Protein AF-A0A382GU37-F1 (afdb_monomer)

pLDDT: mean 83.94, std 12.51, range [49.09, 98.5]

Nearest PDB structures (foldseek):
  8oml-assembly1_B  TM=4.934E-01  e=7.166E-03  Bdellovibrio bacteriovorus HD100
  5aq5-assembly1_C  TM=7.228E-01  e=1.556E-01  Tequintavirus T5
  4uw8-assembly3_G  TM=6.029E-01  e=1.280E-01  Tequintavirus T5
  4uw8-assembly3_H  TM=6.031E-01  e=2.086E-01  Tequintavirus T5
  5nxf-assembly1_C  TM=9.717E-02  e=9.033E-01  Tequatrovirus T4

Organism: NCBI:txid408172

Solvent-accessible surface area (backbone atoms only — not comparable to full-atom values): 27295 Å² total; per-residue (Å²): 130,81,59,68,52,68,48,85,58,80,91,51,77,15,44,30,44,31,51,37,83,91,76,75,41,81,39,43,25,43,31,86,72,81,84,76,72,91,74,84,83,73,85,78,41,78,44,85,89,90,67,96,75,86,86,57,98,71,80,82,88,72,97,72,85,89,82,71,94,55,84,61,41,71,50,71,40,67,96,86,42,42,36,33,42,32,44,36,94,88,77,46,78,44,78,39,40,66,62,85,60,85,95,50,74,61,83,87,85,68,76,62,86,68,95,74,52,38,60,71,40,68,43,37,77,48,80,42,65,41,75,79,45,88,86,38,76,51,56,34,30,42,42,28,35,40,35,37,28,26,71,36,60,54,53,101,90,38,74,44,41,24,44,36,38,21,46,49,90,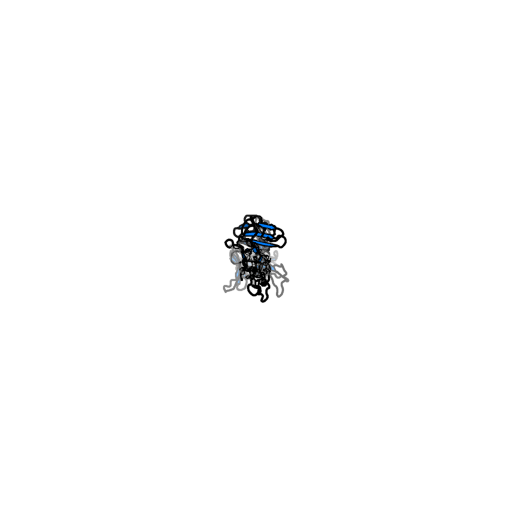84,38,66,39,41,78,45,32,35,37,40,64,87,69,49,77,47,58,82,72,77,74,69,90,74,72,70,79,89,57,90,85,62,58,73,90,72,60,75,82,65,71,75,69,70,84,60,58,95,83,58,81,78,46,53,49,61,81,72,104,47,79,79,49,65,50,92,78,44,80,40,80,81,70,55,79,38,87,75,81,90,47,102,65,44,47,79,44,100,84,46,43,75,40,60,63,94,64,88,72,82,71,83,48,81,81,75,66,68,66,84,79,60,89,58,64,48,81,39,75,53,79,80,50,26,60,52,72,63,96,43,62,68,27,37,38,34,14,76,68,82,70,37,34,29,34,30,75,36,63,42,87,61,39,13,26,34,42,56,76,41,100,59,86,75,58,37,68,37,61,46,77,40,69,50,75,40,60,16,8,30,20,8,28,14,16,71,63,29,2,29,26,1,30,24,2,29,37,25,18,43,90,87,42,65,9,18,55,79,27,70,42,43,77,58,47,75,47,49,80,97,59,91,70,60,76,44,81,22,51,65,19,53,62,29,86,48,56,42,35,13,34,48,16,32,50,11,33,54,64,91,49,71,16,40,11,1,0,3,0,0,6,40,74,28,62,66,56,18,63,22,28,60,23,7,1,0,0,0,1,6,21,4,62,91,34,57,5,45,27,16,55,27,32,87,50,16,11,24,47,14,31,54,7,52,52,74,48,104,33,44,6,48,34,7,103

Sequence (485 aa):
KDAGIVIERGSDANVALMWDESADQFAFINTSETGTTAGNVTVSSYADLKANDITANDDLMVGDYQWFTADGGQFYFGVDSDIRLTHDHNRGLILKNRLTTDDTPAILTLQSTESSITVGDKLGVIDFQVPNESSGTDAIEISAGIEAVAEGTFAADNNATKLSFKTAASETATEKASLSSAGLFTATSIDATVLTGALPAIDGSNLTGVSGSSYTHPNHSGDIVSSGDGATTIQAGAVDIAMLSATGNASSSTFLRGDNSWVTPTDTNTTYSSSDFSLSGLSDTTVTTSDPTATSNPSAVGHLWLNSSSGESFVCTDATSNSNDWYNIGEGSGGVVGGYNIDFLVVAGGAGAGGCLSGGGGAGGYRSSYNSETSGGGASSESAVTVTPSTQYTITVGGGGSGNTSNNAGDNGSNSIFGSITSLGGGGGGGDSASPGGDCKSGGSGGGAGQGGNSTATGAAGTSGQGYEGGDATPNQRSAGGGGA

Radius of gyration: 83.38 Å; Cα contacts (8 Å, |Δi|>4): 1208; chains: 1; bounding box: 134×76×225 Å

Secondary structure (DSSP, 8-state):
---EEEE--TTSPEEEEEEETTTTEEEEEEE---S-SSSPPP--EE-----S----SS----SS-----STT-EEEESTT--EEEEEETTTEEEEEE---STT-----------S---TT-EEEEEEEE-TT-TT-GGGGSEEEEEEEEESS--BTTB--EEEEEEE-SSSS-EEEEEE-TT--EEES---GGG--S--TT--GGG---S-------TT--SSEEESSSSEEEEPTT-S-TTTS--SS---TT-EE-TTS-EE--S-S-----TTTS-GGG-SSEEEESS---TT---SSTT-EEEETTT--EEEEEE--TT--EEEE-SS----B-PPEEE--EEEPPPPPP-STTPPPPPPPPEEE--TTSPBBTTBPPPPPEEEPTT----EEPPPPPPP-SSSSPPPPPPPEEETTEEEPPPPPPP-TT--SS-SPPPBSSPPPP---SSSPBPPPPBPTTB-PPPPPBPTTSS--PPPP-

Structure (mmCIF, N/CA/C/O backbone):
data_AF-A0A382GU37-F1
#
_entry.id   AF-A0A382GU37-F1
#
loop_
_atom_site.group_PDB
_atom_site.id
_atom_site.type_symbol
_atom_site.label_atom_id
_atom_site.label_alt_id
_atom_site.label_comp_id
_atom_site.label_asym_id
_atom_site.label_entity_id
_atom_site.label_seq_id
_atom_site.pdbx_PDB_ins_code
_atom_site.Cartn_x
_atom_site.Cartn_y
_atom_site.Cartn_z
_atom_site.occupancy
_atom_site.B_iso_or_equiv
_atom_site.auth_seq_id
_atom_site.auth_comp_id
_atom_site.auth_asym_id
_atom_site.auth_atom_id
_atom_site.pdbx_PDB_model_num
ATOM 1 N N . LYS A 1 1 ? 58.560 14.862 -69.665 1.00 54.28 1 LYS A N 1
ATOM 2 C CA . LYS A 1 1 ? 58.210 14.754 -71.109 1.00 54.28 1 LYS A CA 1
ATOM 3 C C . LYS A 1 1 ? 56.839 14.128 -71.146 1.00 54.28 1 LYS A C 1
ATOM 5 O O . LYS A 1 1 ? 56.749 12.922 -70.933 1.00 54.28 1 LYS A O 1
ATOM 10 N N . ASP A 1 2 ? 55.827 14.938 -71.405 1.00 54.19 2 ASP A N 1
ATOM 11 C CA . ASP A 1 2 ? 54.440 14.493 -71.447 1.00 54.19 2 ASP A CA 1
ATOM 12 C C . ASP A 1 2 ? 54.304 13.396 -72.508 1.00 54.19 2 ASP A C 1
ATOM 14 O O . ASP A 1 2 ? 54.641 13.585 -73.680 1.00 54.19 2 ASP A O 1
ATOM 18 N N . ALA A 1 3 ? 53.900 12.209 -72.072 1.00 62.66 3 ALA A N 1
ATOM 19 C CA . ALA A 1 3 ? 53.678 11.054 -72.925 1.00 62.66 3 ALA A CA 1
ATOM 20 C C . ALA A 1 3 ? 52.256 10.561 -72.675 1.00 62.66 3 ALA A C 1
ATOM 22 O O . ALA A 1 3 ? 51.804 10.483 -71.531 1.00 62.66 3 ALA A O 1
ATOM 23 N N . GLY A 1 4 ? 51.538 10.261 -73.750 1.00 74.31 4 GLY A N 1
ATOM 24 C CA . GLY A 1 4 ? 50.123 9.941 -73.678 1.00 74.31 4 GLY A CA 1
ATOM 25 C C . GLY A 1 4 ? 49.591 9.379 -74.986 1.00 74.31 4 GLY A C 1
ATOM 26 O O . GLY A 1 4 ? 50.330 9.209 -75.957 1.00 74.31 4 GLY A O 1
ATOM 27 N N . ILE A 1 5 ? 48.297 9.085 -74.993 1.00 82.12 5 ILE A N 1
ATOM 28 C CA . ILE A 1 5 ? 47.562 8.581 -76.153 1.00 82.12 5 ILE A CA 1
ATOM 29 C C . ILE A 1 5 ? 46.514 9.627 -76.521 1.00 82.12 5 ILE A C 1
ATOM 31 O O . ILE A 1 5 ? 45.707 10.012 -75.675 1.00 82.12 5 ILE A O 1
ATOM 35 N N . VAL A 1 6 ? 46.516 10.066 -77.779 1.00 82.75 6 VAL A N 1
ATOM 36 C CA . VAL A 1 6 ? 45.478 10.935 -78.349 1.00 82.75 6 VAL A CA 1
ATOM 37 C C . VAL A 1 6 ? 44.539 10.078 -79.191 1.00 82.75 6 VAL A C 1
ATOM 39 O O . VAL A 1 6 ? 44.992 9.265 -79.999 1.00 82.75 6 VAL A O 1
ATOM 42 N N . ILE A 1 7 ? 43.234 10.243 -78.988 1.00 82.12 7 ILE A N 1
ATOM 43 C CA . ILE A 1 7 ? 42.190 9.583 -79.769 1.00 82.12 7 ILE A CA 1
ATOM 44 C C . ILE A 1 7 ? 41.544 10.627 -80.680 1.00 82.12 7 ILE A C 1
ATOM 46 O O . ILE A 1 7 ? 40.790 11.490 -80.221 1.00 82.12 7 ILE A O 1
ATOM 50 N N . GLU A 1 8 ? 41.825 10.516 -81.978 1.00 81.56 8 GLU A N 1
ATOM 51 C CA . GLU A 1 8 ? 41.243 11.366 -83.017 1.00 81.56 8 GLU A CA 1
ATOM 52 C C . GLU A 1 8 ? 39.757 11.046 -83.219 1.00 81.56 8 GLU A C 1
ATOM 54 O O . GLU A 1 8 ? 39.400 9.901 -83.513 1.00 81.56 8 GLU A O 1
ATOM 59 N N . ARG A 1 9 ? 38.882 12.052 -83.105 1.00 78.62 9 ARG A N 1
ATOM 60 C CA . ARG A 1 9 ? 37.424 11.885 -83.278 1.00 78.62 9 ARG A CA 1
ATOM 61 C C . ARG A 1 9 ? 36.866 12.561 -84.535 1.00 78.62 9 ARG A C 1
ATOM 63 O O . ARG A 1 9 ? 35.655 12.700 -84.680 1.00 78.62 9 ARG A O 1
ATOM 70 N N . GLY A 1 10 ? 37.728 12.941 -85.479 1.00 76.88 10 GLY A N 1
ATOM 71 C CA . GLY A 1 10 ? 37.315 13.539 -86.749 1.00 76.88 10 GLY A CA 1
ATOM 72 C C . GLY A 1 10 ? 37.028 15.036 -86.623 1.00 76.88 10 GLY A C 1
ATOM 73 O O . GLY A 1 10 ? 37.964 15.819 -86.527 1.00 76.88 10 GLY A O 1
ATOM 74 N N . SER A 1 11 ? 35.754 15.443 -86.696 1.00 75.69 11 SER A N 1
ATOM 75 C CA . SER A 1 11 ? 35.348 16.862 -86.620 1.00 75.69 11 SER A CA 1
ATOM 76 C C . SER A 1 11 ? 35.091 17.374 -85.201 1.00 75.69 11 SER A C 1
ATOM 78 O O . SER A 1 11 ? 34.980 18.584 -85.010 1.00 75.69 11 SER A O 1
ATOM 80 N N . ASP A 1 12 ? 34.966 16.473 -84.227 1.00 78.56 12 ASP A N 1
ATOM 81 C CA . ASP A 1 12 ? 34.790 16.820 -82.816 1.00 78.56 12 ASP A CA 1
ATOM 82 C C . ASP A 1 12 ? 36.149 17.037 -82.138 1.00 78.56 12 ASP A C 1
ATOM 84 O O . ASP A 1 12 ? 37.177 16.574 -82.628 1.00 78.56 12 ASP A O 1
ATOM 88 N N . ALA A 1 13 ? 36.166 17.697 -80.975 1.00 80.00 13 ALA A N 1
ATOM 89 C CA . ALA A 1 13 ? 37.387 17.820 -80.177 1.00 80.00 13 ALA A CA 1
ATOM 90 C C . ALA A 1 13 ? 37.973 16.429 -79.863 1.00 80.00 13 ALA A C 1
ATOM 92 O O . ALA A 1 13 ? 37.240 15.528 -79.430 1.00 80.00 13 ALA A O 1
ATOM 93 N N . ASN A 1 14 ? 39.279 16.258 -80.061 1.00 84.50 14 ASN A N 1
ATOM 94 C CA . ASN A 1 14 ? 39.983 15.028 -79.715 1.00 84.50 14 ASN A CA 1
ATOM 95 C C . ASN A 1 14 ? 40.065 14.893 -78.193 1.00 84.50 14 ASN A C 1
ATOM 97 O O . ASN A 1 14 ? 40.008 15.881 -77.456 1.00 84.50 14 ASN A O 1
ATOM 101 N N . VAL A 1 15 ? 40.196 13.659 -77.715 1.00 85.25 15 VAL A N 1
ATOM 102 C CA . VAL A 1 15 ? 40.400 13.380 -76.289 1.00 85.25 15 VAL A CA 1
ATOM 103 C C . VAL A 1 15 ? 41.754 12.716 -76.129 1.00 85.25 15 VAL A C 1
ATOM 105 O O . VAL A 1 15 ? 42.096 11.817 -76.898 1.00 85.25 15 VAL A O 1
ATOM 108 N N . ALA A 1 16 ? 42.526 13.150 -75.138 1.00 86.56 16 ALA A N 1
ATOM 109 C CA . ALA A 1 16 ? 43.812 12.547 -74.819 1.00 86.56 16 ALA A CA 1
ATOM 110 C C . ALA A 1 16 ? 43.864 12.089 -73.362 1.00 86.56 16 ALA A C 1
ATOM 112 O O . ALA A 1 16 ? 43.304 12.746 -72.487 1.00 86.56 16 ALA A O 1
ATOM 113 N N . LEU A 1 17 ? 44.558 10.975 -73.128 1.00 88.50 17 LEU A N 1
ATOM 114 C CA . LEU A 1 17 ? 45.023 10.549 -71.811 1.00 88.50 17 LEU A CA 1
ATOM 115 C C . LEU A 1 17 ? 46.514 10.864 -71.715 1.00 88.50 17 LEU A C 1
ATOM 117 O O . LEU A 1 17 ? 47.298 10.352 -72.519 1.00 88.50 17 LEU A O 1
ATOM 121 N N . MET A 1 18 ? 46.910 11.675 -70.739 1.00 86.25 18 MET A N 1
ATOM 122 C CA . MET A 1 18 ? 48.303 12.085 -70.555 1.00 86.25 18 MET A CA 1
ATOM 123 C C . MET A 1 18 ? 48.676 12.224 -69.083 1.00 86.25 18 MET A C 1
ATOM 125 O O . MET A 1 18 ? 47.814 12.433 -68.235 1.00 86.25 18 MET A O 1
ATOM 129 N N . TRP A 1 19 ? 49.969 12.104 -68.792 1.00 86.88 19 TRP A N 1
ATOM 130 C CA . TRP A 1 19 ? 50.523 12.513 -67.504 1.00 86.88 19 TRP A CA 1
ATOM 131 C C . TRP A 1 19 ? 50.663 14.041 -67.473 1.00 86.88 19 TRP A C 1
ATOM 133 O O . TRP A 1 19 ? 51.362 14.603 -68.316 1.00 86.88 19 TRP A O 1
ATOM 143 N N . ASP A 1 20 ? 49.987 14.696 -66.532 1.00 83.81 20 ASP A N 1
ATOM 144 C CA . ASP A 1 20 ? 50.082 16.131 -66.275 1.00 83.81 20 ASP A CA 1
ATOM 145 C C . ASP A 1 20 ? 51.089 16.382 -65.147 1.00 83.81 20 ASP A C 1
ATOM 147 O O . ASP A 1 20 ? 50.767 16.227 -63.971 1.00 83.81 20 ASP A O 1
ATOM 151 N N . GLU A 1 21 ? 52.314 16.773 -65.511 1.00 83.62 21 GLU A N 1
ATOM 152 C CA . GLU A 1 21 ? 53.400 17.066 -64.562 1.00 83.62 21 GLU A CA 1
ATOM 153 C C . GLU A 1 21 ? 53.095 18.274 -63.652 1.00 83.62 21 GLU A C 1
ATOM 155 O O . GLU A 1 21 ? 53.735 18.432 -62.618 1.00 83.62 21 GLU A O 1
ATOM 160 N N . SER A 1 22 ? 52.143 19.147 -64.009 1.00 82.25 22 SER A N 1
ATOM 161 C CA . SER A 1 22 ? 51.794 20.306 -63.172 1.00 82.25 22 SER A CA 1
ATOM 162 C C . SER A 1 22 ? 50.847 19.955 -62.023 1.00 82.25 22 SER A C 1
ATOM 164 O O . SER A 1 22 ? 50.852 20.633 -60.995 1.00 82.25 22 SER A O 1
ATOM 166 N N . ALA A 1 23 ? 50.060 18.892 -62.199 1.00 83.31 23 ALA A N 1
ATOM 167 C CA . ALA A 1 23 ? 49.106 18.377 -61.222 1.00 83.31 23 ALA A CA 1
ATOM 168 C C . ALA A 1 23 ? 49.487 16.984 -60.674 1.00 83.31 23 ALA A C 1
ATOM 170 O O . ALA A 1 23 ? 48.755 16.448 -59.847 1.00 83.31 23 ALA A O 1
ATOM 171 N N . ASP A 1 24 ? 50.602 16.404 -61.137 1.00 88.12 24 ASP A N 1
ATOM 172 C CA . ASP A 1 24 ? 51.121 15.073 -60.787 1.00 88.12 24 ASP A CA 1
ATOM 173 C C . ASP A 1 24 ? 50.083 13.941 -60.904 1.00 88.12 24 ASP A C 1
ATOM 175 O O . ASP A 1 24 ? 49.949 13.082 -60.028 1.00 88.12 24 ASP A O 1
ATOM 179 N N . GLN A 1 25 ? 49.330 13.923 -62.007 1.00 88.12 25 GLN A N 1
ATOM 180 C CA . GLN A 1 25 ? 48.265 12.941 -62.221 1.00 88.12 25 GLN A CA 1
ATOM 181 C C . GLN A 1 25 ? 48.086 12.548 -63.687 1.00 88.12 25 GLN A C 1
ATOM 183 O O . GLN A 1 25 ? 48.442 13.279 -64.612 1.00 88.12 25 GLN A O 1
ATOM 188 N N . PHE A 1 26 ? 47.449 11.399 -63.909 1.00 88.62 26 PHE A N 1
ATOM 189 C CA . PHE A 1 26 ? 46.874 11.094 -65.214 1.00 88.62 26 PHE A CA 1
ATOM 190 C C . PHE A 1 26 ? 45.607 11.921 -65.433 1.00 88.62 26 PHE A C 1
ATOM 192 O O . PHE A 1 26 ? 44.687 11.890 -64.620 1.00 88.62 26 PHE A O 1
ATOM 199 N N . ALA A 1 27 ? 45.553 12.624 -66.558 1.00 87.88 27 ALA A N 1
ATOM 200 C CA . ALA A 1 27 ? 44.459 13.499 -66.931 1.00 87.88 27 ALA A CA 1
ATOM 201 C C . ALA A 1 27 ? 43.836 13.067 -68.259 1.00 87.88 27 ALA A C 1
ATOM 203 O O . ALA A 1 27 ? 44.538 12.755 -69.226 1.00 87.88 27 ALA A O 1
ATOM 204 N N . PHE A 1 28 ? 42.507 13.117 -68.308 1.00 89.44 28 PHE A N 1
ATOM 205 C CA . PHE A 1 28 ? 41.765 13.160 -69.560 1.00 89.44 28 PHE A CA 1
ATOM 206 C C . PHE A 1 28 ? 41.562 14.621 -69.936 1.00 89.44 28 PHE A C 1
ATOM 208 O O . PHE A 1 28 ? 41.130 15.422 -69.106 1.00 89.44 28 PHE A O 1
ATOM 215 N N . ILE A 1 29 ? 41.886 14.979 -71.173 1.00 88.31 29 ILE A N 1
ATOM 216 C CA . ILE A 1 29 ? 41.787 16.360 -71.648 1.00 88.31 29 ILE A CA 1
ATOM 217 C C . ILE A 1 29 ? 41.053 16.426 -72.982 1.00 88.31 29 ILE A C 1
ATOM 219 O O . ILE A 1 29 ? 41.157 15.511 -73.803 1.00 88.31 29 ILE A O 1
ATOM 223 N N . ASN A 1 30 ? 40.354 17.536 -73.219 1.00 86.88 30 ASN A N 1
ATOM 224 C CA . ASN A 1 30 ? 39.927 17.900 -74.566 1.00 86.88 30 ASN A CA 1
ATOM 225 C C . ASN A 1 30 ? 41.093 18.607 -75.263 1.00 86.88 30 ASN A C 1
ATOM 227 O O . ASN A 1 30 ? 41.713 19.518 -74.704 1.00 86.88 30 ASN A O 1
ATOM 231 N N . THR A 1 31 ? 41.400 18.193 -76.486 1.00 81.75 31 THR A N 1
ATOM 232 C CA . THR A 1 31 ? 42.518 18.742 -77.251 1.00 81.75 31 THR A CA 1
ATOM 233 C C . THR A 1 31 ? 42.195 18.841 -78.738 1.00 81.75 31 THR A C 1
ATOM 235 O O . THR A 1 31 ? 41.343 18.125 -79.258 1.00 81.75 31 THR A O 1
ATOM 238 N N . SER A 1 32 ? 42.871 19.756 -79.429 1.00 81.50 32 SER A N 1
ATOM 239 C CA . SER A 1 32 ? 42.916 19.814 -80.895 1.00 81.50 32 SER A CA 1
ATOM 240 C C . SER A 1 32 ? 44.195 19.192 -81.463 1.00 81.50 32 SER A C 1
ATOM 242 O O . SER A 1 32 ? 44.410 19.246 -82.672 1.00 81.50 32 SER A O 1
ATOM 244 N N . GLU A 1 33 ? 45.079 18.666 -80.607 1.00 80.31 33 GLU A N 1
ATOM 245 C CA . GLU A 1 33 ? 46.274 17.953 -81.053 1.00 80.31 33 GLU A CA 1
ATOM 246 C C . GLU A 1 33 ? 45.885 16.720 -81.861 1.00 80.31 33 GLU A C 1
ATOM 248 O O . GLU A 1 33 ? 44.948 16.015 -81.495 1.00 80.31 33 GLU A O 1
ATOM 253 N N . THR A 1 34 ? 46.625 16.470 -82.944 1.00 79.00 34 THR A N 1
ATOM 254 C CA . THR A 1 34 ? 46.361 15.361 -83.881 1.00 79.00 34 THR A CA 1
ATOM 255 C C . THR A 1 34 ? 47.350 14.197 -83.739 1.00 79.00 34 THR A C 1
ATOM 257 O O . THR A 1 34 ? 47.450 13.327 -84.603 1.00 79.00 34 THR A O 1
ATOM 260 N N . GLY A 1 35 ? 48.211 14.248 -82.714 1.00 72.75 35 GLY A N 1
ATOM 261 C CA . GLY A 1 35 ? 49.317 13.301 -82.521 1.00 72.75 35 GLY A CA 1
ATOM 262 C C . GLY A 1 35 ? 50.438 13.380 -83.574 1.00 72.75 35 GLY A C 1
ATOM 263 O O . GLY A 1 35 ? 51.360 12.568 -83.534 1.00 72.75 35 GLY A O 1
ATOM 264 N N . THR A 1 36 ? 50.383 14.338 -84.510 1.00 73.56 36 THR A N 1
ATOM 265 C CA . THR A 1 36 ? 51.386 14.525 -85.582 1.00 73.56 36 THR A CA 1
ATOM 266 C C . THR A 1 36 ? 52.325 15.717 -85.358 1.00 73.56 36 THR A C 1
ATOM 268 O O . THR A 1 36 ? 53.349 15.835 -86.035 1.00 73.56 36 THR A O 1
ATOM 271 N N . THR A 1 37 ? 52.012 16.587 -84.394 1.00 64.44 37 THR A N 1
ATOM 272 C CA . THR A 1 37 ? 52.801 17.775 -84.049 1.00 64.44 37 THR A CA 1
ATOM 273 C C . THR A 1 37 ? 53.982 17.398 -83.150 1.00 64.44 37 THR A C 1
ATOM 275 O O . THR A 1 37 ? 53.811 16.739 -82.128 1.00 64.44 37 THR A O 1
ATOM 278 N N . ALA A 1 38 ? 55.197 17.836 -83.492 1.00 67.12 38 ALA A N 1
ATOM 279 C CA . ALA A 1 38 ? 56.349 17.709 -82.600 1.00 67.12 38 ALA A CA 1
ATOM 280 C C . ALA A 1 38 ? 56.314 18.817 -81.531 1.00 67.12 38 ALA A C 1
ATOM 282 O O . ALA A 1 38 ? 56.395 19.995 -81.874 1.00 67.12 38 ALA A O 1
ATOM 283 N N . GLY A 1 39 ? 56.228 18.455 -80.249 1.00 70.38 39 GLY A N 1
ATOM 284 C CA . GLY A 1 39 ? 56.198 19.415 -79.138 1.00 70.38 39 GLY A CA 1
ATOM 285 C C . GLY A 1 39 ? 55.391 18.916 -77.940 1.00 70.38 39 GLY A C 1
ATOM 286 O O . GLY A 1 39 ? 54.954 17.768 -77.924 1.00 70.38 39 GLY A O 1
ATOM 287 N N . ASN A 1 40 ? 55.220 19.777 -76.935 1.00 71.94 40 ASN A N 1
ATOM 288 C CA . ASN A 1 40 ? 54.363 19.499 -75.780 1.00 71.94 40 ASN A CA 1
ATOM 289 C C . ASN A 1 40 ? 52.886 19.602 -76.189 1.00 71.94 40 ASN A C 1
ATOM 291 O O . ASN A 1 40 ? 52.525 20.478 -76.975 1.00 71.94 40 ASN A O 1
ATOM 295 N N . VAL A 1 41 ? 52.034 18.757 -75.610 1.00 76.00 41 VAL A N 1
ATOM 296 C CA . VAL A 1 41 ? 50.576 18.855 -75.757 1.00 76.00 41 VAL A CA 1
ATOM 297 C C . VAL A 1 41 ? 50.064 19.916 -74.785 1.00 76.00 41 VAL A C 1
ATOM 299 O O . VAL A 1 41 ? 50.319 19.834 -73.588 1.00 76.00 41 VAL A O 1
ATOM 302 N N . THR A 1 42 ? 49.339 20.921 -75.282 1.00 76.31 42 THR A N 1
ATOM 303 C CA . THR A 1 42 ? 48.757 21.959 -74.414 1.00 76.31 42 THR A CA 1
ATOM 304 C C . THR A 1 42 ? 47.434 21.475 -73.816 1.00 76.31 42 THR A C 1
ATOM 306 O O . THR A 1 42 ? 46.497 21.161 -74.551 1.00 76.31 42 THR A O 1
ATOM 309 N N . VAL A 1 43 ? 47.328 21.455 -72.484 1.00 78.88 43 VAL A N 1
ATOM 310 C CA . VAL A 1 43 ? 46.074 21.157 -71.772 1.00 78.88 43 VAL A CA 1
ATOM 311 C C . VAL A 1 43 ? 45.141 22.369 -71.864 1.00 78.88 43 VAL A C 1
ATOM 313 O O . VAL A 1 43 ? 45.347 23.371 -71.186 1.00 78.88 43 VAL A O 1
ATOM 316 N N . SER A 1 44 ? 44.125 22.300 -72.731 1.00 77.75 44 SER A N 1
ATOM 317 C CA . SER A 1 44 ? 43.150 23.393 -72.904 1.00 77.75 44 SER A CA 1
ATOM 318 C C . SER A 1 44 ? 41.997 23.334 -71.894 1.00 77.75 44 SER A C 1
ATOM 320 O O . SER A 1 44 ? 41.559 24.363 -71.382 1.00 77.75 44 SER A O 1
ATOM 322 N N . SER A 1 45 ? 41.534 22.124 -71.573 1.00 85.25 45 SER A N 1
ATOM 323 C CA . SER A 1 45 ? 40.611 21.835 -70.478 1.00 85.25 45 SER A CA 1
ATOM 324 C C . SER A 1 45 ? 40.687 20.353 -70.116 1.00 85.25 45 SER A C 1
ATOM 326 O O . SER A 1 45 ? 40.908 19.509 -70.990 1.00 85.25 45 SER A O 1
ATOM 328 N N . TYR A 1 46 ? 40.409 20.016 -68.860 1.00 87.50 46 TYR A N 1
ATOM 329 C CA . TYR A 1 46 ? 40.158 18.628 -68.477 1.00 87.50 46 TYR A CA 1
ATOM 330 C C . TYR A 1 46 ? 38.816 18.140 -69.039 1.00 87.50 46 TYR A C 1
ATOM 332 O O . TYR A 1 46 ? 37.927 18.935 -69.366 1.00 87.50 46 TYR A O 1
ATOM 340 N N . ALA A 1 47 ? 38.696 16.828 -69.174 1.00 87.25 47 ALA A N 1
ATOM 341 C CA . ALA A 1 47 ? 37.488 16.119 -69.556 1.00 87.25 47 ALA A CA 1
ATOM 342 C C . ALA A 1 47 ? 37.158 15.063 -68.493 1.00 87.25 47 ALA A C 1
ATOM 344 O O . ALA A 1 47 ? 38.054 14.517 -67.851 1.00 87.25 47 ALA A O 1
ATOM 345 N N . ASP A 1 48 ? 35.873 14.749 -68.332 1.00 87.75 48 ASP A N 1
ATOM 346 C CA . ASP A 1 48 ? 35.446 13.663 -67.451 1.00 87.75 48 ASP A CA 1
ATOM 347 C C . ASP A 1 48 ? 35.896 12.300 -67.995 1.00 87.75 48 ASP A C 1
ATOM 349 O O . ASP A 1 48 ? 35.814 12.036 -69.200 1.00 87.75 48 ASP A O 1
ATOM 353 N N . LEU A 1 49 ? 36.219 11.370 -67.095 1.00 89.50 49 LEU A N 1
ATOM 354 C CA . LEU A 1 49 ? 36.260 9.952 -67.435 1.00 89.50 49 LEU A CA 1
ATOM 355 C C . LEU A 1 49 ? 34.827 9.427 -67.622 1.00 89.50 49 LEU A C 1
ATOM 357 O O . LEU A 1 49 ? 34.044 9.366 -66.676 1.00 89.50 49 LEU A O 1
ATOM 361 N N . LYS A 1 50 ? 34.481 9.012 -68.844 1.00 85.81 50 LYS A N 1
ATOM 362 C CA . LYS A 1 50 ? 33.220 8.315 -69.144 1.00 85.81 50 LYS A CA 1
ATOM 363 C C . LYS A 1 50 ? 33.486 6.815 -69.297 1.00 85.81 50 LYS A C 1
ATOM 365 O O . LYS A 1 50 ? 33.771 6.346 -70.395 1.00 85.81 50 LYS A O 1
ATOM 370 N N . ALA A 1 51 ? 33.406 6.075 -68.195 1.00 88.38 51 ALA A N 1
ATOM 371 C CA . ALA A 1 51 ? 33.519 4.616 -68.175 1.00 88.38 51 ALA A CA 1
ATOM 372 C C . ALA A 1 51 ? 32.168 3.989 -67.801 1.00 88.38 51 ALA A C 1
ATOM 374 O O . ALA A 1 51 ? 31.466 4.528 -66.950 1.00 88.38 51 ALA A O 1
ATOM 375 N N . ASN A 1 52 ? 31.802 2.873 -68.443 1.00 89.00 52 ASN A N 1
ATOM 376 C CA . ASN A 1 52 ? 30.611 2.110 -68.050 1.00 89.00 52 ASN A CA 1
ATOM 377 C C . ASN A 1 52 ? 30.844 1.433 -66.695 1.00 89.00 52 ASN A C 1
ATOM 379 O O . ASN A 1 52 ? 30.086 1.650 -65.758 1.00 89.00 52 ASN A O 1
ATOM 383 N N . ASP A 1 53 ? 31.950 0.693 -66.600 1.00 91.31 53 ASP A N 1
ATOM 384 C CA . ASP A 1 53 ? 32.399 0.022 -65.387 1.00 91.31 53 ASP A CA 1
ATOM 385 C C . ASP A 1 53 ? 33.853 0.407 -65.105 1.00 91.31 53 ASP A C 1
ATOM 387 O O . ASP A 1 53 ? 34.675 0.509 -66.021 1.00 91.31 53 ASP A O 1
ATOM 391 N N . ILE A 1 54 ? 34.169 0.608 -63.828 1.00 91.94 54 ILE A N 1
ATOM 392 C CA . ILE A 1 54 ? 35.537 0.766 -63.334 1.00 91.94 54 ILE A CA 1
ATOM 393 C C . ILE A 1 54 ? 35.788 -0.403 -62.385 1.00 91.94 54 ILE A C 1
ATOM 395 O O . ILE A 1 54 ? 35.122 -0.526 -61.360 1.00 91.94 54 ILE A O 1
ATOM 399 N N . THR A 1 55 ? 36.733 -1.275 -62.731 1.00 91.00 55 THR A N 1
ATOM 400 C CA . THR A 1 55 ? 37.103 -2.438 -61.915 1.00 91.00 55 THR A CA 1
ATOM 401 C C . THR A 1 55 ? 38.489 -2.221 -61.323 1.00 91.00 55 THR A C 1
ATOM 403 O O . THR A 1 55 ? 39.464 -2.095 -62.064 1.00 91.00 55 THR A O 1
ATOM 406 N N . ALA A 1 56 ? 38.579 -2.202 -59.995 1.00 91.38 56 ALA A N 1
ATOM 407 C CA . ALA A 1 56 ? 39.837 -2.289 -59.264 1.00 91.38 56 ALA A CA 1
ATOM 408 C C . ALA A 1 56 ? 39.993 -3.726 -58.744 1.00 91.38 56 ALA A C 1
ATOM 410 O O . ALA A 1 56 ? 39.063 -4.269 -58.158 1.00 91.38 56 ALA A O 1
ATOM 411 N N . ASN A 1 57 ? 41.145 -4.358 -58.994 1.00 90.19 57 ASN A N 1
ATOM 412 C CA . ASN A 1 57 ? 41.427 -5.717 -58.499 1.00 90.19 57 ASN A CA 1
ATOM 413 C C . ASN A 1 57 ? 41.738 -5.753 -56.994 1.00 90.19 57 ASN A C 1
ATOM 415 O O . ASN A 1 57 ? 41.766 -6.830 -56.407 1.00 90.19 57 ASN A O 1
ATOM 419 N N . ASP A 1 58 ? 42.026 -4.588 -56.424 1.00 91.75 58 ASP A N 1
ATOM 420 C CA . ASP A 1 58 ? 42.296 -4.365 -55.010 1.00 91.75 58 ASP A CA 1
ATOM 421 C C . ASP A 1 58 ? 41.349 -3.241 -54.549 1.00 91.75 58 ASP A C 1
ATOM 423 O O . ASP A 1 58 ? 40.140 -3.346 -54.766 1.00 91.75 58 ASP A O 1
ATOM 427 N N . ASP A 1 59 ? 41.863 -2.123 -54.039 1.00 91.62 59 ASP A N 1
ATOM 428 C CA . ASP A 1 59 ? 41.031 -1.021 -53.553 1.00 91.62 59 ASP A CA 1
ATOM 429 C C . ASP A 1 59 ? 40.715 0.051 -54.614 1.00 91.62 59 ASP A C 1
ATOM 431 O O . ASP A 1 59 ? 41.550 0.424 -55.444 1.00 91.62 59 ASP A O 1
ATOM 435 N N . LEU A 1 60 ? 39.505 0.621 -54.534 1.00 93.25 60 LEU A N 1
ATOM 436 C CA . LEU A 1 60 ? 39.145 1.882 -55.190 1.00 93.25 60 LEU A CA 1
ATOM 437 C C . LEU A 1 60 ? 39.165 3.013 -54.155 1.00 93.25 60 LEU A C 1
ATOM 439 O O . LEU A 1 60 ? 38.256 3.129 -53.336 1.00 93.25 60 LEU A O 1
ATOM 443 N N . MET A 1 61 ? 40.175 3.880 -54.220 1.00 90.00 61 MET A N 1
ATOM 444 C CA . MET A 1 61 ? 40.256 5.071 -53.370 1.00 90.00 61 MET A CA 1
ATOM 445 C C . MET A 1 61 ? 39.563 6.260 -54.052 1.00 90.00 61 MET A C 1
ATOM 447 O O . MET A 1 61 ? 39.890 6.600 -55.187 1.00 90.00 61 MET A O 1
ATOM 451 N N . VAL A 1 62 ? 38.625 6.912 -53.357 1.00 91.12 62 VAL A N 1
ATOM 452 C CA . VAL A 1 62 ? 37.974 8.159 -53.801 1.00 91.12 62 VAL A CA 1
ATOM 453 C C . VAL A 1 62 ? 38.340 9.264 -52.814 1.00 91.12 62 VAL A C 1
ATOM 455 O O . VAL A 1 62 ? 38.099 9.113 -51.622 1.00 91.12 62 VAL A O 1
ATOM 458 N N . GLY A 1 63 ? 38.965 10.341 -53.303 1.00 88.44 63 GLY A N 1
ATOM 459 C CA . GLY A 1 63 ? 39.524 11.400 -52.450 1.00 88.44 63 GLY A CA 1
ATOM 460 C C . GLY A 1 63 ? 38.485 12.305 -51.780 1.00 88.44 63 GLY A C 1
ATOM 461 O O . GLY A 1 63 ? 38.748 12.814 -50.696 1.00 88.44 63 GLY A O 1
ATOM 462 N N . ASP A 1 64 ? 37.312 12.452 -52.402 1.00 91.94 64 ASP A N 1
ATOM 463 C CA . ASP A 1 64 ? 36.189 13.251 -51.900 1.00 91.94 64 ASP A CA 1
ATOM 464 C C . ASP A 1 64 ? 34.919 12.378 -51.782 1.00 91.94 64 ASP A C 1
ATOM 466 O O . ASP A 1 64 ? 34.944 11.265 -51.258 1.00 91.94 64 ASP A O 1
ATOM 470 N N . TYR A 1 65 ? 33.779 12.867 -52.274 1.00 91.25 65 TYR A N 1
ATOM 471 C CA . TYR A 1 65 ? 32.484 12.208 -52.156 1.00 91.25 65 TYR A CA 1
ATOM 472 C C . TYR A 1 65 ? 32.213 11.235 -53.303 1.00 91.25 65 TYR A C 1
ATOM 474 O O . TYR A 1 65 ? 32.471 11.520 -54.472 1.00 91.25 65 TYR A O 1
ATOM 482 N N . GLN A 1 66 ? 31.560 10.125 -52.973 1.00 90.06 66 GLN A N 1
ATOM 483 C CA . GLN A 1 66 ? 30.848 9.311 -53.952 1.00 90.06 66 GLN A CA 1
ATOM 484 C C . GLN A 1 66 ? 29.409 9.822 -54.064 1.00 90.06 66 GLN A C 1
ATOM 486 O O . GLN A 1 66 ? 28.633 9.739 -53.113 1.00 90.06 66 GLN A O 1
ATOM 491 N N . TRP A 1 67 ? 29.060 10.380 -55.225 1.00 87.81 67 TRP A N 1
ATOM 492 C CA . TRP A 1 67 ? 27.751 10.985 -55.474 1.00 87.81 67 TRP A CA 1
ATOM 493 C C . TRP A 1 67 ? 26.886 10.084 -56.359 1.00 87.81 67 TRP A C 1
ATOM 495 O O . TRP A 1 67 ? 27.213 9.848 -57.522 1.00 87.81 67 TRP A O 1
ATOM 505 N N . PHE A 1 68 ? 25.737 9.636 -55.849 1.00 86.81 68 PHE A N 1
ATOM 506 C CA . PHE A 1 68 ? 24.725 8.966 -56.667 1.00 86.81 68 PHE A CA 1
ATOM 507 C C . PHE A 1 68 ? 23.761 9.994 -57.258 1.00 86.81 68 PHE A C 1
ATOM 509 O O . PHE A 1 68 ? 23.136 10.765 -56.537 1.00 86.81 68 PHE A O 1
ATOM 516 N N . THR A 1 69 ? 23.635 10.014 -58.582 1.00 85.94 69 THR A N 1
ATOM 517 C CA . THR A 1 69 ? 22.762 10.955 -59.307 1.00 85.94 69 THR A CA 1
ATOM 518 C C . THR A 1 69 ? 21.347 10.424 -59.536 1.00 85.94 69 THR A C 1
ATOM 520 O O . THR A 1 69 ? 20.498 11.153 -60.043 1.00 85.94 69 THR A O 1
ATOM 523 N N . ALA A 1 70 ? 21.089 9.169 -59.166 1.00 86.25 70 ALA A N 1
ATOM 524 C CA . ALA A 1 70 ? 19.793 8.515 -59.272 1.00 86.25 70 ALA A CA 1
ATOM 525 C C . ALA A 1 70 ? 19.328 7.994 -57.907 1.00 86.25 70 ALA A C 1
ATOM 527 O O . ALA A 1 70 ? 20.137 7.600 -57.060 1.00 86.25 70 ALA A O 1
ATOM 528 N N . ASP A 1 71 ? 18.011 7.943 -57.726 1.00 84.44 71 ASP A N 1
ATOM 529 C CA . ASP A 1 71 ? 17.398 7.341 -56.547 1.00 84.44 71 ASP A CA 1
ATOM 530 C C . ASP A 1 71 ? 17.683 5.837 -56.485 1.00 84.44 71 ASP A C 1
ATOM 532 O O . ASP A 1 71 ? 17.735 5.148 -57.506 1.00 84.44 71 ASP A O 1
ATOM 536 N N . GLY A 1 72 ? 17.837 5.308 -55.270 1.00 88.25 72 GLY A N 1
ATOM 537 C CA . GLY A 1 72 ? 18.084 3.883 -55.074 1.00 88.25 72 GLY A CA 1
ATOM 538 C C . GLY A 1 72 ? 19.532 3.455 -55.291 1.00 88.25 72 GLY A C 1
ATOM 539 O O . GLY A 1 72 ? 19.747 2.251 -55.406 1.00 88.25 72 GLY A O 1
ATOM 540 N N . GLY A 1 73 ? 20.497 4.386 -55.342 1.00 92.94 73 GLY A N 1
ATOM 541 C CA . GLY A 1 73 ? 21.937 4.090 -55.374 1.00 92.94 73 GLY A CA 1
ATOM 542 C C . GLY A 1 73 ? 22.366 3.152 -54.238 1.00 92.94 73 GLY A C 1
ATOM 543 O O . GLY A 1 73 ? 21.827 3.220 -53.126 1.00 92.94 73 GLY A O 1
ATOM 544 N N . GLN A 1 74 ? 23.282 2.223 -54.533 1.00 93.31 74 GLN A N 1
ATOM 545 C CA . GLN A 1 74 ? 23.589 1.090 -53.652 1.00 93.31 74 GLN A CA 1
ATOM 546 C C . GLN A 1 74 ? 25.087 0.849 -53.528 1.00 93.31 74 GLN A C 1
ATOM 548 O O . GLN A 1 74 ? 25.824 0.978 -54.501 1.00 93.31 74 GLN A O 1
ATOM 553 N N . PHE A 1 75 ? 25.487 0.391 -52.345 1.00 93.56 75 PHE A N 1
ATOM 554 C CA . PHE A 1 75 ? 26.752 -0.296 -52.123 1.00 93.56 75 PHE A CA 1
ATOM 555 C C . PHE A 1 75 ? 26.474 -1.750 -51.771 1.00 93.56 75 PHE A C 1
ATOM 557 O O . PHE A 1 75 ? 25.569 -2.042 -50.984 1.00 93.56 75 PHE A O 1
ATOM 564 N N . TYR A 1 76 ? 27.255 -2.652 -52.353 1.00 93.50 76 TYR A N 1
ATOM 565 C CA . TYR A 1 76 ? 27.181 -4.084 -52.103 1.00 93.50 76 TYR A CA 1
ATOM 566 C C . TYR A 1 76 ? 28.453 -4.540 -51.397 1.00 93.50 76 TYR A C 1
ATOM 568 O O . TYR A 1 76 ? 29.547 -4.121 -51.767 1.00 93.50 76 TYR A O 1
ATOM 576 N N . PHE A 1 77 ? 28.298 -5.402 -50.398 1.00 94.31 77 PHE A N 1
ATOM 577 C CA . PHE A 1 77 ? 29.400 -5.982 -49.642 1.00 94.31 77 PHE A CA 1
ATOM 578 C C . PHE A 1 77 ? 29.339 -7.506 -49.710 1.00 94.31 77 PHE A C 1
ATOM 580 O O . PHE A 1 77 ? 28.258 -8.101 -49.674 1.00 94.31 77 PHE A O 1
ATOM 587 N N . GLY A 1 78 ? 30.521 -8.118 -49.763 1.00 89.69 78 GLY A N 1
ATOM 588 C CA . GLY A 1 78 ? 30.690 -9.550 -49.995 1.00 89.69 78 GLY A CA 1
ATOM 589 C C . GLY A 1 78 ? 30.684 -9.897 -51.485 1.00 89.69 78 GLY A C 1
ATOM 590 O O . GLY A 1 78 ? 30.068 -9.208 -52.297 1.00 89.69 78 GLY A O 1
ATOM 591 N N . VAL A 1 79 ? 31.372 -10.983 -51.843 1.00 87.88 79 VAL A N 1
ATOM 592 C CA . VAL A 1 79 ? 31.456 -11.476 -53.231 1.00 87.88 79 VAL A CA 1
ATOM 593 C C . VAL A 1 79 ? 30.068 -11.827 -53.772 1.00 87.88 79 VAL A C 1
ATOM 595 O O . VAL A 1 79 ? 29.729 -11.458 -54.894 1.00 87.88 79 VAL A O 1
ATOM 598 N N . ASP A 1 80 ? 29.228 -12.438 -52.938 1.00 90.12 80 ASP A N 1
ATOM 599 C CA . ASP A 1 80 ? 27.849 -12.798 -53.285 1.00 90.12 80 ASP A CA 1
ATOM 600 C C . ASP A 1 80 ? 26.871 -11.617 -53.134 1.00 90.12 80 ASP A C 1
ATOM 602 O O . ASP A 1 80 ? 25.678 -11.722 -53.435 1.00 90.12 80 ASP A O 1
ATOM 606 N N . SER A 1 81 ? 27.386 -10.443 -52.738 1.00 93.00 81 SER A N 1
ATOM 607 C CA . SER A 1 81 ? 26.614 -9.221 -52.512 1.00 93.00 81 SER A CA 1
ATOM 608 C C . SER A 1 81 ? 25.511 -9.403 -51.464 1.00 93.00 81 SER A C 1
ATOM 610 O O . SER A 1 81 ? 24.399 -8.888 -51.642 1.00 93.00 81 SER A O 1
ATOM 612 N N . ASP A 1 82 ? 25.803 -10.155 -50.400 1.00 92.25 82 ASP A N 1
ATOM 613 C CA . ASP A 1 82 ? 24.856 -10.511 -49.338 1.00 92.25 82 ASP A CA 1
ATOM 614 C C . ASP A 1 82 ? 24.342 -9.282 -48.601 1.00 92.25 82 ASP A C 1
ATOM 616 O O . ASP A 1 82 ? 23.140 -9.146 -48.354 1.00 92.25 82 ASP A O 1
ATOM 620 N N . ILE A 1 83 ? 25.249 -8.360 -48.277 1.00 96.75 83 ILE A N 1
ATOM 621 C CA . ILE A 1 83 ? 24.916 -7.138 -47.559 1.00 96.75 83 ILE A CA 1
ATOM 622 C C . ILE A 1 83 ? 24.832 -5.986 -48.542 1.00 96.75 83 ILE A C 1
ATOM 624 O O . ILE A 1 83 ? 25.679 -5.804 -49.416 1.00 96.75 83 ILE A O 1
ATOM 628 N N . ARG A 1 84 ? 23.788 -5.181 -48.381 1.00 95.19 84 ARG A N 1
ATOM 629 C CA . ARG A 1 84 ? 23.556 -4.007 -49.204 1.00 95.19 84 ARG A CA 1
ATOM 630 C C . ARG A 1 84 ? 23.225 -2.792 -48.358 1.00 95.19 84 ARG A C 1
ATOM 632 O O . ARG A 1 84 ? 22.360 -2.868 -47.487 1.00 95.19 84 ARG A O 1
ATOM 639 N N . LEU A 1 85 ? 23.838 -1.668 -48.711 1.00 95.56 85 LEU A N 1
ATOM 640 C CA . LEU A 1 85 ? 23.445 -0.337 -48.272 1.00 95.56 85 LEU A CA 1
ATOM 641 C C . LEU A 1 85 ? 22.713 0.377 -49.412 1.00 95.56 85 LEU A C 1
ATOM 643 O O . LEU A 1 85 ? 23.171 0.349 -50.551 1.00 95.56 85 LEU A O 1
ATOM 647 N N . THR A 1 86 ? 21.555 0.972 -49.148 1.00 94.00 86 THR A N 1
ATOM 648 C CA . THR A 1 86 ? 20.741 1.639 -50.177 1.00 94.00 86 THR A CA 1
ATOM 649 C C . THR A 1 86 ? 20.281 3.003 -49.697 1.00 94.00 86 THR A C 1
ATOM 651 O O . THR A 1 86 ? 19.703 3.098 -48.616 1.00 94.00 86 THR A O 1
ATOM 654 N N . HIS A 1 87 ? 20.492 4.030 -50.520 1.00 93.19 87 HIS A N 1
ATOM 655 C CA . HIS A 1 87 ? 19.827 5.317 -50.348 1.00 93.19 87 HIS A CA 1
ATOM 656 C C . HIS A 1 87 ? 18.391 5.229 -50.877 1.00 93.19 87 HIS A C 1
ATOM 658 O O . HIS A 1 87 ? 18.160 4.903 -52.042 1.00 93.19 87 HIS A O 1
ATOM 664 N N . ASP A 1 88 ? 17.425 5.529 -50.020 1.00 92.75 88 ASP A N 1
ATOM 665 C CA . ASP A 1 88 ? 16.005 5.615 -50.328 1.00 92.75 88 ASP A CA 1
ATOM 666 C C . ASP A 1 88 ? 15.535 7.052 -50.096 1.00 92.75 88 ASP A C 1
ATOM 668 O O . ASP A 1 88 ? 15.574 7.549 -48.972 1.00 92.75 88 ASP A O 1
ATOM 672 N N . HIS A 1 89 ? 15.076 7.720 -51.155 1.00 89.44 89 HIS A N 1
ATOM 673 C CA . HIS A 1 89 ? 14.799 9.159 -51.128 1.00 89.44 89 HIS A CA 1
ATOM 674 C C . HIS A 1 89 ? 13.718 9.577 -50.115 1.00 89.44 89 HIS A C 1
ATOM 676 O O . HIS A 1 89 ? 13.697 10.733 -49.703 1.00 89.44 89 HIS A O 1
ATOM 682 N N . ASN A 1 90 ? 12.842 8.657 -49.688 1.00 90.81 90 ASN A N 1
ATOM 683 C CA . ASN A 1 90 ? 11.785 8.944 -48.710 1.00 90.81 90 ASN A CA 1
ATOM 684 C C . ASN A 1 90 ? 12.058 8.356 -47.324 1.00 90.81 90 ASN A C 1
ATOM 686 O O . ASN A 1 90 ? 11.402 8.747 -46.360 1.00 90.81 90 ASN A O 1
ATOM 690 N N . ARG A 1 91 ? 12.951 7.366 -47.221 1.00 91.50 91 ARG A N 1
ATOM 691 C CA . ARG A 1 91 ? 13.171 6.595 -45.985 1.00 91.50 91 ARG A CA 1
ATOM 692 C C . ARG A 1 91 ? 14.581 6.728 -45.419 1.00 91.50 91 ARG A C 1
ATOM 694 O O . ARG A 1 91 ? 14.809 6.285 -44.298 1.00 91.50 91 ARG A O 1
ATOM 701 N N . GLY A 1 92 ? 15.514 7.322 -46.159 1.00 91.88 92 GLY A N 1
ATOM 702 C CA . GLY A 1 92 ? 16.907 7.482 -45.752 1.00 91.88 92 GLY A CA 1
ATOM 703 C C . GLY A 1 92 ? 17.774 6.281 -46.135 1.00 91.88 92 GLY A C 1
ATOM 704 O O . GLY A 1 92 ? 17.763 5.834 -47.278 1.00 91.88 92 GLY A O 1
ATOM 705 N N . LEU A 1 93 ? 18.571 5.775 -45.195 1.00 93.56 93 LEU A N 1
ATOM 706 C CA . LEU A 1 93 ? 19.590 4.754 -45.448 1.00 93.56 93 LEU A CA 1
ATOM 707 C C . LEU A 1 93 ? 19.131 3.364 -44.986 1.00 93.56 93 LEU A C 1
ATOM 709 O O . LEU A 1 93 ? 18.721 3.192 -43.842 1.00 93.56 93 LEU A O 1
ATOM 713 N N . ILE A 1 94 ? 19.233 2.359 -45.858 1.00 95.12 94 ILE A N 1
ATOM 714 C CA . ILE A 1 94 ? 18.754 0.996 -45.579 1.00 95.12 94 ILE A CA 1
ATOM 715 C C . ILE A 1 94 ? 19.911 0.002 -45.630 1.00 95.12 94 ILE A C 1
ATOM 717 O O . ILE A 1 94 ? 20.501 -0.194 -46.693 1.00 95.12 94 ILE A O 1
ATOM 721 N N . LEU A 1 95 ? 20.164 -0.683 -44.511 1.00 96.19 95 LEU A N 1
ATOM 722 C CA . LEU A 1 95 ? 21.012 -1.873 -44.437 1.00 96.19 95 LEU A CA 1
ATOM 723 C C . LEU A 1 95 ? 20.156 -3.130 -44.634 1.00 96.19 95 LEU A C 1
ATOM 725 O O . LEU A 1 95 ? 19.162 -3.326 -43.933 1.00 96.19 95 LEU A O 1
ATOM 729 N N . LYS A 1 96 ? 20.531 -3.994 -45.579 1.00 95.12 96 LYS A N 1
ATOM 730 C CA . LYS A 1 96 ? 19.788 -5.221 -45.883 1.00 95.12 96 LYS A CA 1
ATOM 731 C C . LYS A 1 96 ? 20.712 -6.425 -46.034 1.00 95.12 96 LYS A C 1
ATOM 733 O O . LYS A 1 96 ? 21.645 -6.373 -46.827 1.00 95.12 96 LYS A O 1
ATOM 738 N N . ASN A 1 97 ? 20.357 -7.522 -45.364 1.00 95.81 97 ASN A N 1
ATOM 739 C CA . ASN A 1 97 ? 20.780 -8.868 -45.738 1.00 95.81 97 ASN A CA 1
ATOM 740 C C . ASN A 1 97 ? 19.854 -9.376 -46.856 1.00 95.81 97 ASN A C 1
ATOM 742 O O . ASN A 1 97 ? 18.625 -9.307 -46.744 1.00 95.81 97 ASN A O 1
ATOM 746 N N . ARG A 1 98 ? 20.435 -9.769 -47.989 1.00 95.06 98 ARG A N 1
ATOM 747 C CA . ARG A 1 98 ? 19.711 -10.171 -49.203 1.00 95.06 98 ARG A CA 1
ATOM 748 C C . ARG A 1 98 ? 19.407 -11.662 -49.263 1.00 95.06 98 ARG A C 1
ATOM 750 O O . ARG A 1 98 ? 18.668 -12.061 -50.166 1.00 95.06 98 ARG A O 1
ATOM 757 N N . LEU A 1 99 ? 19.928 -12.450 -48.327 1.00 92.88 99 LEU A N 1
ATOM 758 C CA . LEU A 1 99 ? 19.547 -13.845 -48.172 1.00 92.88 99 LEU A CA 1
ATOM 759 C C . LEU A 1 99 ? 18.043 -13.946 -47.869 1.00 92.88 99 LEU A C 1
ATOM 761 O O . LEU A 1 99 ? 17.443 -13.063 -47.258 1.00 92.88 99 LEU A O 1
ATOM 765 N N . THR A 1 100 ? 17.421 -15.002 -48.389 1.00 89.31 100 THR A N 1
ATOM 766 C CA . THR A 1 100 ? 15.968 -15.251 -48.274 1.00 89.31 100 THR A CA 1
ATOM 767 C C . THR A 1 100 ? 15.653 -16.507 -47.466 1.00 89.31 100 THR A C 1
ATOM 769 O O . THR A 1 100 ? 14.497 -16.911 -47.371 1.00 89.31 100 THR A O 1
ATOM 772 N N . THR A 1 101 ? 16.685 -17.137 -46.910 1.00 93.75 101 THR A N 1
ATOM 773 C CA . THR A 1 101 ? 16.561 -18.266 -45.992 1.00 93.75 101 THR A CA 1
ATOM 774 C C . THR A 1 101 ? 16.075 -17.791 -44.625 1.00 93.75 101 THR A C 1
ATOM 776 O O . THR A 1 101 ? 16.193 -16.615 -44.289 1.00 93.75 101 THR A O 1
ATOM 779 N N . ASP A 1 102 ? 15.516 -18.712 -43.843 1.00 94.25 102 ASP A N 1
ATOM 780 C CA . ASP A 1 102 ? 15.093 -18.428 -42.471 1.00 94.25 102 ASP A CA 1
ATOM 781 C C . ASP A 1 102 ? 16.285 -17.991 -41.598 1.00 94.25 102 ASP A C 1
ATOM 783 O O . ASP A 1 102 ? 17.425 -18.377 -41.873 1.00 94.25 102 ASP A O 1
ATOM 787 N N . ASP A 1 103 ? 16.025 -17.170 -40.579 1.00 93.88 103 ASP A N 1
ATOM 788 C CA . ASP A 1 103 ? 17.028 -16.670 -39.621 1.00 93.88 103 ASP A CA 1
ATOM 789 C C . ASP A 1 103 ? 18.251 -15.931 -40.224 1.00 93.88 103 ASP A C 1
ATOM 791 O O . ASP A 1 103 ? 19.358 -15.986 -39.684 1.00 93.88 103 ASP A O 1
ATOM 795 N N . THR A 1 104 ? 18.076 -15.161 -41.309 1.00 94.19 104 THR A N 1
ATOM 796 C CA . THR A 1 104 ? 19.142 -14.297 -41.875 1.00 94.19 104 THR A CA 1
ATOM 797 C C . THR A 1 104 ? 18.885 -12.794 -41.685 1.00 94.19 104 THR A C 1
ATOM 799 O O . THR A 1 104 ? 18.601 -12.084 -42.659 1.00 94.19 104 THR A O 1
ATOM 802 N N . PRO A 1 105 ? 18.974 -12.257 -40.452 1.00 95.62 105 PRO A N 1
ATOM 803 C CA . PRO A 1 105 ? 18.790 -10.831 -40.212 1.00 95.62 105 PRO A CA 1
ATOM 804 C C . PRO A 1 105 ? 19.927 -9.996 -40.822 1.00 95.62 105 PRO A C 1
ATOM 806 O O . PRO A 1 105 ? 21.040 -10.472 -41.061 1.00 95.62 105 PRO A O 1
ATOM 809 N N . ALA A 1 106 ? 19.650 -8.713 -41.052 1.00 95.44 106 ALA A N 1
ATOM 810 C CA . ALA A 1 106 ? 20.698 -7.717 -41.241 1.00 95.44 106 ALA A CA 1
ATOM 811 C C . ALA A 1 106 ? 21.259 -7.330 -39.868 1.00 95.44 106 ALA A C 1
ATOM 813 O O . ALA A 1 106 ? 20.488 -7.023 -38.961 1.00 95.44 106 ALA A O 1
ATOM 814 N N . ILE A 1 107 ? 22.583 -7.338 -39.719 1.00 95.44 107 ILE A N 1
ATOM 815 C CA . ILE A 1 107 ? 23.254 -7.020 -38.455 1.00 95.44 107 ILE A CA 1
ATOM 816 C C . ILE A 1 107 ? 24.093 -5.760 -38.655 1.00 95.44 107 ILE A C 1
ATOM 818 O O . ILE A 1 107 ? 24.933 -5.711 -39.552 1.00 95.44 107 ILE A O 1
ATOM 822 N N . LEU A 1 108 ? 23.868 -4.758 -37.805 1.00 95.56 108 LEU A N 1
ATOM 823 C CA . LEU A 1 108 ? 24.760 -3.616 -37.634 1.00 95.56 108 LEU A CA 1
ATOM 824 C C . LEU A 1 108 ? 25.466 -3.765 -36.287 1.00 95.56 108 LEU A C 1
ATOM 826 O O . LEU A 1 108 ? 24.832 -3.642 -35.241 1.00 95.56 108 LEU A O 1
ATOM 830 N N . THR A 1 109 ? 26.771 -4.018 -36.319 1.00 96.38 109 THR A N 1
ATOM 831 C CA . THR A 1 109 ? 27.594 -4.113 -35.110 1.00 96.38 109 THR A CA 1
ATOM 832 C C . THR A 1 109 ? 28.384 -2.822 -34.936 1.00 96.38 109 THR A C 1
ATOM 834 O O . THR A 1 109 ? 29.181 -2.468 -35.801 1.00 96.38 109 THR A O 1
ATOM 837 N N . LEU A 1 110 ? 28.187 -2.135 -33.809 1.00 96.19 110 LEU A N 1
ATOM 838 C CA . LEU A 1 110 ? 29.035 -1.020 -33.380 1.00 96.19 110 LEU A CA 1
ATOM 839 C C . LEU A 1 110 ? 30.121 -1.580 -32.457 1.00 96.19 110 LEU A C 1
ATOM 841 O O . LEU A 1 110 ? 29.802 -2.293 -31.505 1.00 96.19 110 LEU A O 1
ATOM 845 N N . GLN A 1 111 ? 31.391 -1.322 -32.768 1.00 95.31 111 GLN A N 1
ATOM 846 C CA . GLN A 1 111 ? 32.529 -1.915 -32.061 1.00 95.31 111 GLN A CA 1
ATOM 847 C C . GLN A 1 111 ? 33.506 -0.832 -31.606 1.00 95.31 111 GLN A C 1
ATOM 849 O O . GLN A 1 111 ? 33.909 0.007 -32.411 1.00 95.31 111 GLN A O 1
ATOM 854 N N . SER A 1 112 ? 33.932 -0.907 -30.342 1.00 93.69 112 SER A N 1
ATOM 855 C CA . SER A 1 112 ? 35.134 -0.223 -29.861 1.00 93.69 112 SER A CA 1
ATOM 856 C C . SER A 1 112 ? 36.331 -1.171 -29.959 1.00 93.69 112 SER A C 1
ATOM 858 O O . SER A 1 112 ? 36.222 -2.363 -29.663 1.00 93.69 112 SER A O 1
ATOM 860 N N . THR A 1 113 ? 37.477 -0.645 -30.389 1.00 93.62 113 THR A N 1
ATOM 861 C CA . THR A 1 113 ? 38.757 -1.373 -30.450 1.00 93.62 113 THR A CA 1
ATOM 862 C C . THR A 1 113 ? 39.667 -1.039 -29.270 1.00 93.62 113 THR A C 1
ATOM 864 O O . THR A 1 113 ? 40.868 -1.305 -29.317 1.00 93.62 113 THR A O 1
ATOM 867 N N . GLU A 1 114 ? 39.130 -0.393 -28.238 1.00 94.31 114 GLU A N 1
ATOM 868 C CA . GLU A 1 114 ? 39.890 -0.038 -27.048 1.00 94.31 114 GLU A CA 1
ATOM 869 C C . GLU A 1 114 ? 40.434 -1.290 -26.354 1.00 94.31 114 GLU A C 1
ATOM 871 O O . GLU A 1 114 ? 39.739 -2.286 -26.154 1.00 94.31 114 GLU A O 1
ATOM 876 N N . SER A 1 115 ? 41.712 -1.242 -25.977 1.00 89.56 115 SER A N 1
ATOM 877 C CA . SER A 1 115 ? 42.408 -2.372 -25.354 1.00 89.56 115 SER A CA 1
ATOM 878 C C . SER A 1 115 ? 41.976 -2.638 -23.910 1.00 89.56 115 SER A C 1
ATOM 880 O O . SER A 1 115 ? 42.325 -3.672 -23.344 1.00 89.56 115 SER A O 1
ATOM 882 N N . SER A 1 116 ? 41.261 -1.697 -23.296 1.00 92.62 116 SER A N 1
ATOM 883 C CA . SER A 1 116 ? 40.740 -1.803 -21.937 1.00 92.62 116 SER A CA 1
ATOM 884 C C . SER A 1 116 ? 39.416 -1.061 -21.840 1.00 92.62 116 SER A C 1
ATOM 886 O O . SER A 1 116 ? 39.399 0.150 -22.024 1.00 92.62 116 SER A O 1
ATOM 888 N N . ILE A 1 117 ? 38.348 -1.785 -21.510 1.00 97.44 117 ILE A N 1
ATOM 889 C CA . ILE A 1 117 ? 37.025 -1.227 -21.218 1.00 97.44 117 ILE A CA 1
ATOM 890 C C . ILE A 1 117 ? 36.820 -1.265 -19.705 1.00 97.44 117 ILE A C 1
ATOM 892 O O . ILE A 1 117 ? 36.992 -2.308 -19.069 1.00 97.44 117 ILE A O 1
ATOM 896 N N . THR A 1 118 ? 36.461 -0.129 -19.133 1.00 96.75 118 THR A N 1
ATOM 897 C CA . THR A 1 118 ? 36.176 0.109 -17.719 1.00 96.75 118 THR A CA 1
ATOM 898 C C . THR A 1 118 ? 34.776 0.694 -17.543 1.00 96.75 118 THR A C 1
ATOM 900 O O . THR A 1 118 ? 34.075 0.982 -18.509 1.00 96.75 118 THR A O 1
ATOM 903 N N . VAL A 1 119 ? 34.315 0.815 -16.296 1.00 97.75 119 VAL A N 1
ATOM 904 C CA . VAL A 1 119 ? 32.971 1.332 -16.005 1.00 97.75 119 VAL A CA 1
ATOM 905 C C . VAL A 1 119 ? 32.764 2.729 -16.606 1.00 97.75 119 VAL A C 1
ATOM 907 O O . VAL A 1 119 ? 33.561 3.635 -16.380 1.00 97.75 119 VAL A O 1
ATOM 910 N N . GLY A 1 120 ? 31.661 2.911 -17.333 1.00 96.12 120 GLY A N 1
ATOM 911 C CA . GLY A 1 120 ? 31.314 4.172 -17.993 1.00 96.12 120 GLY A CA 1
ATOM 912 C C . GLY A 1 120 ? 31.808 4.306 -19.436 1.00 96.12 120 GLY A C 1
ATOM 913 O O . GLY A 1 120 ? 31.334 5.204 -20.135 1.00 96.12 120 GLY A O 1
ATOM 914 N N . ASP A 1 121 ? 32.680 3.412 -19.907 1.00 97.50 121 ASP A N 1
ATOM 915 C CA . ASP A 1 121 ? 33.150 3.435 -21.293 1.00 97.50 121 ASP A CA 1
ATOM 916 C C . ASP A 1 121 ? 32.025 3.031 -22.258 1.00 97.50 121 ASP A C 1
ATOM 918 O O . ASP A 1 121 ? 31.202 2.155 -21.963 1.00 97.50 121 ASP A O 1
ATOM 922 N N . LYS A 1 122 ? 31.969 3.693 -23.421 1.00 97.19 122 LYS A N 1
ATOM 923 C CA . LYS A 1 122 ? 30.908 3.509 -24.422 1.00 97.19 122 LYS A CA 1
ATOM 924 C C . LYS A 1 122 ? 31.386 2.601 -25.545 1.00 97.19 122 LYS A C 1
ATOM 926 O O . LYS A 1 122 ? 32.382 2.882 -26.200 1.00 97.19 122 LYS A O 1
ATOM 931 N N . LEU A 1 123 ? 30.630 1.545 -25.816 1.00 96.69 123 LEU A N 1
ATOM 932 C CA . LEU A 1 123 ? 30.940 0.564 -26.858 1.00 96.69 123 LEU A CA 1
ATOM 933 C C . LEU A 1 123 ? 30.379 0.985 -28.222 1.00 96.69 123 LEU A C 1
ATOM 935 O O . LEU A 1 123 ? 30.941 0.660 -29.265 1.00 96.69 123 LEU A O 1
ATOM 939 N N . GLY A 1 124 ? 29.257 1.703 -28.205 1.00 97.31 124 GLY A N 1
ATOM 940 C CA . GLY A 1 124 ? 28.573 2.218 -29.382 1.00 97.31 124 GLY A CA 1
ATOM 941 C C . GLY A 1 124 ? 27.545 3.273 -28.987 1.00 97.31 124 GLY A C 1
ATOM 942 O O . GLY A 1 124 ? 26.961 3.201 -27.901 1.00 97.31 124 GLY A O 1
ATOM 943 N N . VAL A 1 125 ? 27.346 4.257 -29.866 1.00 97.88 125 VAL A N 1
ATOM 944 C CA . VAL A 1 125 ? 26.471 5.416 -29.647 1.00 97.88 125 VAL A CA 1
ATOM 945 C C . VAL A 1 125 ? 25.631 5.669 -30.895 1.00 97.88 125 VAL A C 1
ATOM 947 O O . VAL A 1 125 ? 26.139 5.603 -32.014 1.00 97.88 125 VAL A O 1
ATOM 950 N N . ILE A 1 126 ? 24.349 5.967 -30.691 1.00 98.12 126 ILE A N 1
ATOM 951 C CA . ILE A 1 126 ? 23.434 6.482 -31.711 1.00 98.12 126 ILE A CA 1
ATOM 952 C C . ILE A 1 126 ? 22.852 7.793 -31.182 1.00 98.12 126 ILE A C 1
ATOM 954 O O . ILE A 1 126 ? 22.149 7.775 -30.173 1.00 98.12 126 ILE A O 1
ATOM 958 N N . ASP A 1 127 ? 23.111 8.901 -31.878 1.00 98.12 127 ASP A N 1
ATOM 959 C CA . ASP A 1 127 ? 22.634 10.237 -31.504 1.00 98.12 127 ASP A CA 1
ATOM 960 C C . ASP A 1 127 ? 21.563 10.758 -32.472 1.00 98.12 127 ASP A C 1
ATOM 962 O O . ASP A 1 127 ? 21.669 10.609 -33.693 1.00 98.12 127 ASP A O 1
ATOM 966 N N . PHE A 1 128 ? 20.542 11.417 -31.919 1.00 97.81 128 PHE A N 1
ATOM 967 C CA . PHE A 1 128 ? 19.450 12.046 -32.658 1.00 97.81 128 PHE A CA 1
ATOM 968 C C . PHE A 1 128 ? 19.477 13.565 -32.447 1.00 97.81 128 PHE A C 1
ATOM 970 O O . PHE A 1 128 ? 19.179 14.070 -31.359 1.00 97.81 128 PHE A O 1
ATOM 977 N N . GLN A 1 129 ? 19.815 14.305 -33.504 1.00 96.56 129 GLN A N 1
ATOM 978 C CA . GLN A 1 129 ? 20.007 15.757 -33.467 1.00 96.56 129 GLN A CA 1
ATOM 979 C C . GLN A 1 129 ? 19.423 16.450 -34.701 1.00 96.56 129 GLN A C 1
ATOM 981 O O . GLN A 1 129 ? 19.336 15.854 -35.778 1.00 96.56 129 GLN A O 1
ATOM 986 N N . VAL A 1 130 ? 19.083 17.732 -34.551 1.00 95.88 130 VAL A N 1
ATOM 987 C CA . VAL A 1 130 ? 18.613 18.600 -35.642 1.00 95.88 130 VAL A CA 1
ATOM 988 C C . VAL A 1 130 ? 19.534 19.827 -35.739 1.00 95.88 130 VAL A C 1
ATOM 990 O O . VAL A 1 130 ? 19.149 20.932 -35.374 1.00 95.88 130 VAL A O 1
ATOM 993 N N . PRO A 1 131 ? 20.776 19.673 -36.236 1.00 95.06 131 PRO A N 1
ATOM 994 C CA . PRO A 1 131 ? 21.817 20.704 -36.127 1.00 95.06 131 PRO A CA 1
ATOM 995 C C . PRO A 1 131 ? 21.513 21.992 -36.909 1.00 95.06 131 PRO A C 1
ATOM 997 O O . PRO A 1 131 ? 22.158 23.015 -36.697 1.00 95.06 131 PRO A O 1
ATOM 1000 N N . ASN A 1 132 ? 20.549 21.946 -37.831 1.00 95.44 132 ASN A N 1
ATOM 1001 C CA . ASN A 1 132 ? 20.114 23.083 -38.639 1.00 95.44 132 ASN A CA 1
ATOM 1002 C C . ASN A 1 132 ? 18.757 23.654 -38.197 1.00 95.44 132 ASN A C 1
ATOM 1004 O O . ASN A 1 132 ? 18.153 24.416 -38.953 1.00 95.44 132 ASN A O 1
ATOM 1008 N N . GLU A 1 133 ? 18.255 23.285 -37.015 1.00 96.62 133 GLU A N 1
ATOM 1009 C CA . GLU A 1 133 ? 17.056 23.910 -36.455 1.00 96.62 133 GLU A CA 1
ATOM 1010 C C . GLU A 1 133 ? 17.309 25.413 -36.220 1.00 96.62 133 GLU A C 1
ATOM 1012 O O . GLU A 1 133 ? 18.335 25.827 -35.680 1.00 96.62 133 GLU A O 1
ATOM 1017 N N . SER A 1 134 ? 16.385 26.246 -36.698 1.00 92.94 134 SER A N 1
ATOM 1018 C CA . SER A 1 134 ? 16.578 27.695 -36.827 1.00 92.94 134 SER A CA 1
ATOM 1019 C C . SER A 1 134 ? 16.485 28.472 -35.514 1.00 92.94 134 SER A C 1
ATOM 1021 O O . SER A 1 134 ? 16.994 29.591 -35.431 1.00 92.94 134 SER A O 1
ATOM 1023 N N . SER A 1 135 ? 15.845 27.900 -34.496 1.00 91.19 135 SER A N 1
ATOM 1024 C CA . SER A 1 135 ? 15.647 28.523 -33.186 1.00 91.19 135 SER A CA 1
ATOM 1025 C C . SER A 1 135 ? 16.915 28.465 -32.325 1.00 91.19 135 SER A C 1
ATOM 1027 O O . SER A 1 135 ? 17.056 29.266 -31.402 1.00 91.19 135 SER A O 1
ATOM 1029 N N . GLY A 1 136 ? 17.871 27.586 -32.658 1.00 86.88 136 GLY A N 1
ATOM 1030 C CA . GLY A 1 136 ? 19.176 27.492 -31.998 1.00 86.88 136 GLY A CA 1
ATOM 1031 C C . GLY A 1 136 ? 19.100 26.992 -30.547 1.00 86.88 136 GLY A C 1
ATOM 1032 O O . GLY A 1 136 ? 18.092 26.435 -30.115 1.00 86.88 136 GLY A O 1
ATOM 1033 N N . THR A 1 137 ? 20.166 27.215 -29.766 1.00 91.69 137 THR A N 1
ATOM 1034 C CA . THR A 1 137 ? 20.288 26.765 -28.357 1.00 91.69 137 THR A CA 1
ATOM 1035 C C . THR A 1 137 ? 20.060 25.255 -28.207 1.00 91.69 137 THR A C 1
ATOM 1037 O O . THR A 1 137 ? 20.681 24.493 -28.941 1.00 91.69 137 THR A O 1
ATOM 1040 N N . ASP A 1 138 ? 19.165 24.813 -27.324 1.00 93.81 138 ASP A N 1
ATOM 1041 C CA . ASP A 1 138 ? 18.882 23.394 -27.074 1.00 93.81 138 ASP A CA 1
ATOM 1042 C C . ASP A 1 138 ? 18.330 22.677 -28.321 1.00 93.81 138 ASP A C 1
ATOM 1044 O O . ASP A 1 138 ? 18.482 21.467 -28.470 1.00 93.81 138 ASP A O 1
ATOM 1048 N N . ALA A 1 139 ? 17.718 23.413 -29.258 1.00 93.81 139 ALA A N 1
ATOM 1049 C CA . ALA A 1 139 ? 17.099 22.842 -30.455 1.00 93.81 139 ALA A CA 1
ATOM 1050 C C . ALA A 1 139 ? 18.108 22.236 -31.450 1.00 93.81 139 ALA A C 1
ATOM 1052 O O . ALA A 1 139 ? 17.717 21.430 -32.295 1.00 93.81 139 ALA A O 1
ATOM 1053 N N . ILE A 1 140 ? 19.391 22.609 -31.351 1.00 95.56 140 ILE A N 1
ATOM 1054 C CA . ILE A 1 140 ? 20.474 22.058 -32.182 1.00 95.56 140 ILE A CA 1
ATOM 1055 C C . ILE A 1 140 ? 21.341 21.032 -31.440 1.00 95.56 140 ILE A C 1
ATOM 1057 O O . ILE A 1 140 ? 22.254 20.462 -32.040 1.00 95.56 140 ILE A O 1
ATOM 1061 N N . GLU A 1 141 ? 21.076 20.796 -30.153 1.00 96.56 141 GLU A N 1
ATOM 1062 C CA . GLU A 1 141 ? 21.777 19.791 -29.356 1.00 96.56 141 GLU A CA 1
ATOM 1063 C C . GLU A 1 141 ? 21.239 18.373 -29.637 1.00 96.56 141 GLU A C 1
ATOM 1065 O O . GLU A 1 141 ? 20.255 18.163 -30.356 1.00 96.56 141 GLU A O 1
ATOM 1070 N N . ILE A 1 142 ? 21.906 17.360 -29.078 1.00 97.62 142 ILE A N 1
ATOM 1071 C CA . ILE A 1 142 ? 21.425 15.976 -29.132 1.00 97.62 142 ILE A CA 1
ATOM 1072 C C . ILE A 1 142 ? 20.159 15.884 -28.275 1.00 97.62 142 ILE A C 1
ATOM 1074 O O . ILE A 1 142 ? 20.221 15.974 -27.051 1.00 97.62 142 ILE A O 1
ATOM 1078 N N . SER A 1 143 ? 19.018 15.681 -28.930 1.00 97.00 143 SER A N 1
ATOM 1079 C CA . SER A 1 143 ? 17.685 15.645 -28.306 1.00 97.00 143 SER A CA 1
ATOM 1080 C C . SER A 1 143 ? 17.317 14.268 -27.740 1.00 97.00 143 SER A C 1
ATOM 1082 O O . SER A 1 143 ? 16.561 14.155 -26.771 1.00 97.00 143 SER A O 1
ATOM 1084 N N . ALA A 1 144 ? 17.891 13.209 -28.315 1.00 98.31 144 ALA A N 1
ATOM 1085 C CA . ALA A 1 144 ? 17.787 11.844 -27.825 1.00 98.31 144 ALA A CA 1
ATOM 1086 C C . ALA A 1 144 ? 19.022 11.032 -28.227 1.00 98.31 144 ALA A C 1
ATOM 1088 O O . ALA A 1 144 ? 19.718 11.379 -29.179 1.00 98.31 144 ALA A O 1
ATOM 1089 N N . GLY A 1 145 ? 19.270 9.921 -27.539 1.00 98.19 145 GLY A N 1
ATOM 1090 C CA . GLY A 1 145 ? 20.359 9.017 -27.895 1.00 98.19 145 GLY A CA 1
ATOM 1091 C C . GLY A 1 145 ? 20.254 7.649 -27.234 1.00 98.19 145 GLY A C 1
ATOM 1092 O O . GLY A 1 145 ? 19.502 7.457 -26.273 1.00 98.19 145 GLY A O 1
ATOM 1093 N N . ILE A 1 146 ? 21.018 6.701 -27.769 1.00 98.50 146 ILE A N 1
ATOM 1094 C CA . ILE A 1 146 ? 21.158 5.340 -27.250 1.00 98.50 146 ILE A CA 1
ATOM 1095 C C . ILE A 1 146 ? 22.646 5.027 -27.116 1.00 98.50 146 ILE A C 1
ATOM 1097 O O . ILE A 1 146 ? 23.402 5.182 -28.075 1.00 98.50 146 ILE A O 1
ATOM 1101 N N . GLU A 1 147 ? 23.064 4.563 -25.941 1.00 98.38 147 GLU A N 1
ATOM 1102 C CA . GLU A 1 147 ? 24.466 4.238 -25.661 1.00 98.38 147 GLU A CA 1
ATOM 1103 C C . GLU A 1 147 ? 24.582 2.847 -25.031 1.00 98.38 147 GLU A C 1
ATOM 1105 O O . GLU A 1 147 ? 23.893 2.544 -24.057 1.00 98.38 147 GLU A O 1
ATOM 1110 N N . ALA A 1 148 ? 25.477 2.009 -25.555 1.00 98.31 148 ALA A N 1
ATOM 1111 C CA . ALA A 1 148 ? 25.911 0.793 -24.871 1.00 98.31 148 ALA A CA 1
ATOM 1112 C C . ALA A 1 148 ? 27.090 1.149 -23.957 1.00 98.31 148 ALA A C 1
ATOM 1114 O O . ALA A 1 148 ? 28.148 1.537 -24.454 1.00 98.31 148 ALA A O 1
ATOM 1115 N N . VAL A 1 149 ? 26.902 1.054 -22.639 1.00 98.12 149 VAL A N 1
ATOM 1116 C CA . VAL A 1 149 ? 27.856 1.553 -21.634 1.00 98.12 149 VAL A CA 1
ATOM 1117 C C . VAL A 1 149 ? 28.289 0.424 -20.709 1.00 98.12 149 VAL A C 1
ATOM 1119 O O . VAL A 1 149 ? 27.444 -0.275 -20.150 1.00 98.12 149 VAL A O 1
ATOM 1122 N N . ALA A 1 150 ? 29.592 0.254 -20.515 1.00 98.12 150 ALA A N 1
ATOM 1123 C CA . ALA A 1 150 ? 30.132 -0.753 -19.612 1.00 98.12 150 ALA A CA 1
ATOM 1124 C C . ALA A 1 150 ? 29.762 -0.463 -18.145 1.00 98.12 150 ALA A C 1
ATOM 1126 O O . ALA A 1 150 ? 29.886 0.661 -17.654 1.00 98.12 150 ALA A O 1
ATOM 1127 N N . GLU A 1 151 ? 29.330 -1.495 -17.423 1.00 97.94 151 GLU A N 1
ATOM 1128 C CA . GLU A 1 151 ? 28.971 -1.434 -15.996 1.00 97.94 151 GLU A CA 1
ATOM 1129 C C . GLU A 1 151 ? 30.117 -1.892 -15.082 1.00 97.94 151 GLU A C 1
ATOM 1131 O O . GLU A 1 151 ? 30.062 -1.728 -13.864 1.00 97.94 151 GLU A O 1
ATOM 1136 N N . GLY A 1 152 ? 31.183 -2.435 -15.667 1.00 96.06 152 GLY A N 1
ATOM 1137 C CA . GLY A 1 152 ? 32.392 -2.850 -14.971 1.00 96.06 152 GLY A CA 1
ATOM 1138 C C . GLY A 1 152 ? 33.554 -3.036 -15.939 1.00 96.06 152 GLY A C 1
ATOM 1139 O O . GLY A 1 152 ? 33.393 -2.926 -17.152 1.00 96.06 152 GLY A O 1
ATOM 1140 N N . THR A 1 153 ? 34.734 -3.331 -15.400 1.00 96.38 153 THR A N 1
ATOM 1141 C CA . THR A 1 153 ? 35.919 -3.609 -16.220 1.00 96.38 153 THR A CA 1
ATOM 1142 C C . THR A 1 153 ? 35.760 -4.921 -16.970 1.00 96.38 153 THR A C 1
ATOM 1144 O O . THR A 1 153 ? 35.508 -5.956 -16.347 1.00 96.38 153 THR A O 1
ATOM 1147 N N . PHE A 1 154 ? 35.925 -4.886 -18.292 1.00 96.38 154 PHE A N 1
ATOM 1148 C CA . PHE A 1 154 ? 35.851 -6.092 -19.108 1.00 96.38 154 PHE A CA 1
ATOM 1149 C C . PHE A 1 154 ? 37.013 -7.032 -18.779 1.00 96.38 154 PHE A C 1
ATOM 1151 O O . PHE A 1 154 ? 38.163 -6.615 -18.633 1.00 96.38 154 PHE A O 1
ATOM 1158 N N . ALA A 1 155 ? 36.695 -8.315 -18.667 1.00 95.12 155 ALA A N 1
ATOM 1159 C CA . ALA A 1 155 ? 37.613 -9.396 -18.346 1.00 95.12 155 ALA A CA 1
ATOM 1160 C C . ALA A 1 155 ? 37.200 -10.668 -19.103 1.00 95.12 155 ALA A C 1
ATOM 1162 O O . ALA A 1 155 ? 36.224 -10.671 -19.850 1.00 95.12 155 ALA A O 1
ATOM 1163 N N . ALA A 1 156 ? 37.933 -11.766 -18.904 1.00 95.81 156 ALA A N 1
ATOM 1164 C CA . ALA A 1 156 ? 37.629 -13.044 -19.556 1.00 95.81 156 ALA A CA 1
ATOM 1165 C C . ALA A 1 156 ? 36.214 -13.570 -19.238 1.00 95.81 156 ALA A C 1
ATOM 1167 O O . ALA A 1 156 ? 35.635 -14.297 -20.042 1.00 95.81 156 ALA A O 1
ATOM 1168 N N . ASP A 1 157 ? 35.672 -13.202 -18.079 1.00 94.94 157 ASP A N 1
ATOM 1169 C CA . ASP A 1 157 ? 34.383 -13.629 -17.538 1.00 94.94 157 ASP A CA 1
ATOM 1170 C C . ASP A 1 157 ? 33.415 -12.464 -17.270 1.00 94.94 157 ASP A C 1
ATOM 1172 O O . ASP A 1 157 ? 32.341 -12.679 -16.712 1.00 94.94 157 ASP A O 1
ATOM 1176 N N . ASN A 1 158 ? 33.765 -11.237 -17.671 1.00 95.06 158 ASN A N 1
ATOM 1177 C CA . ASN A 1 158 ? 32.939 -10.061 -17.426 1.00 95.06 158 ASN A CA 1
ATOM 1178 C C . ASN A 1 158 ? 32.880 -9.146 -18.647 1.00 95.06 158 ASN A C 1
ATOM 1180 O O . ASN A 1 158 ? 33.900 -8.665 -19.130 1.00 95.06 158 ASN A O 1
ATOM 1184 N N . ASN A 1 159 ? 31.670 -8.855 -19.101 1.00 95.44 159 ASN A N 1
ATOM 1185 C CA . ASN A 1 159 ? 31.379 -7.882 -20.150 1.00 95.44 159 ASN A CA 1
ATOM 1186 C C . ASN A 1 159 ? 30.079 -7.118 -19.846 1.00 95.44 159 ASN A C 1
ATOM 1188 O O . ASN A 1 159 ? 29.354 -6.716 -20.761 1.00 95.44 159 ASN A O 1
ATOM 1192 N N . ALA A 1 160 ? 29.762 -6.963 -18.554 1.00 98.06 160 ALA A N 1
ATOM 1193 C CA . ALA A 1 160 ? 28.554 -6.299 -18.087 1.00 98.06 160 ALA A CA 1
ATOM 1194 C C . ALA A 1 160 ? 28.390 -4.932 -18.767 1.00 98.06 160 ALA A C 1
ATOM 1196 O O . ALA A 1 160 ? 29.242 -4.051 -18.641 1.00 98.06 160 ALA A O 1
ATOM 1197 N N . THR A 1 161 ? 27.305 -4.787 -19.521 1.00 98.19 161 THR A N 1
ATOM 1198 C CA . THR A 1 161 ? 26.997 -3.613 -20.335 1.00 98.19 161 THR A CA 1
ATOM 1199 C C . THR A 1 161 ? 25.526 -3.284 -20.160 1.00 98.19 161 THR A C 1
ATOM 1201 O O . THR A 1 161 ? 24.676 -4.161 -20.321 1.00 98.19 161 THR A O 1
ATOM 1204 N N . LYS A 1 162 ? 25.227 -2.017 -19.882 1.00 98.50 162 LYS A N 1
ATOM 1205 C CA . LYS A 1 162 ? 23.866 -1.492 -19.920 1.00 98.50 162 LYS A CA 1
ATOM 1206 C C . LYS A 1 162 ? 23.561 -0.850 -21.262 1.00 98.50 162 LYS A C 1
ATOM 1208 O O . LYS A 1 162 ? 24.452 -0.331 -21.936 1.00 98.50 162 LYS A O 1
ATOM 1213 N N . LEU A 1 163 ? 22.276 -0.801 -21.592 1.00 98.44 163 LEU A N 1
ATOM 1214 C CA . LEU A 1 163 ? 21.753 0.083 -22.625 1.00 98.44 163 LEU A CA 1
ATOM 1215 C C . LEU A 1 163 ? 21.161 1.328 -21.965 1.00 98.44 163 LEU A C 1
ATOM 1217 O O . LEU A 1 163 ? 20.228 1.221 -21.170 1.00 98.44 163 LEU A O 1
ATOM 1221 N N . SER A 1 164 ? 21.711 2.493 -22.288 1.00 98.12 164 SER A N 1
ATOM 1222 C CA . SER A 1 164 ? 21.248 3.799 -21.825 1.00 98.12 164 SER A CA 1
ATOM 1223 C C . SER A 1 164 ? 20.308 4.426 -22.849 1.00 98.12 164 SER A C 1
ATOM 1225 O O . SER A 1 164 ? 20.653 4.517 -24.027 1.00 98.12 164 SER A O 1
ATOM 1227 N N . PHE A 1 165 ? 19.144 4.888 -22.395 1.00 98.25 165 PHE A N 1
ATOM 1228 C CA . PHE A 1 165 ? 18.197 5.676 -23.177 1.00 98.25 165 PHE A CA 1
ATOM 1229 C C . PHE A 1 165 ? 18.214 7.120 -22.684 1.00 98.25 165 PHE A C 1
ATOM 1231 O O . PHE A 1 165 ? 17.893 7.414 -21.523 1.00 98.25 165 PHE A O 1
ATOM 1238 N N . LYS A 1 166 ? 18.586 8.028 -23.586 1.00 98.00 166 LYS A N 1
ATOM 1239 C CA . LYS A 1 166 ? 18.765 9.447 -23.293 1.00 98.00 166 LYS A CA 1
ATOM 1240 C C . LYS A 1 166 ? 17.696 10.266 -23.997 1.00 98.00 166 LYS A C 1
ATOM 1242 O O . LYS A 1 166 ? 17.474 10.084 -25.191 1.00 98.00 166 LYS A O 1
ATOM 1247 N N . THR A 1 167 ? 17.073 11.183 -23.270 1.00 97.06 167 THR A N 1
ATOM 1248 C CA . THR A 1 167 ? 16.132 12.176 -23.811 1.00 97.06 167 THR A CA 1
ATOM 1249 C C . THR A 1 167 ? 16.310 13.506 -23.081 1.00 97.06 167 THR A C 1
ATOM 1251 O O . THR A 1 167 ? 16.885 13.550 -21.989 1.00 97.06 167 THR A O 1
ATOM 1254 N N . ALA A 1 168 ? 15.837 14.591 -23.687 1.00 95.31 168 ALA A N 1
ATOM 1255 C CA . ALA A 1 168 ? 15.824 15.925 -23.095 1.00 95.31 168 ALA A CA 1
ATOM 1256 C C . ALA A 1 168 ? 14.518 16.667 -23.391 1.00 95.31 168 ALA A C 1
ATOM 1258 O O . ALA A 1 168 ? 13.775 16.294 -24.302 1.00 95.31 168 ALA A O 1
ATOM 1259 N N . ALA A 1 169 ? 14.253 17.718 -22.612 1.00 94.88 169 ALA A N 1
ATOM 1260 C CA . ALA A 1 169 ? 13.148 18.642 -22.855 1.00 94.88 169 ALA A CA 1
ATOM 1261 C C . ALA A 1 169 ? 13.640 20.031 -23.299 1.00 94.88 169 ALA A C 1
ATOM 1263 O O . ALA A 1 169 ? 13.043 20.624 -24.192 1.00 94.88 169 ALA A O 1
ATOM 1264 N N . SER A 1 170 ? 14.701 20.547 -22.679 1.00 94.12 170 SER A N 1
ATOM 1265 C CA . SER A 1 170 ? 15.347 21.834 -22.967 1.00 94.12 170 SER A CA 1
ATOM 1266 C C . SER A 1 170 ? 16.783 21.787 -22.423 1.00 94.12 170 SER A C 1
ATOM 1268 O O . SER A 1 170 ? 17.138 22.495 -21.480 1.00 94.12 170 SER A O 1
ATOM 1270 N N . GLU A 1 171 ? 17.560 20.834 -22.940 1.00 94.81 171 GLU A N 1
ATOM 1271 C CA . GLU A 1 171 ? 18.953 20.574 -22.584 1.00 94.81 171 GLU A CA 1
ATOM 1272 C C . GLU A 1 171 ? 19.561 19.541 -23.555 1.00 94.81 171 GLU A C 1
ATOM 1274 O O . GLU A 1 171 ? 18.846 18.912 -24.337 1.00 94.81 171 GLU A O 1
ATOM 1279 N N . THR A 1 172 ? 20.858 19.257 -23.435 1.00 96.69 172 THR A N 1
ATOM 1280 C CA . THR A 1 172 ? 21.455 18.071 -24.062 1.00 96.69 172 THR A CA 1
ATOM 1281 C C . THR A 1 172 ? 20.899 16.802 -23.412 1.00 96.69 172 THR A C 1
ATOM 1283 O O . THR A 1 172 ? 20.890 16.671 -22.184 1.00 96.69 172 THR A O 1
ATOM 1286 N N . ALA A 1 173 ? 20.507 15.817 -24.224 1.00 97.94 173 ALA A N 1
ATOM 1287 C CA . ALA A 1 173 ? 19.985 14.536 -23.755 1.00 97.94 173 ALA A CA 1
ATOM 1288 C C . ALA A 1 173 ? 20.893 13.864 -22.713 1.00 97.94 173 ALA A C 1
ATOM 1290 O O . ALA A 1 173 ? 22.082 13.616 -22.935 1.00 97.94 173 ALA A O 1
ATOM 1291 N N . THR A 1 174 ? 20.286 13.493 -21.586 1.00 96.88 174 THR A N 1
ATOM 1292 C CA . THR A 1 174 ? 20.901 12.739 -20.480 1.00 96.88 174 THR A CA 1
ATOM 1293 C C . THR A 1 174 ? 20.144 11.431 -20.258 1.00 96.88 174 THR A C 1
ATOM 1295 O O . THR A 1 174 ? 19.008 11.299 -20.709 1.00 96.88 174 THR A O 1
ATOM 1298 N N . GLU A 1 175 ? 20.762 10.445 -19.597 1.00 97.56 175 GLU A N 1
ATOM 1299 C CA . GLU A 1 175 ? 20.111 9.154 -19.314 1.00 97.56 175 GLU A CA 1
ATOM 1300 C C . GLU A 1 175 ? 18.837 9.372 -18.484 1.00 97.56 175 GLU A C 1
ATOM 1302 O O . GLU A 1 175 ? 18.901 9.895 -17.371 1.00 97.56 175 GLU A O 1
ATOM 1307 N N . LYS A 1 176 ? 17.682 8.962 -19.023 1.00 97.00 176 LYS A N 1
ATOM 1308 C CA . LYS A 1 176 ? 16.397 8.956 -18.298 1.00 97.00 176 LYS A CA 1
ATOM 1309 C C . LYS A 1 176 ? 15.909 7.541 -17.997 1.00 97.00 176 LYS A C 1
ATOM 1311 O O . LYS A 1 176 ? 15.110 7.357 -17.078 1.00 97.00 176 LYS A O 1
ATOM 1316 N N . ALA A 1 177 ? 16.383 6.549 -18.751 1.00 97.88 177 ALA A N 1
ATOM 1317 C CA . ALA A 1 177 ? 16.130 5.141 -18.485 1.00 97.88 177 ALA A CA 1
ATOM 1318 C C . ALA A 1 177 ? 17.301 4.260 -18.933 1.00 97.88 177 ALA A C 1
ATOM 1320 O O . ALA A 1 177 ? 18.057 4.627 -19.830 1.00 97.88 177 ALA A O 1
ATOM 1321 N N . SER A 1 178 ? 17.443 3.085 -18.330 1.00 97.75 178 SER A N 1
ATOM 1322 C CA . SER A 1 178 ? 18.444 2.097 -18.718 1.00 97.75 178 SER A CA 1
ATOM 1323 C C . SER A 1 178 ? 17.974 0.666 -18.480 1.00 97.75 178 SER A C 1
ATOM 1325 O O . SER A 1 178 ? 17.096 0.408 -17.656 1.00 97.75 178 SER A O 1
ATOM 1327 N N . LEU A 1 179 ? 18.565 -0.267 -19.224 1.00 98.19 179 LEU A N 1
ATOM 1328 C CA . LEU A 1 179 ? 18.466 -1.706 -18.991 1.00 98.19 179 LEU A CA 1
ATOM 1329 C C . LEU A 1 179 ? 19.861 -2.228 -18.644 1.00 98.19 179 LEU A C 1
ATOM 1331 O O . LEU A 1 179 ? 20.755 -2.160 -19.488 1.00 98.19 179 LEU A O 1
ATOM 1335 N N . SER A 1 180 ? 20.053 -2.706 -17.414 1.00 97.94 180 SER A N 1
ATOM 1336 C CA . SER A 1 180 ? 21.349 -3.231 -16.961 1.00 97.94 180 SER A CA 1
ATOM 1337 C C . SER A 1 180 ? 21.653 -4.616 -17.533 1.00 97.94 180 SER A C 1
ATOM 1339 O O . SER A 1 180 ? 20.760 -5.322 -18.010 1.00 97.94 180 SER A O 1
ATOM 1341 N N . SER A 1 181 ? 22.902 -5.060 -17.396 1.00 97.62 181 SER A N 1
ATOM 1342 C CA . SER A 1 181 ? 23.329 -6.431 -17.720 1.00 97.62 181 SER A CA 1
ATOM 1343 C C . SER A 1 181 ? 22.593 -7.518 -16.928 1.00 97.62 181 SER A C 1
ATOM 1345 O O . SER A 1 181 ? 22.521 -8.658 -17.379 1.00 97.62 181 SER A O 1
ATOM 1347 N N . ALA A 1 182 ? 21.998 -7.177 -15.779 1.00 96.25 182 ALA A N 1
ATOM 1348 C CA . ALA A 1 182 ? 21.156 -8.080 -14.993 1.00 96.25 182 ALA A CA 1
ATOM 1349 C C . ALA A 1 182 ? 19.689 -8.130 -15.473 1.00 96.25 182 ALA A C 1
ATOM 1351 O O . ALA A 1 182 ? 18.877 -8.845 -14.888 1.00 96.25 182 ALA A O 1
ATOM 1352 N N . GLY A 1 183 ? 19.327 -7.359 -16.504 1.00 94.81 183 GLY A N 1
ATOM 1353 C CA . GLY A 1 183 ? 17.956 -7.253 -17.007 1.00 94.81 183 GLY A CA 1
ATOM 1354 C C . GLY A 1 183 ? 17.056 -6.323 -16.188 1.00 94.81 183 GLY A C 1
ATOM 1355 O O . GLY A 1 183 ? 15.837 -6.362 -16.349 1.00 94.81 183 GLY A O 1
ATOM 1356 N N . LEU A 1 184 ? 17.624 -5.483 -15.313 1.00 92.50 184 LEU A N 1
ATOM 1357 C CA . LEU A 1 184 ? 16.853 -4.512 -14.537 1.00 92.50 184 LEU A CA 1
ATOM 1358 C C . LEU A 1 184 ? 16.576 -3.264 -15.378 1.00 92.50 184 LEU A C 1
ATOM 1360 O O . LEU A 1 184 ? 17.508 -2.571 -15.787 1.00 92.50 184 LEU A O 1
ATOM 1364 N N . PHE A 1 185 ? 15.296 -2.952 -15.581 1.00 93.31 185 PHE A N 1
ATOM 1365 C CA . PHE A 1 185 ? 14.879 -1.671 -16.139 1.00 93.31 185 PHE A CA 1
ATOM 1366 C C . PHE A 1 185 ? 14.836 -0.602 -15.041 1.00 93.31 185 PHE A C 1
ATOM 1368 O O . PHE A 1 185 ? 14.121 -0.753 -14.050 1.00 93.31 185 PHE A O 1
ATOM 1375 N N . THR A 1 186 ? 15.586 0.481 -15.224 1.00 93.00 186 THR A N 1
ATOM 1376 C CA . THR A 1 186 ? 15.615 1.646 -14.328 1.00 93.00 186 THR A CA 1
ATOM 1377 C C . THR A 1 186 ? 15.149 2.876 -15.096 1.00 93.00 186 THR A C 1
ATOM 1379 O O . THR A 1 186 ? 15.583 3.082 -16.223 1.00 93.00 186 THR A O 1
ATOM 1382 N N . ALA A 1 187 ? 14.299 3.713 -14.500 1.00 93.44 187 ALA A N 1
ATOM 1383 C CA . ALA A 1 187 ? 13.861 4.985 -15.079 1.00 93.44 187 ALA A CA 1
ATOM 1384 C C . ALA A 1 187 ? 13.800 6.081 -14.006 1.00 93.44 187 ALA A C 1
ATOM 1386 O O . ALA A 1 187 ? 13.571 5.784 -12.834 1.00 93.44 187 ALA A O 1
ATOM 1387 N N . THR A 1 188 ? 13.983 7.350 -14.393 1.00 87.69 188 THR A N 1
ATOM 1388 C CA . THR A 1 188 ? 13.897 8.496 -13.463 1.00 87.69 188 THR A CA 1
ATOM 1389 C C . THR A 1 188 ? 12.511 8.622 -12.827 1.00 87.69 188 THR A C 1
ATOM 1391 O O . THR A 1 188 ? 12.389 9.015 -11.668 1.00 87.69 188 THR A O 1
ATOM 1394 N N . SER A 1 189 ? 11.462 8.277 -13.571 1.00 84.88 189 SER A N 1
ATOM 1395 C CA . SER A 1 189 ? 10.097 8.182 -13.070 1.00 84.88 189 SER A CA 1
ATOM 1396 C C . SER A 1 189 ? 9.330 7.094 -13.817 1.00 84.88 189 SER A C 1
ATOM 1398 O O . SER A 1 189 ? 9.588 6.808 -14.986 1.00 84.88 189 SER A O 1
ATOM 1400 N N . ILE A 1 190 ? 8.376 6.485 -13.119 1.00 84.50 190 ILE A N 1
ATOM 1401 C CA . ILE A 1 190 ? 7.357 5.610 -13.695 1.00 84.50 190 ILE A CA 1
ATOM 1402 C C . ILE A 1 190 ? 6.021 6.223 -13.291 1.00 84.50 190 ILE A C 1
ATOM 1404 O O . ILE A 1 190 ? 5.791 6.475 -12.107 1.00 84.50 190 ILE A O 1
ATOM 1408 N N . ASP A 1 191 ? 5.156 6.501 -14.262 1.00 83.88 191 ASP A N 1
ATOM 1409 C CA . ASP A 1 191 ? 3.829 7.034 -13.975 1.00 83.88 191 ASP A CA 1
ATOM 1410 C C . ASP A 1 191 ? 2.967 5.946 -13.323 1.00 83.88 191 ASP A C 1
ATOM 1412 O O . ASP A 1 191 ? 2.455 5.037 -13.974 1.00 83.88 191 ASP A O 1
ATOM 1416 N N . ALA A 1 192 ? 2.817 6.034 -12.004 1.00 77.62 192 ALA A N 1
ATOM 1417 C CA . ALA A 1 192 ? 2.029 5.082 -11.235 1.00 77.62 192 ALA A CA 1
ATOM 1418 C C . ALA A 1 192 ? 0.535 5.107 -11.605 1.00 77.62 192 ALA A C 1
ATOM 1420 O O . ALA A 1 192 ? -0.158 4.126 -11.349 1.00 77.62 192 ALA A O 1
ATOM 1421 N N . THR A 1 193 ? 0.025 6.182 -12.225 1.00 76.31 193 THR A N 1
ATOM 1422 C CA . THR A 1 193 ? -1.398 6.281 -12.596 1.00 76.31 193 THR A CA 1
ATOM 1423 C C . THR A 1 193 ? -1.784 5.325 -13.722 1.00 76.31 193 THR A C 1
ATOM 1425 O O . THR A 1 193 ? -2.952 4.951 -13.834 1.00 76.31 193 THR A O 1
ATOM 1428 N N . VAL A 1 194 ? -0.808 4.877 -14.520 1.00 76.62 194 VAL A N 1
ATOM 1429 C CA . VAL A 1 194 ? -1.019 3.929 -15.622 1.00 76.62 194 VAL A CA 1
ATOM 1430 C C . VAL A 1 194 ? -0.660 2.483 -15.259 1.00 76.62 194 VAL A C 1
ATOM 1432 O O . VAL A 1 194 ? -0.939 1.574 -16.043 1.00 76.62 194 VAL A O 1
ATOM 1435 N N . LEU A 1 195 ? -0.106 2.233 -14.064 1.00 80.75 195 LEU A N 1
ATOM 1436 C CA . LEU A 1 195 ? 0.121 0.882 -13.536 1.00 80.75 195 LEU A CA 1
ATOM 1437 C C . LEU A 1 195 ? -1.217 0.276 -13.079 1.00 80.75 195 LEU A C 1
ATOM 1439 O O . LEU A 1 195 ? -1.589 0.331 -11.909 1.00 80.75 195 LEU A O 1
ATOM 1443 N N . THR A 1 196 ? -1.958 -0.297 -14.028 1.00 73.88 196 THR A N 1
ATOM 1444 C CA . THR A 1 196 ? -3.255 -0.952 -13.791 1.00 73.88 196 THR A CA 1
ATOM 1445 C C . THR A 1 196 ? -3.175 -2.465 -14.030 1.00 73.88 196 THR A C 1
ATOM 1447 O O . THR A 1 196 ? -2.322 -2.946 -14.773 1.00 73.88 196 THR A O 1
ATOM 1450 N N . GLY A 1 197 ? -4.082 -3.230 -13.411 1.00 72.31 197 GLY A N 1
ATOM 1451 C CA . GLY A 1 197 ? -4.176 -4.686 -13.572 1.00 72.31 197 GLY A CA 1
ATOM 1452 C C . GLY A 1 197 ? -3.388 -5.495 -12.536 1.00 72.31 197 GLY A C 1
ATOM 1453 O O . GLY A 1 197 ? -2.844 -4.956 -11.575 1.00 72.31 197 GLY A O 1
ATOM 1454 N N . ALA A 1 198 ? -3.365 -6.821 -12.710 1.00 64.38 198 ALA A N 1
ATOM 1455 C CA . ALA A 1 198 ? -2.492 -7.677 -11.916 1.00 64.38 198 ALA A CA 1
ATOM 1456 C C . ALA A 1 198 ? -1.044 -7.388 -12.324 1.00 64.38 198 ALA A C 1
ATOM 1458 O O . ALA A 1 198 ? -0.703 -7.513 -13.500 1.00 64.38 198 ALA A O 1
ATOM 1459 N N . LEU A 1 199 ? -0.204 -7.030 -11.355 1.00 75.12 199 LEU A N 1
ATOM 1460 C CA . LEU A 1 199 ? 1.229 -6.799 -11.536 1.00 75.12 199 LEU A CA 1
ATOM 1461 C C . LEU A 1 199 ? 2.005 -8.006 -10.969 1.00 75.12 199 LEU A C 1
ATOM 1463 O O . LEU A 1 199 ? 2.713 -7.852 -9.979 1.00 75.12 199 LEU A O 1
ATOM 1467 N N . PRO A 1 200 ? 1.872 -9.228 -11.536 1.00 62.22 200 PRO A N 1
ATOM 1468 C CA . PRO A 1 200 ? 2.399 -10.460 -10.936 1.00 62.22 200 PRO A CA 1
ATOM 1469 C C . PRO A 1 200 ? 3.931 -10.495 -10.835 1.00 62.22 200 PRO A C 1
ATOM 1471 O O . PRO A 1 200 ? 4.468 -11.327 -10.114 1.00 62.22 200 PRO A O 1
ATOM 1474 N N . ALA A 1 201 ? 4.628 -9.611 -11.554 1.00 67.31 201 ALA A N 1
ATOM 1475 C CA . ALA A 1 201 ? 6.081 -9.468 -11.497 1.00 67.31 201 ALA A CA 1
ATOM 1476 C C . ALA A 1 201 ? 6.560 -8.452 -10.440 1.00 67.31 201 ALA A C 1
ATOM 1478 O O . ALA A 1 201 ? 7.754 -8.400 -10.158 1.00 67.31 201 ALA A O 1
ATOM 1479 N N . ILE A 1 202 ? 5.660 -7.647 -9.861 1.00 71.69 202 ILE A N 1
ATOM 1480 C CA . ILE A 1 202 ? 5.996 -6.690 -8.802 1.00 71.69 202 ILE A CA 1
ATOM 1481 C C . ILE A 1 202 ? 5.595 -7.317 -7.470 1.00 71.69 202 ILE A C 1
ATOM 1483 O O . ILE A 1 202 ? 4.447 -7.235 -7.038 1.00 71.69 202 ILE A O 1
ATOM 1487 N N . ASP A 1 203 ? 6.556 -7.959 -6.813 1.00 67.00 203 ASP A N 1
ATOM 1488 C CA . ASP A 1 203 ? 6.400 -8.349 -5.416 1.00 67.00 203 ASP A CA 1
ATOM 1489 C C . ASP A 1 203 ? 6.395 -7.081 -4.554 1.00 67.00 203 ASP A C 1
ATOM 1491 O O . ASP A 1 203 ? 7.410 -6.391 -4.431 1.00 67.00 203 ASP A O 1
ATOM 1495 N N . GLY A 1 204 ? 5.242 -6.765 -3.960 1.00 64.50 204 GLY A N 1
ATOM 1496 C CA . GLY A 1 204 ? 5.075 -5.588 -3.109 1.00 64.50 204 GLY A CA 1
ATOM 1497 C C . GLY A 1 204 ? 6.036 -5.547 -1.915 1.00 64.50 204 GLY A C 1
ATOM 1498 O O . GLY A 1 204 ? 6.317 -4.461 -1.417 1.00 64.50 204 GLY A O 1
ATOM 1499 N N . SER A 1 205 ? 6.591 -6.689 -1.487 1.00 62.38 205 SER A N 1
ATOM 1500 C CA . SER A 1 205 ? 7.613 -6.742 -0.431 1.00 62.38 205 SER A CA 1
ATOM 1501 C C . SER A 1 205 ? 8.981 -6.208 -0.876 1.00 62.38 205 SER A C 1
ATOM 1503 O O . SER A 1 205 ? 9.752 -5.730 -0.044 1.00 62.38 205 SER A O 1
ATOM 1505 N N . ASN A 1 206 ? 9.253 -6.211 -2.184 1.00 63.19 206 ASN A N 1
ATOM 1506 C CA . ASN A 1 206 ? 10.479 -5.682 -2.783 1.00 63.19 206 ASN A CA 1
ATOM 1507 C C . ASN A 1 206 ? 10.365 -4.196 -3.169 1.00 63.19 206 ASN A C 1
ATOM 1509 O O . ASN A 1 206 ? 11.345 -3.597 -3.614 1.00 63.19 206 ASN A O 1
ATOM 1513 N N . LEU A 1 207 ? 9.193 -3.574 -2.994 1.00 70.31 207 LEU A N 1
ATOM 1514 C CA . LEU A 1 207 ? 8.976 -2.155 -3.272 1.00 70.31 207 LEU A CA 1
ATOM 1515 C C . LEU A 1 207 ? 9.520 -1.292 -2.121 1.00 70.31 207 LEU A C 1
ATOM 1517 O O . LEU A 1 207 ? 8.790 -0.801 -1.263 1.00 70.31 207 LEU A O 1
ATOM 1521 N N . THR A 1 208 ? 10.836 -1.110 -2.089 1.00 63.91 208 THR A N 1
ATOM 1522 C CA . THR A 1 208 ? 11.512 -0.235 -1.122 1.00 63.91 208 THR A CA 1
ATOM 1523 C C . THR A 1 208 ? 11.513 1.213 -1.618 1.00 63.91 208 THR A C 1
ATOM 1525 O O . THR A 1 208 ? 11.790 1.456 -2.789 1.00 63.91 208 THR A O 1
ATOM 1528 N N . GLY A 1 209 ? 11.250 2.198 -0.754 1.00 56.75 209 GLY A N 1
ATOM 1529 C CA . GLY A 1 209 ? 11.389 3.619 -1.117 1.00 56.75 209 GLY A CA 1
ATOM 1530 C C . GLY A 1 209 ? 10.139 4.289 -1.696 1.00 56.75 209 GLY A C 1
ATOM 1531 O O . GLY A 1 209 ? 10.144 5.505 -1.885 1.00 56.75 209 GLY A O 1
ATOM 1532 N N . VAL A 1 210 ? 9.025 3.563 -1.850 1.00 65.56 210 VAL A N 1
ATOM 1533 C CA . VAL A 1 210 ? 7.713 4.206 -1.717 1.00 65.56 210 VAL A CA 1
ATOM 1534 C C . VAL A 1 210 ? 7.633 4.609 -0.254 1.00 65.56 210 VAL A C 1
ATOM 1536 O O . VAL A 1 210 ? 7.326 3.777 0.598 1.00 65.56 210 VAL A O 1
ATOM 1539 N N . SER A 1 211 ? 8.036 5.855 0.051 1.00 56.00 211 SER A N 1
ATOM 1540 C CA . SER A 1 211 ? 7.771 6.478 1.350 1.00 56.00 211 SER A CA 1
ATOM 1541 C C . SER A 1 211 ? 6.336 6.135 1.639 1.00 56.00 211 SER A C 1
ATOM 1543 O O . SER A 1 211 ? 5.488 6.503 0.824 1.00 56.00 211 SER A O 1
ATOM 1545 N N . GLY A 1 212 ? 6.121 5.316 2.672 1.00 55.81 212 GLY A N 1
ATOM 1546 C CA . GLY A 1 212 ? 4.822 4.779 3.002 1.00 55.81 212 GLY A CA 1
ATOM 1547 C C . GLY A 1 212 ? 3.876 5.954 3.096 1.00 55.81 212 GLY A C 1
ATOM 1548 O O . GLY A 1 212 ? 3.753 6.586 4.143 1.00 55.81 212 GLY A O 1
ATOM 1549 N N . SER A 1 213 ? 3.206 6.253 1.984 1.00 49.44 213 SER A N 1
ATOM 1550 C CA . SER A 1 213 ? 1.903 6.852 2.014 1.00 49.44 213 SER A CA 1
ATOM 1551 C C . SER A 1 213 ? 1.183 5.788 2.776 1.00 49.44 213 SER A C 1
ATOM 1553 O O . SER A 1 213 ? 0.962 4.702 2.243 1.00 49.44 213 SER A O 1
ATOM 1555 N N . SER A 1 214 ? 1.061 6.048 4.078 1.00 52.97 214 SER A N 1
ATOM 1556 C CA . SER A 1 214 ? 0.155 5.383 4.973 1.00 52.97 214 SER A CA 1
ATOM 1557 C C . SER A 1 214 ? -0.925 4.795 4.094 1.00 52.97 214 SER A C 1
ATOM 1559 O O . SER A 1 214 ? -1.755 5.535 3.563 1.00 52.97 214 SER A O 1
ATOM 1561 N N . TYR A 1 215 ? -0.901 3.481 3.894 1.00 56.47 215 TYR A N 1
ATOM 1562 C CA . TYR A 1 215 ? -2.151 2.813 3.638 1.00 56.47 215 TYR A CA 1
ATOM 1563 C C . TYR A 1 215 ? -2.895 2.922 4.970 1.00 56.47 215 TYR A C 1
ATOM 1565 O O . TYR A 1 215 ? -2.958 1.998 5.772 1.00 56.47 215 TYR A O 1
ATOM 1573 N N . THR A 1 216 ? -3.340 4.139 5.281 1.00 49.09 216 THR A N 1
ATOM 1574 C CA . THR A 1 216 ? -4.390 4.399 6.232 1.00 49.09 216 THR A CA 1
ATOM 1575 C C . THR A 1 216 ? -5.578 3.753 5.570 1.00 49.09 216 THR A C 1
ATOM 1577 O O . THR A 1 216 ? -6.096 4.281 4.582 1.00 49.09 216 THR A O 1
ATOM 1580 N N . HIS A 1 217 ? -5.965 2.579 6.066 1.00 53.16 217 HIS A N 1
ATOM 1581 C CA . HIS A 1 217 ? -7.289 2.051 5.792 1.00 53.16 217 HIS A CA 1
ATOM 1582 C C . HIS A 1 217 ? -8.269 3.221 5.962 1.00 53.16 217 HIS A C 1
ATOM 1584 O O . HIS A 1 217 ? -8.278 3.821 7.041 1.00 53.16 217 HIS A O 1
ATOM 1590 N N . PRO A 1 218 ? -9.069 3.583 4.943 1.00 58.06 218 PRO A N 1
ATOM 1591 C CA . PRO A 1 218 ? -9.894 4.789 4.989 1.00 58.06 218 PRO A CA 1
ATOM 1592 C C . PRO A 1 218 ? -10.894 4.857 6.157 1.00 58.06 218 PRO A C 1
ATOM 1594 O O . PRO A 1 218 ? -11.541 5.886 6.315 1.00 58.06 218 PRO A O 1
ATOM 1597 N N . ASN A 1 219 ? -11.054 3.795 6.961 1.00 52.81 219 ASN A N 1
ATOM 1598 C CA . ASN A 1 219 ? -11.990 3.759 8.083 1.00 52.81 219 ASN A CA 1
ATOM 1599 C C . ASN A 1 219 ? -11.374 3.487 9.474 1.00 52.81 219 ASN A C 1
ATOM 1601 O O . ASN A 1 219 ? -12.139 3.446 10.433 1.00 52.81 219 ASN A O 1
ATOM 1605 N N . HIS A 1 220 ? -10.056 3.303 9.623 1.00 57.84 220 HIS A N 1
ATOM 1606 C CA . HIS A 1 220 ? -9.442 3.030 10.933 1.00 57.84 220 HIS A CA 1
ATOM 1607 C C . HIS A 1 220 ? -8.372 4.083 11.255 1.00 57.84 220 HIS A C 1
ATOM 1609 O O . HIS A 1 220 ? -7.181 3.879 11.036 1.00 57.84 220 HIS A O 1
ATOM 1615 N N . SER A 1 221 ? -8.809 5.233 11.771 1.00 56.34 221 SER A N 1
ATOM 1616 C CA . SER A 1 221 ? -7.941 6.224 12.418 1.00 56.34 221 SER A CA 1
ATOM 1617 C C . SER A 1 221 ? -8.114 6.147 13.936 1.00 56.34 221 SER A C 1
ATOM 1619 O O . SER A 1 221 ? -9.252 6.125 14.400 1.00 56.34 221 SER A O 1
ATOM 1621 N N . GLY A 1 222 ? -7.016 6.164 14.696 1.00 66.00 222 GLY A N 1
ATOM 1622 C CA . GLY A 1 222 ? -7.040 6.161 16.164 1.00 66.00 222 GLY A CA 1
ATOM 1623 C C . GLY A 1 222 ? -6.750 4.783 16.764 1.00 66.00 222 GLY A C 1
ATOM 1624 O O . GLY A 1 222 ? -5.652 4.262 16.604 1.00 66.00 222 GLY A O 1
ATOM 1625 N N . ASP A 1 223 ? -7.733 4.210 17.453 1.00 63.03 223 ASP A N 1
ATOM 1626 C CA . ASP A 1 223 ? -7.575 3.123 18.436 1.00 63.03 223 ASP A CA 1
ATOM 1627 C C . ASP A 1 223 ? -7.237 1.735 17.874 1.00 63.03 223 ASP A C 1
ATOM 1629 O O . ASP A 1 223 ? -6.867 0.815 18.613 1.00 63.03 223 ASP A O 1
ATOM 1633 N N . ILE A 1 224 ? -7.393 1.564 16.565 1.00 67.88 224 ILE A N 1
ATOM 1634 C CA . ILE A 1 224 ? -7.242 0.286 15.872 1.00 67.88 224 ILE A CA 1
ATOM 1635 C C . ILE A 1 224 ? -5.844 0.230 15.256 1.00 67.88 224 ILE A C 1
ATOM 1637 O O . ILE A 1 224 ? -5.505 1.042 14.394 1.00 67.88 224 ILE A O 1
ATOM 1641 N N . VAL A 1 225 ? -5.049 -0.766 15.656 1.00 61.75 225 VAL A N 1
ATOM 1642 C CA . VAL A 1 225 ? -3.755 -1.062 15.028 1.00 61.75 225 VAL A CA 1
ATOM 1643 C C . VAL A 1 225 ? -3.935 -2.222 14.057 1.00 61.75 225 VAL A C 1
ATOM 1645 O O . VAL A 1 225 ? -4.375 -3.310 14.428 1.00 61.75 225 VAL A O 1
ATOM 1648 N N . SER A 1 226 ? -3.570 -2.001 12.798 1.00 65.00 226 SER A N 1
ATOM 1649 C CA . SER A 1 226 ? -3.504 -3.043 11.773 1.00 65.00 226 SER A CA 1
ATOM 1650 C C . SER A 1 226 ? -2.056 -3.365 11.418 1.00 65.00 226 SER A C 1
ATOM 1652 O O . SER A 1 226 ? -1.239 -2.461 11.243 1.00 65.00 226 SER A O 1
ATOM 1654 N N . SER A 1 227 ? -1.760 -4.647 11.218 1.00 58.44 227 SER A N 1
ATOM 1655 C CA . SER A 1 227 ? -0.550 -5.112 10.535 1.00 58.44 227 SER A CA 1
ATOM 1656 C C . SER A 1 227 ? -0.973 -5.941 9.318 1.00 58.44 227 SER A C 1
ATOM 1658 O O . SER A 1 227 ? -1.198 -7.143 9.445 1.00 58.44 227 SER A O 1
ATOM 1660 N N . GLY A 1 228 ? -1.124 -5.300 8.155 1.00 64.88 228 GLY A N 1
ATOM 1661 C CA . GLY A 1 228 ? -1.614 -5.938 6.922 1.00 64.88 228 GLY A CA 1
ATOM 1662 C C . GLY A 1 228 ? -3.122 -5.766 6.671 1.00 64.88 228 GLY A C 1
ATOM 1663 O O . GLY A 1 228 ? -3.724 -4.829 7.191 1.00 64.88 228 GLY A O 1
ATOM 1664 N N . ASP A 1 229 ? -3.706 -6.671 5.870 1.00 57.16 229 ASP A N 1
ATOM 1665 C CA . ASP A 1 229 ? -5.091 -6.667 5.328 1.00 57.16 229 ASP A CA 1
ATOM 1666 C C . ASP A 1 229 ? -6.196 -6.961 6.378 1.00 57.16 229 ASP A C 1
ATOM 1668 O O . ASP A 1 229 ? -7.213 -7.593 6.101 1.00 57.16 229 ASP A O 1
ATOM 1672 N N . GLY A 1 230 ? -5.991 -6.564 7.638 1.00 56.31 230 GLY A N 1
ATOM 1673 C CA . GLY A 1 230 ? -6.969 -6.786 8.703 1.00 56.31 230 GLY A CA 1
ATOM 1674 C C . GLY A 1 230 ? -6.580 -6.193 10.058 1.00 56.31 230 GLY A C 1
ATOM 1675 O O . GLY A 1 230 ? -5.404 -6.125 10.424 1.00 56.31 230 GLY A O 1
ATOM 1676 N N . ALA A 1 231 ? -7.591 -5.772 10.824 1.00 61.31 231 ALA A N 1
ATOM 1677 C CA . ALA A 1 231 ? -7.428 -5.329 12.207 1.00 61.31 231 ALA A CA 1
ATOM 1678 C C . ALA A 1 231 ? -7.185 -6.542 13.117 1.00 61.31 231 ALA A C 1
ATOM 1680 O O . ALA A 1 231 ? -8.009 -7.455 13.172 1.00 61.31 231 ALA A O 1
ATOM 1681 N N . THR A 1 232 ? -6.059 -6.557 13.827 1.00 63.22 232 THR A N 1
ATOM 1682 C CA . THR A 1 232 ? -5.689 -7.669 14.715 1.00 63.22 232 THR A CA 1
ATOM 1683 C C . THR A 1 232 ? -5.973 -7.348 16.176 1.00 63.22 232 THR A C 1
ATOM 1685 O O . THR A 1 232 ? -6.360 -8.245 16.925 1.00 63.22 232 THR A O 1
ATOM 1688 N N . THR A 1 233 ? -5.817 -6.085 16.589 1.00 66.56 233 THR A N 1
ATOM 1689 C CA . THR A 1 233 ? -6.027 -5.645 17.973 1.00 66.56 233 THR A CA 1
ATOM 1690 C C . THR A 1 233 ? -6.449 -4.173 18.071 1.00 66.56 233 THR A C 1
ATOM 1692 O O . THR A 1 233 ? -6.222 -3.361 17.173 1.00 66.56 233 THR A O 1
ATOM 1695 N N . ILE A 1 234 ? -7.057 -3.828 19.207 1.00 73.00 234 ILE A N 1
ATOM 1696 C CA . ILE A 1 234 ? -7.198 -2.449 19.691 1.00 73.00 234 ILE A CA 1
ATOM 1697 C C . ILE A 1 234 ? -6.049 -2.199 20.677 1.00 73.00 234 ILE A C 1
ATOM 1699 O O . ILE A 1 234 ? -5.717 -3.091 21.466 1.00 73.00 234 ILE A O 1
ATOM 1703 N N . GLN A 1 235 ? -5.422 -1.018 20.638 1.00 69.69 235 GLN A N 1
ATOM 1704 C CA . GLN A 1 235 ? -4.372 -0.665 21.603 1.00 69.69 235 GLN A CA 1
ATOM 1705 C C . GLN A 1 235 ? -4.900 -0.733 23.046 1.00 69.69 235 GLN A C 1
ATOM 1707 O O . GLN A 1 235 ? -6.053 -0.406 23.330 1.00 69.69 235 GLN A O 1
ATOM 1712 N N . ALA A 1 236 ? -4.050 -1.153 23.987 1.00 62.78 236 ALA A N 1
ATOM 1713 C CA . ALA A 1 236 ? -4.421 -1.171 25.399 1.00 62.78 236 ALA A CA 1
ATOM 1714 C C . ALA A 1 236 ? -4.793 0.249 25.863 1.00 62.78 236 ALA A C 1
ATOM 1716 O O . ALA A 1 236 ? -3.983 1.166 25.757 1.00 62.78 236 ALA A O 1
ATOM 1717 N N . GLY A 1 237 ? -6.018 0.418 26.368 1.00 64.12 237 GLY A N 1
ATOM 1718 C CA . GLY A 1 237 ? -6.543 1.716 26.804 1.00 64.12 237 GLY A CA 1
ATOM 1719 C C . GLY A 1 237 ? -7.034 2.635 25.681 1.00 64.12 237 GLY A C 1
ATOM 1720 O O . GLY A 1 237 ? -7.340 3.786 25.968 1.00 64.12 237 GLY A O 1
ATOM 1721 N N . ALA A 1 238 ? -7.113 2.156 24.436 1.00 69.81 238 ALA A N 1
ATOM 1722 C CA . ALA A 1 238 ? -7.535 2.989 23.314 1.00 69.81 238 ALA A CA 1
ATOM 1723 C C . ALA A 1 238 ? -9.052 3.230 23.277 1.00 69.81 238 ALA A C 1
ATOM 1725 O O . ALA A 1 238 ? -9.473 4.340 22.994 1.00 69.81 238 ALA A O 1
ATOM 1726 N N . VAL A 1 239 ? -9.873 2.257 23.703 1.00 71.75 239 VAL A N 1
ATOM 1727 C CA . VAL A 1 239 ? -11.291 2.533 24.000 1.00 71.75 239 VAL A CA 1
ATOM 1728 C C . VAL A 1 239 ? -11.371 3.327 25.300 1.00 71.75 239 VAL A C 1
ATOM 1730 O O . VAL A 1 239 ? -11.483 2.759 26.391 1.00 71.75 239 VAL A O 1
ATOM 1733 N N . ASP A 1 240 ? -11.272 4.646 25.183 1.00 66.06 240 ASP A N 1
ATOM 1734 C CA . ASP A 1 240 ? -11.548 5.540 26.292 1.00 66.06 240 ASP A CA 1
ATOM 1735 C C . ASP A 1 240 ? -13.056 5.628 26.565 1.00 66.06 240 ASP A C 1
ATOM 1737 O O . ASP A 1 240 ? -13.911 5.099 25.845 1.00 66.06 240 ASP A O 1
ATOM 1741 N N . ILE A 1 241 ? -13.398 6.296 27.659 1.00 57.22 241 ILE A N 1
ATOM 1742 C CA . ILE A 1 241 ? -14.781 6.339 28.110 1.00 57.22 241 ILE A CA 1
ATOM 1743 C C . ILE A 1 241 ? -15.675 7.198 27.191 1.00 57.22 241 ILE A C 1
ATOM 1745 O O . ILE A 1 241 ? -16.889 7.002 27.162 1.00 57.22 241 ILE A O 1
ATOM 1749 N N . ALA A 1 242 ? -15.101 8.125 26.418 1.00 62.75 242 ALA A N 1
ATOM 1750 C CA . ALA A 1 242 ? -15.841 8.947 25.462 1.00 62.75 242 ALA A CA 1
ATOM 1751 C C . ALA A 1 242 ? -16.187 8.173 24.175 1.00 62.75 242 ALA A C 1
ATOM 1753 O O . ALA A 1 242 ? -17.198 8.467 23.536 1.00 62.75 242 ALA A O 1
ATOM 1754 N N . MET A 1 243 ? -15.380 7.168 23.818 1.00 69.31 243 MET A N 1
ATOM 1755 C CA . MET A 1 243 ? -15.569 6.298 22.646 1.00 69.31 243 MET A CA 1
ATOM 1756 C C . MET A 1 243 ? -16.645 5.225 22.863 1.00 69.31 243 MET A C 1
ATOM 1758 O O . MET A 1 243 ? -17.211 4.684 21.909 1.00 69.31 243 MET A O 1
ATOM 1762 N N . LEU A 1 244 ? -16.970 4.934 24.124 1.00 70.75 244 LEU A N 1
ATOM 1763 C CA . LEU A 1 244 ? -18.066 4.061 24.523 1.00 70.75 244 LEU A CA 1
ATOM 1764 C C . LEU A 1 244 ? -19.384 4.826 24.345 1.00 70.75 244 LEU A C 1
ATOM 1766 O O . LEU A 1 244 ? -19.931 5.325 25.318 1.00 70.75 244 LEU A O 1
ATOM 1770 N N . SER A 1 245 ? -19.822 4.993 23.087 1.00 64.12 245 SER A N 1
ATOM 1771 C CA . SER A 1 245 ? -21.010 5.749 22.657 1.00 64.12 245 SER A CA 1
ATOM 1772 C C . SER A 1 245 ? -22.115 5.735 23.712 1.00 64.12 245 SER A C 1
ATOM 1774 O O . SER A 1 245 ? -22.918 4.817 23.761 1.00 64.12 245 SER A O 1
ATOM 1776 N N . ALA A 1 246 ? -22.139 6.751 24.563 1.00 56.44 246 ALA A N 1
ATOM 1777 C CA . ALA A 1 246 ? -23.152 6.991 25.568 1.00 56.44 246 ALA A CA 1
ATOM 1778 C C . ALA A 1 246 ? -23.173 8.498 25.760 1.00 56.44 246 ALA A C 1
ATOM 1780 O O . ALA A 1 246 ? -22.172 9.111 26.124 1.00 56.44 246 ALA A O 1
ATOM 1781 N N . THR A 1 247 ? -24.299 9.131 25.463 1.00 58.59 247 THR A N 1
ATOM 1782 C CA . THR A 1 247 ? -24.467 10.553 25.752 1.00 58.59 247 THR A CA 1
ATOM 1783 C C . THR A 1 247 ? -24.325 10.767 27.265 1.00 58.59 247 THR A C 1
ATOM 1785 O O . THR A 1 247 ? -25.135 10.245 28.029 1.00 58.59 247 THR A O 1
ATOM 1788 N N . GLY A 1 248 ? -23.298 11.504 27.704 1.00 62.59 248 GLY A N 1
ATOM 1789 C CA . GLY A 1 248 ? -23.030 11.819 29.115 1.00 62.59 248 GLY A CA 1
ATOM 1790 C C . GLY A 1 248 ? -21.541 11.756 29.479 1.00 62.59 248 GLY A C 1
ATOM 1791 O O . GLY A 1 248 ? -20.727 11.267 28.704 1.00 62.59 248 GLY A O 1
ATOM 1792 N N . ASN A 1 249 ? -21.175 12.257 30.661 1.00 65.75 249 ASN A N 1
ATOM 1793 C CA . ASN A 1 249 ? -19.809 12.180 31.187 1.00 65.75 249 ASN A CA 1
ATOM 1794 C C . ASN A 1 249 ? -19.688 11.002 32.149 1.00 65.75 249 ASN A C 1
ATOM 1796 O O . ASN A 1 249 ? -20.445 10.915 33.116 1.00 65.75 249 ASN A O 1
ATOM 1800 N N . ALA A 1 250 ? -18.693 10.147 31.938 1.00 66.94 250 ALA A N 1
ATOM 1801 C CA . ALA A 1 250 ? -18.340 9.163 32.942 1.00 66.94 250 ALA A CA 1
ATOM 1802 C C . ALA A 1 250 ? -17.748 9.799 34.193 1.00 66.94 250 ALA A C 1
ATOM 1804 O O . ALA A 1 250 ? -16.998 10.775 34.134 1.00 66.94 250 ALA A O 1
ATOM 1805 N N . SER A 1 251 ? -18.069 9.189 35.325 1.00 73.44 251 SER A N 1
ATOM 1806 C CA . SER A 1 251 ? -17.537 9.507 36.640 1.00 73.44 251 SER A CA 1
ATOM 1807 C C . SER A 1 251 ? -16.970 8.238 37.272 1.00 73.44 251 SER A C 1
ATOM 1809 O O . SER A 1 251 ? -17.455 7.137 37.004 1.00 73.44 251 SER A O 1
ATOM 1811 N N . SER A 1 252 ? -16.010 8.387 38.188 1.00 73.00 252 SER A N 1
ATOM 1812 C CA . SER A 1 252 ? -15.553 7.299 39.070 1.00 73.00 252 SER A CA 1
ATOM 1813 C C . SER A 1 252 ? -16.680 6.705 39.929 1.00 73.00 252 SER A C 1
ATOM 1815 O O . SER A 1 252 ? -16.503 5.662 40.550 1.00 73.00 252 SER A O 1
ATOM 1817 N N . SER A 1 253 ? -17.839 7.366 39.960 1.00 73.12 253 SER A N 1
ATOM 1818 C CA . SER A 1 253 ? -19.032 6.987 40.707 1.00 73.12 253 SER A CA 1
ATOM 1819 C C . SER A 1 253 ? -20.149 6.383 39.848 1.00 73.12 253 SER A C 1
ATOM 1821 O O . SER A 1 253 ? -21.263 6.276 40.343 1.00 73.12 253 SER A O 1
ATOM 1823 N N . THR A 1 254 ? -19.928 6.059 38.570 1.00 79.62 254 THR A N 1
ATOM 1824 C CA . THR A 1 254 ? -20.994 5.603 37.650 1.00 79.62 254 THR A CA 1
ATOM 1825 C C . THR A 1 254 ? -20.541 4.451 36.755 1.00 79.62 254 THR A C 1
ATOM 1827 O O . THR A 1 254 ? -19.378 4.407 36.369 1.00 79.62 254 THR A O 1
ATOM 1830 N N . PHE A 1 255 ? -21.459 3.571 36.349 1.00 79.38 255 PHE A N 1
ATOM 1831 C CA . PHE A 1 255 ? -21.239 2.562 35.304 1.00 79.38 255 PHE A CA 1
ATOM 1832 C C . PHE A 1 255 ? -22.242 2.733 34.157 1.00 79.38 255 PHE A C 1
ATOM 1834 O O . PHE A 1 255 ? -23.336 3.266 34.354 1.00 79.38 255 PHE A O 1
ATOM 1841 N N . LEU A 1 256 ? -21.870 2.295 32.954 1.00 80.38 256 LEU A N 1
ATOM 1842 C CA . LEU A 1 256 ? -22.735 2.341 31.777 1.00 80.38 256 LEU A CA 1
ATOM 1843 C C . LEU A 1 256 ? -23.616 1.084 31.713 1.00 80.38 256 LEU A C 1
ATOM 1845 O O . LEU A 1 256 ? -23.114 -0.035 31.823 1.00 80.38 256 LEU A O 1
ATOM 1849 N N . ARG A 1 257 ? -24.928 1.254 31.529 1.00 74.88 257 ARG A N 1
ATOM 1850 C CA . ARG A 1 257 ? -25.877 0.149 31.312 1.00 74.88 257 ARG A CA 1
ATOM 1851 C C . ARG A 1 257 ? -26.065 -0.147 29.822 1.00 74.88 257 ARG A C 1
ATOM 1853 O O . ARG A 1 257 ? -25.794 0.692 28.970 1.00 74.88 257 ARG A O 1
ATOM 1860 N N . GLY A 1 258 ? -26.616 -1.323 29.510 1.00 64.75 258 GLY A N 1
ATOM 1861 C CA . GLY A 1 258 ? -26.917 -1.748 28.132 1.00 64.75 258 GLY A CA 1
ATOM 1862 C C . GLY A 1 258 ? -27.981 -0.915 27.398 1.00 64.75 258 GLY A C 1
ATOM 1863 O O . GLY A 1 258 ? -28.212 -1.147 26.217 1.00 64.75 258 GLY A O 1
ATOM 1864 N N . ASP A 1 259 ? -28.619 0.046 28.074 1.00 74.69 259 ASP A N 1
ATOM 1865 C CA . ASP A 1 259 ? -29.531 1.040 27.494 1.00 74.69 259 ASP A CA 1
ATOM 1866 C C . ASP A 1 259 ? -28.849 2.394 27.213 1.00 74.69 259 ASP A C 1
ATOM 1868 O O . ASP A 1 259 ? -29.532 3.391 26.986 1.00 74.69 259 ASP A O 1
ATOM 1872 N N . ASN A 1 260 ? -27.511 2.440 27.219 1.00 68.56 260 ASN A N 1
ATOM 1873 C CA . ASN A 1 260 ? -26.708 3.639 26.968 1.00 68.56 260 ASN A CA 1
ATOM 1874 C C . ASN A 1 260 ? -26.824 4.749 28.033 1.00 68.56 260 ASN A C 1
ATOM 1876 O O . ASN A 1 260 ? -26.431 5.892 27.786 1.00 68.56 260 ASN A O 1
ATOM 1880 N N . SER A 1 261 ? -27.325 4.431 29.232 1.00 77.31 261 SER A N 1
ATOM 1881 C CA . SER A 1 261 ? -27.412 5.368 30.356 1.00 77.31 261 SER A CA 1
ATOM 1882 C C . SER A 1 261 ? -26.335 5.094 31.409 1.00 77.31 261 SER A C 1
ATOM 1884 O O . SER A 1 261 ? -26.167 3.966 31.879 1.00 77.31 261 SER A O 1
ATOM 1886 N N . TRP A 1 262 ? -25.638 6.156 31.825 1.00 81.19 262 TRP A N 1
ATOM 1887 C CA . TRP A 1 262 ? -24.794 6.144 33.019 1.00 81.19 262 TRP A CA 1
ATOM 1888 C C . TRP A 1 262 ? -25.668 6.058 34.270 1.00 81.19 262 TRP A C 1
ATOM 1890 O O . TRP A 1 262 ? -26.656 6.787 34.394 1.00 81.19 262 TRP A O 1
ATOM 1900 N N . VAL A 1 263 ? -25.306 5.170 35.191 1.00 81.56 263 VAL A N 1
ATOM 1901 C CA . VAL A 1 263 ? -25.991 4.980 36.471 1.00 81.56 263 VAL A CA 1
ATOM 1902 C C . VAL A 1 263 ? -24.974 4.998 37.598 1.00 81.56 263 VAL A C 1
ATOM 1904 O O . VAL A 1 263 ? -23.971 4.288 37.560 1.00 81.56 263 VAL A O 1
ATOM 1907 N N . THR A 1 264 ? -25.235 5.815 38.615 1.00 80.56 264 THR A N 1
ATOM 1908 C CA . THR A 1 264 ? -24.540 5.726 39.901 1.00 80.56 264 THR A CA 1
ATOM 1909 C C . THR A 1 264 ? -24.967 4.420 40.564 1.00 80.56 264 THR A C 1
ATOM 1911 O O . THR A 1 264 ? -26.176 4.237 40.732 1.00 80.56 264 THR A O 1
ATOM 1914 N N . PRO A 1 265 ? -24.051 3.502 40.932 1.00 74.06 265 PRO A N 1
ATOM 1915 C CA . PRO A 1 265 ? -24.415 2.357 41.751 1.00 74.06 265 PRO A CA 1
ATOM 1916 C C . PRO A 1 265 ? -25.192 2.853 42.970 1.00 74.06 265 PRO A C 1
ATOM 1918 O O . PRO A 1 265 ? -24.696 3.682 43.729 1.00 74.06 265 PRO A O 1
ATOM 1921 N N . THR A 1 266 ? -26.421 2.375 43.146 1.00 70.00 266 THR A N 1
ATOM 1922 C CA . THR A 1 266 ? -27.228 2.661 44.342 1.00 70.00 266 THR A CA 1
ATOM 1923 C C . THR A 1 266 ? -26.632 2.031 45.598 1.00 70.00 266 THR A C 1
ATOM 1925 O O . THR A 1 266 ? -27.040 2.365 46.704 1.00 70.00 266 THR A O 1
ATOM 1928 N N . ASP A 1 267 ? -25.663 1.138 45.420 1.00 63.53 267 ASP A N 1
ATOM 1929 C CA . ASP A 1 267 ? -24.945 0.442 46.467 1.00 63.53 267 ASP A CA 1
ATOM 1930 C C . ASP A 1 267 ? -23.460 0.393 46.085 1.00 63.53 267 ASP A C 1
ATOM 1932 O O . ASP A 1 267 ? -23.041 -0.333 45.181 1.00 63.53 267 ASP A O 1
ATOM 1936 N N . THR A 1 268 ? -22.665 1.239 46.734 1.00 59.34 268 THR A N 1
ATOM 1937 C CA . THR A 1 268 ? -21.217 1.325 46.539 1.00 59.34 268 THR A CA 1
ATOM 1938 C C . THR A 1 268 ? -20.465 0.513 47.589 1.00 59.34 268 THR A C 1
ATOM 1940 O O . THR A 1 268 ? -19.515 1.051 48.148 1.00 59.34 268 THR A O 1
ATOM 1943 N N . ASN A 1 269 ? -20.846 -0.751 47.834 1.00 58.06 269 ASN A N 1
ATOM 1944 C CA . ASN A 1 269 ? -20.272 -1.649 48.853 1.00 58.06 269 ASN A CA 1
ATOM 1945 C C . ASN A 1 269 ? -20.955 -1.489 50.227 1.00 58.06 269 ASN A C 1
ATOM 1947 O O . ASN A 1 269 ? -20.356 -0.924 51.146 1.00 58.06 269 ASN A O 1
ATOM 1951 N N . THR A 1 270 ? -22.186 -1.995 50.393 1.00 56.06 270 THR A N 1
ATOM 1952 C CA . THR A 1 270 ? -22.887 -2.074 51.690 1.00 56.06 270 THR A CA 1
ATOM 1953 C C . THR A 1 270 ? -22.114 -2.927 52.688 1.00 56.06 270 THR A C 1
ATOM 1955 O O . THR A 1 270 ? -22.361 -4.115 52.893 1.00 56.06 270 THR A O 1
ATOM 1958 N N . THR A 1 271 ? -21.184 -2.277 53.373 1.00 54.28 271 THR A N 1
ATOM 1959 C CA . THR A 1 271 ? -20.872 -2.615 54.753 1.00 54.28 271 THR A CA 1
ATOM 1960 C C . THR A 1 271 ? -22.049 -2.068 55.545 1.00 54.28 271 THR A C 1
ATOM 1962 O O . THR A 1 271 ? -22.121 -0.859 55.743 1.0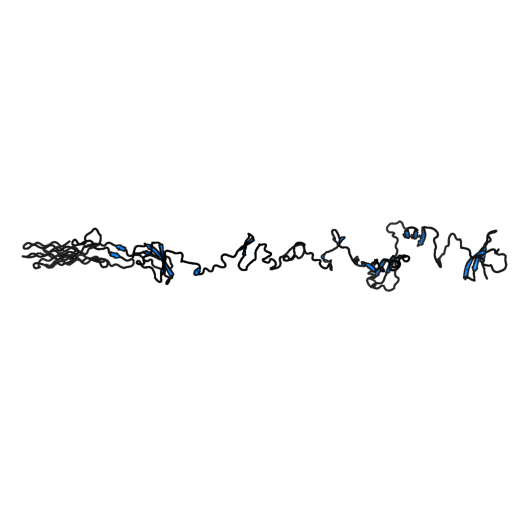0 54.28 271 THR A O 1
ATOM 1965 N N . TYR A 1 272 ? -23.015 -2.917 55.901 1.00 62.69 272 TYR A N 1
ATOM 1966 C CA . TYR A 1 272 ? -24.137 -2.480 56.728 1.00 62.69 272 TYR A CA 1
ATOM 1967 C C . TYR A 1 272 ? -23.583 -1.914 58.040 1.00 62.69 272 TYR A C 1
ATOM 1969 O O . TYR A 1 272 ? -22.976 -2.635 58.835 1.00 62.69 272 TYR A O 1
ATOM 1977 N N . SER A 1 273 ? -23.739 -0.611 58.236 1.00 57.75 273 SER A N 1
ATOM 1978 C CA . SER A 1 273 ? -23.391 0.073 59.474 1.00 57.75 273 SER A CA 1
ATOM 1979 C C . SER A 1 273 ? -24.565 -0.029 60.445 1.00 57.75 273 SER A C 1
ATOM 1981 O O . SER A 1 273 ? -25.720 -0.165 60.040 1.00 57.75 273 SER A O 1
ATOM 1983 N N . SER A 1 274 ? -24.308 0.085 61.748 1.00 59.12 274 SER A N 1
ATOM 1984 C CA . SER A 1 274 ? -25.371 0.123 62.765 1.00 59.12 274 SER A CA 1
ATOM 1985 C C . SER A 1 274 ? -26.370 1.273 62.554 1.00 59.12 274 SER A C 1
ATOM 1987 O O . SER A 1 274 ? -27.487 1.208 63.056 1.00 59.12 274 SER A O 1
ATOM 1989 N N . SER A 1 275 ? -25.999 2.298 61.779 1.00 60.16 275 SER A N 1
ATOM 1990 C CA . SER A 1 275 ? -26.875 3.395 61.351 1.00 60.16 275 SER A CA 1
ATOM 1991 C C . SER A 1 275 ? -27.907 3.010 60.286 1.00 60.16 275 SER A C 1
ATOM 1993 O O . SER A 1 275 ? -28.902 3.717 60.138 1.00 60.16 275 SER A O 1
ATOM 1995 N N . ASP A 1 276 ? -27.680 1.921 59.547 1.00 60.59 276 ASP A N 1
ATOM 1996 C CA . ASP A 1 276 ? -28.528 1.510 58.418 1.00 60.59 276 ASP A CA 1
ATOM 1997 C C . ASP A 1 276 ? -29.740 0.690 58.887 1.00 60.59 276 ASP A C 1
ATOM 1999 O O . ASP A 1 276 ? -30.759 0.608 58.201 1.00 60.59 276 ASP A O 1
ATOM 2003 N N . PHE A 1 277 ? -29.662 0.137 60.100 1.00 63.38 277 PHE A N 1
ATOM 2004 C CA . PHE A 1 277 ? -30.766 -0.524 60.786 1.00 63.38 277 PHE A CA 1
ATOM 2005 C C . PHE A 1 277 ? -31.424 0.443 61.766 1.00 63.38 277 PHE A C 1
ATOM 2007 O O . PHE A 1 277 ? -31.204 0.394 62.977 1.00 63.38 277 PHE A O 1
ATOM 2014 N N . SER A 1 278 ? -32.257 1.344 61.245 1.00 63.62 278 SER A N 1
ATOM 2015 C CA . SER A 1 278 ? -33.060 2.196 62.116 1.00 63.62 278 SER A CA 1
ATOM 2016 C C . SER A 1 278 ? -34.249 1.422 62.686 1.00 63.62 278 SER A C 1
ATOM 2018 O O . SER A 1 278 ? -35.249 1.190 62.007 1.00 63.62 278 SER A O 1
ATOM 2020 N N . LEU A 1 279 ? -34.177 1.085 63.974 1.00 64.88 279 LEU A N 1
ATOM 2021 C CA . LEU A 1 279 ? -35.311 0.585 64.765 1.00 64.88 279 LEU A CA 1
ATOM 2022 C C . LEU A 1 279 ? -36.326 1.699 65.092 1.00 64.88 279 LEU A C 1
ATOM 2024 O O . LEU A 1 279 ? -37.349 1.432 65.713 1.00 64.88 279 LEU A O 1
ATOM 2028 N N . SER A 1 280 ? -36.085 2.944 64.650 1.00 60.56 280 SER A N 1
ATOM 2029 C CA . SER A 1 280 ? -36.945 4.109 64.920 1.00 60.56 280 SER A CA 1
ATOM 2030 C C . SER A 1 280 ? -38.369 3.985 64.369 1.00 60.56 280 SER A C 1
ATOM 2032 O O . SER A 1 280 ? -39.226 4.792 64.720 1.00 60.56 280 SER A O 1
ATOM 2034 N N . GLY A 1 281 ? -38.611 3.028 63.468 1.00 62.28 281 GLY A N 1
ATOM 2035 C CA . GLY A 1 281 ? -39.938 2.707 62.942 1.00 62.28 281 GLY A CA 1
ATOM 2036 C C . GLY A 1 281 ? -40.730 1.710 63.793 1.00 62.28 281 GLY A C 1
ATOM 2037 O O . GLY A 1 281 ? -41.915 1.518 63.529 1.00 62.28 281 GLY A O 1
ATOM 2038 N N . LEU A 1 282 ? -40.117 1.073 64.796 1.00 68.94 282 LEU A N 1
ATOM 2039 C CA . LEU A 1 282 ? -40.841 0.190 65.701 1.00 68.94 282 LEU A CA 1
ATOM 2040 C C . LEU A 1 282 ? -41.584 1.040 66.738 1.00 68.94 282 LEU A C 1
ATOM 2042 O O . LEU A 1 282 ? -40.991 1.646 67.624 1.00 68.94 282 LEU A O 1
ATOM 2046 N N . SER A 1 283 ? -42.904 1.115 66.597 1.00 74.12 283 SER A N 1
ATOM 2047 C CA . SER A 1 283 ? -43.765 1.938 67.452 1.00 74.12 283 SER A CA 1
ATOM 2048 C C . SER A 1 283 ? -44.107 1.293 68.796 1.00 74.12 283 SER A C 1
ATOM 2050 O O . SER A 1 283 ? -44.665 1.963 69.659 1.00 74.12 283 SER A O 1
ATOM 2052 N N . ASP A 1 284 ? -43.817 0.001 68.960 1.00 84.62 284 ASP A N 1
ATOM 2053 C CA . ASP A 1 284 ? -44.224 -0.792 70.120 1.00 84.62 284 ASP A CA 1
ATOM 2054 C C . ASP A 1 284 ? -43.066 -1.647 70.652 1.00 84.62 284 ASP A C 1
ATOM 2056 O O . ASP A 1 284 ? -43.040 -2.874 70.538 1.00 84.62 284 ASP A O 1
ATOM 2060 N N . THR A 1 285 ? -42.054 -0.957 71.183 1.00 89.06 285 THR A N 1
ATOM 2061 C CA . THR A 1 285 ? -40.841 -1.578 71.728 1.00 89.06 285 THR A CA 1
ATOM 2062 C C . THR A 1 285 ? -40.362 -0.879 72.980 1.00 89.06 285 THR A C 1
ATOM 2064 O O . THR A 1 285 ? -40.478 0.343 73.091 1.00 89.06 285 THR A O 1
ATOM 2067 N N . THR A 1 286 ? -39.720 -1.635 73.859 1.00 90.31 286 THR A N 1
ATOM 2068 C CA . THR A 1 286 ? -39.039 -1.119 75.043 1.00 90.31 286 THR A CA 1
ATOM 2069 C C . THR A 1 286 ? -37.576 -1.530 74.987 1.00 90.31 286 THR A C 1
ATOM 2071 O O . THR A 1 286 ? -37.261 -2.715 74.926 1.00 90.31 286 THR A O 1
ATOM 2074 N N . VAL A 1 287 ? -36.672 -0.550 75.011 1.00 87.94 287 VAL A N 1
ATOM 2075 C CA . VAL A 1 287 ? -35.223 -0.782 75.086 1.00 87.94 287 VAL A CA 1
ATOM 2076 C C . VAL A 1 287 ? -34.753 -0.377 76.474 1.00 87.94 287 VAL A C 1
ATOM 2078 O O . VAL A 1 287 ? -34.860 0.791 76.849 1.00 87.94 287 VAL A O 1
ATOM 2081 N N . THR A 1 288 ? -34.270 -1.337 77.256 1.00 87.00 288 THR A N 1
ATOM 2082 C CA . THR A 1 288 ? -33.816 -1.110 78.637 1.00 87.00 288 THR A CA 1
ATOM 2083 C C . THR A 1 288 ? -32.549 -1.897 78.924 1.00 87.00 288 THR A C 1
ATOM 2085 O O . THR A 1 288 ? -32.104 -2.687 78.108 1.00 87.00 288 THR A O 1
ATOM 2088 N N . THR A 1 289 ? -31.948 -1.694 80.091 1.00 88.31 289 THR A N 1
ATOM 2089 C CA . THR A 1 289 ? -30.712 -2.374 80.502 1.00 88.31 289 THR A CA 1
ATOM 2090 C C . THR A 1 289 ? -30.945 -3.687 81.257 1.00 88.31 289 THR A C 1
ATOM 2092 O O . THR A 1 289 ? -29.991 -4.213 81.832 1.00 88.31 289 THR A O 1
ATOM 2095 N N . SER A 1 290 ? -32.187 -4.171 81.334 1.00 87.81 290 SER A N 1
ATOM 2096 C CA . SER A 1 290 ? -32.579 -5.366 82.088 1.00 87.81 290 SER A CA 1
ATOM 2097 C C . SER A 1 290 ? -33.621 -6.187 81.335 1.00 87.81 290 SER A C 1
ATOM 2099 O O . SER A 1 290 ? -34.350 -5.657 80.497 1.00 87.81 290 SER A O 1
ATOM 2101 N N . ASP A 1 291 ? -33.743 -7.462 81.688 1.00 89.75 291 ASP A N 1
ATOM 2102 C CA . ASP A 1 291 ? -34.797 -8.334 81.169 1.00 89.75 291 ASP A CA 1
ATOM 2103 C C . ASP A 1 291 ? -36.178 -7.880 81.663 1.00 89.7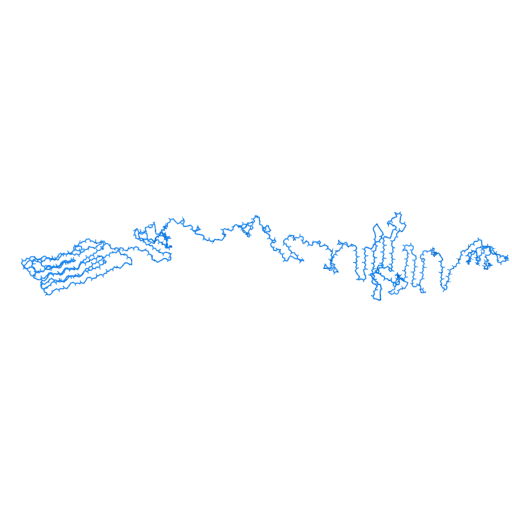5 291 ASP A C 1
ATOM 2105 O O . ASP A 1 291 ? -36.280 -7.241 82.723 1.00 89.75 291 ASP A O 1
ATOM 2109 N N . PRO A 1 292 ? -37.256 -8.179 80.917 1.00 90.19 292 PRO A N 1
ATOM 2110 C CA . PRO A 1 292 ? -38.598 -7.947 81.417 1.00 90.19 292 PRO A CA 1
ATOM 2111 C C . PRO A 1 292 ? -38.875 -8.859 82.618 1.00 90.19 292 PRO A C 1
ATOM 2113 O O . PRO A 1 292 ? -38.344 -9.960 82.724 1.00 90.19 292 PRO A O 1
ATOM 2116 N N . THR A 1 293 ? -39.745 -8.427 83.524 1.00 88.81 293 THR A N 1
ATOM 2117 C CA . THR A 1 293 ? -40.304 -9.282 84.578 1.00 88.81 293 THR A CA 1
ATOM 2118 C C . THR A 1 293 ? -41.766 -9.597 84.257 1.00 88.81 293 THR A C 1
ATOM 2120 O O . THR A 1 293 ? -42.377 -8.951 83.405 1.00 88.81 293 THR A O 1
ATOM 2123 N N . ALA A 1 294 ? -42.388 -10.523 84.995 1.00 85.56 294 ALA A N 1
ATOM 2124 C CA . ALA A 1 294 ? -43.836 -10.741 84.889 1.00 85.56 294 ALA A CA 1
ATOM 2125 C C . ALA A 1 294 ? -44.631 -9.452 85.195 1.00 85.56 294 ALA A C 1
ATOM 2127 O O . ALA A 1 294 ? -45.753 -9.271 84.733 1.00 85.56 294 ALA A O 1
ATOM 2128 N N . THR A 1 295 ? -44.030 -8.505 85.922 1.00 88.38 295 THR A N 1
ATOM 2129 C CA . THR A 1 295 ? -44.622 -7.201 86.234 1.00 88.38 295 THR A CA 1
ATOM 2130 C C . THR A 1 295 ? -44.263 -6.085 85.248 1.00 88.38 295 THR A C 1
ATOM 2132 O O . THR A 1 295 ? -44.819 -4.990 85.352 1.00 88.38 295 THR A O 1
ATOM 2135 N N . SER A 1 296 ? -43.391 -6.342 84.268 1.00 90.50 296 SER A N 1
ATOM 2136 C CA . SER A 1 296 ? -43.139 -5.426 83.152 1.00 90.50 296 SER A CA 1
ATOM 2137 C C . SER A 1 296 ? -44.344 -5.425 82.219 1.00 90.50 296 SER A C 1
ATOM 2139 O O . SER A 1 296 ? -44.480 -6.329 81.404 1.00 90.50 296 SER A O 1
ATOM 2141 N N . ASN A 1 297 ? -45.223 -4.429 82.353 1.00 89.44 297 ASN A N 1
ATOM 2142 C CA . ASN A 1 297 ? -46.459 -4.329 81.572 1.00 89.44 297 ASN A CA 1
ATOM 2143 C C . ASN A 1 297 ? -46.207 -3.700 80.192 1.00 89.44 297 ASN A C 1
ATOM 2145 O O . ASN A 1 297 ? -45.892 -2.506 80.138 1.00 89.44 297 ASN A O 1
ATOM 2149 N N . PRO A 1 298 ? -46.367 -4.451 79.089 1.00 90.12 298 PRO A N 1
ATOM 2150 C CA . PRO A 1 298 ? -46.322 -3.893 77.747 1.00 90.12 298 PRO A CA 1
ATOM 2151 C C . PRO A 1 298 ? -47.648 -3.223 77.370 1.00 90.12 298 PRO A C 1
ATOM 2153 O O . PRO A 1 298 ? -48.641 -3.295 78.095 1.00 90.12 298 PRO A O 1
ATOM 2156 N N . SER A 1 299 ? -47.666 -2.573 76.205 1.00 87.31 299 SER A N 1
ATOM 2157 C CA . SER A 1 299 ? -48.883 -1.973 75.647 1.00 87.31 299 SER A CA 1
ATOM 2158 C C . SER A 1 299 ? -49.874 -3.030 75.121 1.00 87.31 299 SER A C 1
ATOM 2160 O O . SER A 1 299 ? -51.086 -2.817 75.183 1.00 87.31 299 SER A O 1
ATOM 2162 N N . ALA A 1 300 ? -49.361 -4.161 74.618 1.00 89.56 300 ALA A N 1
ATOM 2163 C CA . ALA A 1 300 ? -50.108 -5.276 74.044 1.00 89.56 300 ALA A CA 1
ATOM 2164 C C . ALA A 1 300 ? -49.218 -6.531 73.890 1.00 89.56 300 ALA A C 1
ATOM 2166 O O . ALA A 1 300 ? -47.999 -6.486 74.067 1.00 89.56 300 ALA A O 1
ATOM 2167 N N . VAL A 1 301 ? -49.837 -7.653 73.504 1.00 90.19 301 VAL A N 1
ATOM 2168 C CA . VAL A 1 301 ? -49.132 -8.855 73.024 1.00 90.19 301 VAL A CA 1
ATOM 2169 C C . VAL A 1 301 ? -48.378 -8.529 71.731 1.00 90.19 301 VAL A C 1
ATOM 2171 O O . VAL A 1 301 ? -48.889 -7.805 70.879 1.00 90.19 301 VAL A O 1
ATOM 2174 N N . GLY A 1 302 ? -47.176 -9.084 71.567 1.00 88.31 302 GLY A N 1
ATOM 2175 C CA . GLY A 1 302 ? -46.290 -8.807 70.433 1.00 88.31 302 GLY A CA 1
ATOM 2176 C C . GLY A 1 302 ? -45.298 -7.667 70.676 1.00 88.31 302 GLY A C 1
ATOM 2177 O O . GLY A 1 302 ? -44.402 -7.474 69.856 1.00 88.31 302 GLY A O 1
ATOM 2178 N N . HIS A 1 303 ? -45.407 -6.965 71.810 1.00 91.81 303 HIS A N 1
ATOM 2179 C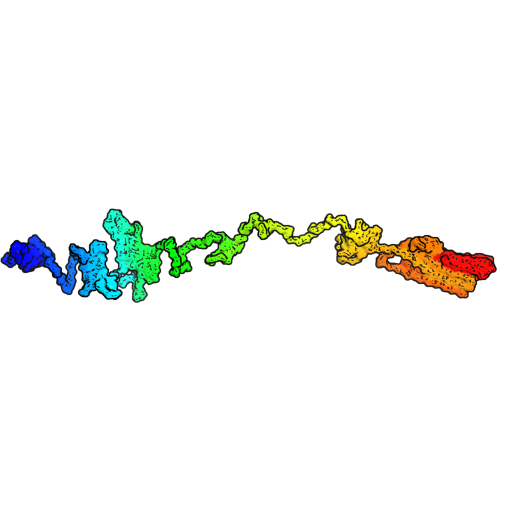 CA . HIS A 1 303 ? -44.423 -5.971 72.225 1.00 91.81 303 HIS A CA 1
ATOM 2180 C C . HIS A 1 303 ? -43.024 -6.589 72.304 1.00 91.81 303 HIS A C 1
ATOM 2182 O O . HIS A 1 303 ? -42.836 -7.644 72.921 1.00 91.81 303 HIS A O 1
ATOM 2188 N N . LEU A 1 304 ? -42.042 -5.909 71.711 1.00 91.12 304 LEU A N 1
ATOM 2189 C CA . LEU A 1 304 ? -40.646 -6.338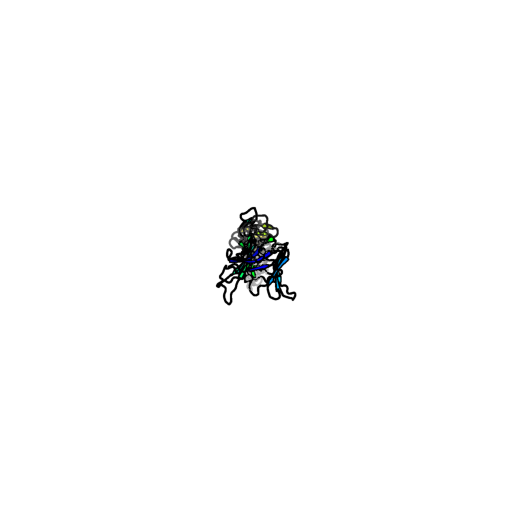 71.715 1.00 91.12 304 LEU A CA 1
ATOM 2190 C C . LEU A 1 304 ? -39.877 -5.631 72.835 1.00 91.12 304 LEU A C 1
ATOM 2192 O O . LEU A 1 304 ? -39.798 -4.403 72.877 1.00 91.12 304 LEU A O 1
ATOM 2196 N N . TRP A 1 305 ? -39.267 -6.416 73.714 1.00 91.38 305 TRP A N 1
ATOM 2197 C CA . TRP A 1 305 ? -38.372 -5.936 74.758 1.00 91.38 305 TRP A CA 1
ATOM 2198 C C . TRP A 1 305 ? -36.926 -6.258 74.399 1.00 91.38 305 TRP A C 1
ATOM 2200 O O . TRP A 1 305 ? -36.596 -7.409 74.118 1.00 91.38 305 TRP A O 1
ATOM 2210 N N . LEU A 1 306 ? -36.060 -5.251 74.436 1.00 88.88 306 LEU A N 1
ATOM 2211 C CA . LEU A 1 306 ? -34.638 -5.374 74.135 1.00 88.88 306 LEU A CA 1
ATOM 2212 C C . LEU A 1 306 ? -33.826 -5.019 75.381 1.00 88.88 306 LEU A C 1
ATOM 2214 O O . LEU A 1 306 ? -33.913 -3.891 75.874 1.00 88.88 306 LEU A O 1
ATOM 2218 N N . ASN A 1 307 ? -33.022 -5.964 75.870 1.00 88.38 307 ASN A N 1
ATOM 2219 C CA . ASN A 1 307 ? -32.044 -5.711 76.921 1.00 88.38 307 ASN A CA 1
ATOM 2220 C C . ASN A 1 307 ? -30.731 -5.229 76.281 1.00 88.38 307 ASN A C 1
ATOM 2222 O O . ASN A 1 307 ? -29.922 -6.017 75.798 1.00 88.38 307 ASN A O 1
ATOM 2226 N N . SER A 1 308 ? -30.492 -3.919 76.285 1.00 83.75 308 SER A N 1
ATOM 2227 C CA . SER A 1 308 ? -29.299 -3.292 75.713 1.00 83.75 308 SER A CA 1
ATOM 2228 C C . SER A 1 308 ? -27.997 -3.631 76.448 1.00 83.75 308 SER A C 1
ATOM 2230 O O . SER A 1 308 ? -26.927 -3.313 75.935 1.00 83.75 308 SER A O 1
ATOM 2232 N N . SER A 1 309 ? -28.063 -4.223 77.647 1.00 83.19 309 SER A N 1
ATOM 2233 C CA . SER A 1 309 ? -26.878 -4.644 78.407 1.00 83.19 309 SER A CA 1
ATOM 2234 C C . SER A 1 309 ? -26.426 -6.059 78.049 1.00 83.19 309 SER A C 1
ATOM 2236 O O . SER A 1 309 ? -25.224 -6.291 77.947 1.00 83.19 309 SER A O 1
ATOM 2238 N N . SER A 1 310 ? -27.362 -7.003 77.889 1.00 82.19 310 SER A N 1
ATOM 2239 C CA . SER A 1 310 ? -27.056 -8.409 77.568 1.00 82.19 310 SER A CA 1
ATOM 2240 C C . SER A 1 310 ? -27.192 -8.746 76.081 1.00 82.19 310 SER A C 1
ATOM 2242 O O . SER A 1 310 ? -26.619 -9.731 75.627 1.00 82.19 310 SER A O 1
ATOM 2244 N N . GLY A 1 311 ? -27.916 -7.929 75.310 1.00 80.56 311 GLY A N 1
ATOM 2245 C CA . GLY A 1 311 ? -28.274 -8.206 73.917 1.00 80.56 311 GLY A CA 1
ATOM 2246 C C . GLY A 1 311 ? -29.494 -9.121 73.763 1.00 80.56 311 GLY A C 1
ATOM 2247 O O . GLY A 1 311 ? -29.876 -9.444 72.638 1.00 80.56 311 GLY A O 1
ATOM 2248 N N . GLU A 1 312 ? -30.121 -9.538 74.865 1.00 86.75 312 GLU A N 1
ATOM 2249 C CA . GLU A 1 312 ? -31.290 -10.417 74.833 1.00 86.75 312 GLU A CA 1
ATOM 2250 C C . GLU A 1 312 ? -32.540 -9.694 74.325 1.00 86.75 312 GLU A C 1
ATOM 2252 O O . GLU A 1 312 ? -32.717 -8.483 74.488 1.00 86.75 312 GLU A O 1
ATOM 2257 N N . SER A 1 313 ? -33.416 -10.463 73.679 1.00 89.38 313 SER A N 1
ATOM 2258 C CA . SER A 1 313 ? -34.642 -9.971 73.055 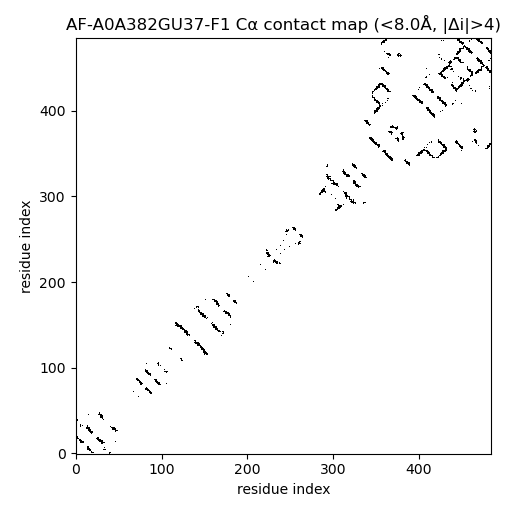1.00 89.38 313 SER A CA 1
ATOM 2259 C C . SER A 1 313 ? -35.813 -10.849 73.471 1.00 89.38 313 SER A C 1
ATOM 2261 O O . SER A 1 313 ? -35.727 -12.074 73.394 1.00 89.38 313 SER A O 1
ATOM 2263 N N . PHE A 1 314 ? -36.920 -10.231 73.869 1.00 91.69 314 PHE A N 1
ATOM 2264 C CA . PHE A 1 314 ? -38.119 -10.924 74.330 1.00 91.69 314 PHE A CA 1
ATOM 2265 C C . PHE A 1 314 ? -39.349 -10.403 73.600 1.00 91.69 314 PHE A C 1
ATOM 2267 O O . PHE A 1 314 ? -39.464 -9.205 73.349 1.00 91.69 314 PHE A O 1
ATOM 2274 N N . VAL A 1 315 ? -40.300 -11.285 73.313 1.00 92.31 315 VAL A N 1
ATOM 2275 C CA . VAL A 1 315 ? -41.629 -10.912 72.821 1.00 92.31 315 VAL A CA 1
ATOM 2276 C C . VAL A 1 315 ? -42.671 -11.220 73.890 1.00 92.31 315 VAL A C 1
ATOM 2278 O O . VAL A 1 315 ? -42.677 -12.314 74.457 1.00 92.31 315 VAL A O 1
ATOM 2281 N N . CYS A 1 316 ? -43.545 -10.260 74.189 1.00 92.31 316 CYS A N 1
ATOM 2282 C CA . CYS A 1 316 ? -44.679 -10.505 75.075 1.00 92.31 316 CYS A CA 1
ATOM 2283 C C . CYS A 1 316 ? -45.678 -11.439 74.382 1.00 92.31 316 CYS A C 1
ATOM 2285 O O . CYS A 1 316 ? -46.162 -11.129 73.291 1.00 92.31 316 CYS A O 1
ATOM 2287 N N . THR A 1 317 ? -45.993 -12.568 75.013 1.00 91.06 317 THR A N 1
ATOM 2288 C CA . THR A 1 317 ? -46.968 -13.552 74.519 1.00 91.06 317 THR A CA 1
ATOM 2289 C C . THR A 1 317 ? -48.302 -13.496 75.262 1.00 91.06 317 THR A C 1
ATOM 2291 O O . THR A 1 317 ? -49.319 -13.867 74.682 1.00 91.06 317 THR A O 1
ATOM 2294 N N . ASP A 1 318 ? -48.317 -12.979 76.494 1.00 90.12 318 ASP A N 1
ATOM 2295 C CA . ASP A 1 318 ? -49.525 -12.648 77.262 1.00 90.12 318 ASP A CA 1
ATOM 2296 C C . ASP A 1 318 ? -49.315 -11.304 77.975 1.00 90.12 318 ASP A C 1
ATOM 2298 O O . ASP A 1 318 ? -48.339 -11.136 78.707 1.00 90.12 318 ASP A O 1
ATOM 2302 N N . ALA A 1 319 ? -50.225 -10.354 77.749 1.00 88.69 319 ALA A N 1
ATOM 2303 C CA . ALA A 1 319 ? -50.180 -9.000 78.298 1.00 88.69 319 ALA A CA 1
ATOM 2304 C C . ALA A 1 319 ? -51.170 -8.819 79.466 1.00 88.69 319 ALA A C 1
ATOM 2306 O O . ALA A 1 319 ? -51.946 -7.858 79.512 1.00 88.69 319 ALA A O 1
ATOM 2307 N N . THR A 1 320 ? -51.188 -9.768 80.402 1.00 88.38 320 THR A N 1
ATOM 2308 C CA . THR A 1 320 ? -51.996 -9.671 81.619 1.00 88.38 320 THR A CA 1
ATOM 2309 C C . THR A 1 320 ? -51.321 -8.752 82.635 1.00 88.38 320 THR A C 1
ATOM 2311 O O . THR A 1 320 ? -50.176 -8.962 83.032 1.00 88.38 320 THR A O 1
ATOM 2314 N N . SER A 1 321 ? -52.044 -7.730 83.109 1.00 85.50 321 SER A N 1
ATOM 2315 C CA . SER A 1 321 ? -51.500 -6.722 84.028 1.00 85.50 321 SER A CA 1
ATOM 2316 C C . SER A 1 321 ? -50.824 -7.348 85.255 1.00 85.50 321 SER A C 1
ATOM 2318 O O . SER A 1 321 ? -51.460 -8.022 86.061 1.00 85.50 321 SER A O 1
ATOM 2320 N N . ASN A 1 322 ? -49.536 -7.053 85.414 1.00 83.19 322 ASN A N 1
ATOM 2321 C CA . ASN A 1 322 ? -48.622 -7.548 86.444 1.00 83.19 322 ASN A CA 1
ATOM 2322 C C . ASN A 1 322 ? -48.383 -9.071 86.455 1.00 83.19 322 ASN A C 1
ATOM 2324 O O . ASN A 1 322 ? -47.819 -9.586 87.419 1.00 83.19 322 ASN A O 1
ATOM 2328 N N . SER A 1 323 ? -48.793 -9.778 85.404 1.00 85.81 323 SER A N 1
ATOM 2329 C CA . SER A 1 323 ? -48.611 -11.219 85.225 1.00 85.81 323 SER A CA 1
ATOM 2330 C C . SER A 1 323 ? -48.402 -11.544 83.743 1.00 85.81 323 SER A C 1
ATOM 2332 O O . SER A 1 323 ? -49.103 -12.375 83.174 1.00 85.81 323 SER A O 1
ATOM 2334 N N . ASN A 1 324 ? -47.475 -10.828 83.114 1.00 88.12 324 ASN A N 1
ATOM 2335 C CA . ASN A 1 324 ? -47.172 -10.956 81.697 1.00 88.12 324 ASN A CA 1
ATOM 2336 C C . ASN A 1 324 ? -46.269 -12.164 81.438 1.00 88.12 324 ASN A C 1
ATOM 2338 O O . ASN A 1 324 ? -45.343 -12.423 82.214 1.00 88.12 324 ASN A O 1
ATOM 2342 N N . ASP A 1 325 ? -46.479 -12.808 80.294 1.00 89.81 325 ASP A N 1
ATOM 2343 C CA . ASP A 1 325 ? -45.592 -13.849 79.790 1.00 89.81 325 ASP A CA 1
ATOM 2344 C C . ASP A 1 325 ? -44.682 -13.278 78.703 1.00 89.81 325 ASP A C 1
ATOM 2346 O O . ASP A 1 325 ? -45.141 -12.672 77.728 1.00 89.81 325 ASP A O 1
ATOM 2350 N N . TRP A 1 326 ? -43.380 -13.499 78.865 1.00 91.06 326 TRP A N 1
ATOM 2351 C CA . TRP A 1 326 ? -42.338 -13.064 77.945 1.00 91.06 326 TRP A CA 1
ATOM 2352 C C . TRP A 1 326 ? -41.567 -14.260 77.414 1.00 91.06 326 TRP A C 1
ATOM 2354 O O . TRP A 1 326 ? -40.935 -15.009 78.165 1.00 91.06 326 TRP A O 1
ATOM 2364 N N . TYR A 1 327 ? -41.571 -14.403 76.095 1.00 90.25 327 TYR A N 1
ATOM 2365 C CA . TYR A 1 327 ? -40.827 -15.437 75.400 1.00 90.25 327 TYR A CA 1
ATOM 2366 C C . TYR A 1 327 ? -39.494 -14.874 74.901 1.00 90.25 327 TYR A C 1
ATOM 2368 O O . TYR A 1 327 ? -39.474 -13.901 74.146 1.00 90.25 327 TYR A O 1
ATOM 2376 N N . ASN A 1 328 ? -38.377 -15.470 75.324 1.00 89.62 328 ASN A N 1
ATOM 2377 C CA . ASN A 1 328 ? -37.050 -15.093 74.836 1.00 89.62 328 ASN A CA 1
ATOM 2378 C C . ASN A 1 328 ? -36.889 -15.568 73.380 1.00 89.62 328 ASN A C 1
ATOM 2380 O O . ASN A 1 328 ? -37.085 -16.746 73.081 1.00 89.62 328 ASN A O 1
ATOM 2384 N N . ILE A 1 329 ? -36.572 -14.641 72.478 1.00 87.56 329 ILE A N 1
ATOM 2385 C CA . ILE A 1 329 ? -36.384 -14.879 71.037 1.00 87.56 329 ILE A CA 1
ATOM 2386 C C . ILE A 1 329 ? -34.920 -14.704 70.594 1.00 87.56 329 ILE A C 1
ATOM 2388 O O . ILE A 1 329 ? -34.636 -14.802 69.401 1.00 87.56 329 ILE A O 1
ATOM 2392 N N . GLY A 1 330 ? -34.001 -14.431 71.529 1.00 78.81 330 GLY A N 1
ATOM 2393 C CA . GLY A 1 330 ? -32.555 -14.319 71.298 1.00 78.81 330 GLY A CA 1
ATOM 2394 C C . GLY A 1 330 ? -31.756 -15.509 71.851 1.00 78.81 330 GLY A C 1
ATOM 2395 O O . GLY A 1 330 ? -32.321 -16.521 72.253 1.00 78.81 330 GLY A O 1
ATOM 2396 N N . GLU A 1 331 ? -30.423 -15.390 71.899 1.00 65.38 331 GLU A N 1
ATOM 2397 C CA . GLU A 1 331 ? -29.507 -16.450 72.384 1.00 65.38 331 GLU A CA 1
ATOM 2398 C C . GLU A 1 331 ? -29.451 -16.596 73.928 1.00 65.38 331 GLU A C 1
ATOM 2400 O O . GLU A 1 331 ? -28.502 -17.156 74.477 1.00 65.38 331 GLU A O 1
ATOM 2405 N N . GLY A 1 332 ? -30.475 -16.118 74.642 1.00 63.53 332 GLY A N 1
ATOM 2406 C CA . GLY A 1 332 ? -30.598 -16.192 76.100 1.00 63.53 332 GLY A CA 1
ATOM 2407 C C . GLY A 1 332 ? -31.481 -17.348 76.585 1.00 63.53 332 GLY A C 1
ATOM 2408 O O . GLY A 1 332 ? -32.369 -17.817 75.873 1.00 63.53 332 GLY A O 1
ATOM 2409 N N . SER A 1 333 ? -31.265 -17.829 77.813 1.00 61.88 333 SER A N 1
ATOM 2410 C CA . SER A 1 333 ? -32.099 -18.880 78.420 1.00 61.88 333 SER A CA 1
ATOM 2411 C C . SER A 1 333 ? -33.123 -18.300 79.397 1.00 61.88 333 SER A C 1
ATOM 2413 O O . SER A 1 333 ? -32.738 -17.565 80.299 1.00 61.88 333 SER A O 1
ATOM 2415 N N . GLY A 1 334 ? -34.385 -18.735 79.301 1.00 65.31 334 GLY A N 1
ATOM 2416 C CA . GLY A 1 334 ? -35.425 -18.474 80.305 1.00 65.31 334 GLY A CA 1
ATOM 2417 C C . GLY A 1 334 ? -36.494 -17.491 79.831 1.00 65.31 334 GLY A C 1
ATOM 2418 O O . GLY A 1 334 ? -36.284 -16.285 79.814 1.00 65.31 334 GLY A O 1
ATOM 2419 N N . GLY A 1 335 ? -37.667 -18.013 79.465 1.00 68.69 335 GLY A N 1
ATOM 2420 C CA . GLY A 1 335 ? -38.872 -17.191 79.366 1.00 68.69 335 GLY A CA 1
ATOM 2421 C C . GLY A 1 335 ? -39.349 -16.780 80.760 1.00 68.69 335 GLY A C 1
ATOM 2422 O O . GLY A 1 335 ? -39.159 -17.522 81.728 1.00 68.69 335 GLY A O 1
ATOM 2423 N N . VAL A 1 336 ? -39.971 -15.610 80.866 1.00 76.44 336 VAL A N 1
ATOM 2424 C CA . VAL A 1 336 ? -40.594 -15.146 82.109 1.00 76.44 336 VAL A CA 1
ATOM 2425 C C . VAL A 1 336 ? -42.067 -15.505 82.043 1.00 76.44 336 VAL A C 1
ATOM 2427 O O . VAL A 1 336 ? -42.756 -15.055 81.136 1.00 76.44 336 VAL A O 1
ATOM 2430 N N . VAL A 1 337 ? -42.527 -16.338 82.974 1.00 73.06 337 VAL A N 1
ATOM 2431 C CA . VAL A 1 337 ? -43.918 -16.808 83.035 1.00 73.06 337 VAL A CA 1
ATOM 2432 C C . VAL A 1 337 ? -44.561 -16.283 84.315 1.00 73.06 337 VAL A C 1
ATOM 2434 O O . VAL A 1 337 ? -43.948 -16.347 85.387 1.00 73.06 337 VAL A O 1
ATOM 2437 N N . GLY A 1 338 ? -45.781 -15.762 84.207 1.00 72.44 338 GLY A N 1
ATOM 2438 C CA . GLY A 1 338 ? -46.595 -15.316 85.333 1.00 72.44 338 GLY A CA 1
ATOM 2439 C C . GLY A 1 338 ? -46.916 -16.439 86.330 1.00 72.44 338 GLY A C 1
ATOM 2440 O O . GLY A 1 338 ? -46.841 -17.631 86.028 1.00 72.44 338 GLY A O 1
ATOM 2441 N N . GLY A 1 339 ? -47.257 -16.061 87.565 1.00 74.94 339 GLY A N 1
ATOM 2442 C CA . GLY A 1 339 ? -47.728 -17.014 88.574 1.00 74.94 339 GLY A CA 1
ATOM 2443 C C . GLY A 1 339 ? -49.151 -17.495 88.274 1.00 74.94 339 GLY A C 1
ATOM 2444 O O . GLY A 1 339 ? -49.974 -16.736 87.771 1.00 74.94 339 GLY A O 1
ATOM 2445 N N . TYR A 1 340 ? -49.468 -18.739 88.629 1.00 81.00 340 TYR A N 1
ATOM 2446 C CA . TYR A 1 340 ? -50.819 -19.287 88.496 1.00 81.00 340 TYR A CA 1
ATOM 2447 C C . TYR A 1 340 ? -51.586 -19.126 89.807 1.00 81.00 340 TYR A C 1
ATOM 2449 O O . TYR A 1 340 ? -51.094 -19.523 90.860 1.00 81.00 340 TYR A O 1
ATOM 2457 N N . ASN A 1 341 ? -52.809 -18.602 89.760 1.00 84.06 341 ASN A N 1
ATOM 2458 C CA . ASN A 1 341 ? -53.716 -18.676 90.905 1.00 84.06 341 ASN A CA 1
ATOM 2459 C C . ASN A 1 341 ? -54.374 -20.055 90.931 1.00 84.06 341 ASN A C 1
ATOM 2461 O O . ASN A 1 341 ? -55.014 -20.449 89.956 1.00 84.06 341 ASN A O 1
ATOM 2465 N N . ILE A 1 342 ? -54.214 -20.776 92.038 1.00 88.19 342 ILE A N 1
ATOM 2466 C CA . ILE A 1 342 ? -54.816 -22.092 92.243 1.00 88.19 342 ILE A CA 1
ATOM 2467 C C . ILE A 1 342 ? -55.760 -22.076 93.439 1.00 88.19 342 ILE A C 1
ATOM 2469 O O . ILE A 1 342 ? -55.490 -21.444 94.466 1.00 88.19 342 ILE A O 1
ATOM 2473 N N . ASP A 1 343 ? -56.848 -22.824 93.306 1.00 92.19 343 ASP A N 1
ATOM 2474 C CA . ASP A 1 343 ? -57.696 -23.162 94.437 1.00 92.19 343 ASP A CA 1
ATOM 2475 C C . ASP A 1 343 ? -57.099 -24.332 95.225 1.00 92.19 343 ASP A C 1
ATOM 2477 O O . ASP A 1 343 ? -56.463 -25.222 94.652 1.00 92.19 343 ASP A O 1
ATOM 2481 N N . PHE A 1 344 ? -57.307 -24.347 96.541 1.00 91.62 344 PHE A N 1
ATOM 2482 C CA . PHE A 1 344 ? -56.829 -25.414 97.415 1.00 91.62 344 PHE A CA 1
ATOM 2483 C C . PHE A 1 344 ? -57.944 -26.007 98.275 1.00 91.62 344 PHE A C 1
ATOM 2485 O O . PHE A 1 344 ? -58.899 -25.330 98.649 1.00 91.62 344 PHE A O 1
ATOM 2492 N N . LEU A 1 345 ? -57.746 -27.274 98.642 1.00 93.12 345 LEU A N 1
ATOM 2493 C CA . LEU A 1 345 ? -58.468 -27.983 99.691 1.00 93.12 345 LEU A CA 1
ATOM 2494 C C . LEU A 1 345 ? -57.440 -28.721 100.555 1.00 93.12 345 LEU A C 1
ATOM 2496 O O . LEU A 1 345 ? -56.744 -29.615 100.070 1.00 93.12 345 LEU A O 1
ATOM 2500 N N . VAL A 1 346 ? -57.332 -28.354 101.830 1.00 94.12 346 VAL A N 1
ATOM 2501 C CA . VAL A 1 346 ? -56.406 -28.982 102.781 1.00 94.12 346 VAL A CA 1
ATOM 2502 C C . VAL A 1 346 ? -57.193 -29.514 103.971 1.00 94.12 346 VAL A C 1
ATOM 2504 O O . VAL A 1 346 ? -57.758 -28.746 104.752 1.00 94.12 346 VAL A O 1
ATOM 2507 N N . VAL A 1 347 ? -57.186 -30.838 104.134 1.00 94.31 347 VAL A N 1
ATOM 2508 C CA . VAL A 1 347 ? -57.847 -31.536 105.245 1.00 94.31 347 VAL A CA 1
ATOM 2509 C C . VAL A 1 347 ? -56.797 -32.216 106.113 1.00 94.31 347 VAL A C 1
ATOM 2511 O O . VAL A 1 347 ? -55.953 -32.961 105.609 1.00 94.31 347 VAL A O 1
ATOM 2514 N N . ALA A 1 348 ? -56.811 -31.932 107.412 1.00 96.44 348 ALA A N 1
ATOM 2515 C CA . ALA A 1 348 ? -55.897 -32.547 108.371 1.00 96.44 348 ALA A CA 1
ATOM 2516 C C . ALA A 1 348 ? -56.350 -33.951 108.800 1.00 96.44 348 ALA A C 1
ATOM 2518 O O . ALA A 1 348 ? -57.477 -34.370 108.533 1.00 96.44 348 ALA A O 1
ATOM 2519 N N . GLY A 1 349 ? -55.489 -34.675 109.517 1.00 95.94 349 GLY A N 1
ATOM 2520 C CA . GLY A 1 349 ? -55.877 -35.953 110.112 1.00 95.94 349 GLY A CA 1
ATOM 2521 C C . GLY A 1 349 ? -56.903 -35.761 111.234 1.00 95.94 349 GLY A C 1
ATOM 2522 O O . GLY A 1 349 ? -56.785 -34.830 112.030 1.00 95.94 349 GLY A O 1
ATOM 2523 N N . GLY A 1 350 ? -57.906 -36.639 111.320 1.00 94.06 350 GLY A N 1
ATOM 2524 C CA . GLY A 1 350 ? -58.837 -36.689 112.458 1.00 94.06 350 GLY A CA 1
ATOM 2525 C C . GLY A 1 350 ? -58.174 -37.205 113.737 1.00 94.06 350 GLY A C 1
ATOM 2526 O O . GLY A 1 350 ? -57.083 -37.767 113.688 1.00 94.06 350 GLY A O 1
ATOM 2527 N N . ALA A 1 351 ? -58.817 -37.020 114.884 1.00 94.06 351 ALA A N 1
ATOM 2528 C CA . ALA A 1 351 ? -58.294 -37.442 116.184 1.00 94.06 351 ALA A CA 1
ATOM 2529 C C . ALA A 1 351 ? -58.794 -38.824 116.628 1.00 94.06 351 ALA A C 1
ATOM 2531 O O . ALA A 1 351 ? -59.805 -39.326 116.134 1.00 94.06 351 ALA A O 1
ATOM 2532 N N . GLY A 1 352 ? -58.130 -39.398 117.632 1.00 92.25 352 GLY A N 1
ATOM 2533 C CA . GLY A 1 352 ? -58.612 -40.590 118.331 1.00 92.25 352 GLY A CA 1
ATOM 2534 C C . GLY A 1 352 ? -59.615 -40.268 119.448 1.00 92.25 352 GLY A C 1
ATOM 2535 O O . GLY A 1 352 ? -59.636 -39.160 119.989 1.00 92.25 352 GLY A O 1
ATOM 2536 N N . ALA A 1 353 ? -60.431 -41.255 119.829 1.00 89.69 353 ALA A N 1
ATOM 2537 C CA . ALA A 1 353 ? -61.254 -41.204 121.044 1.00 89.69 353 ALA A CA 1
ATOM 2538 C C . ALA A 1 353 ? -60.435 -41.591 122.295 1.00 89.69 353 ALA A C 1
ATOM 2540 O O . ALA A 1 353 ? -59.389 -42.239 122.189 1.00 89.69 353 ALA A O 1
ATOM 2541 N N . GLY A 1 354 ? -60.900 -41.207 123.485 1.00 82.75 354 GLY A N 1
ATOM 2542 C CA . GLY A 1 354 ? -60.328 -41.689 124.752 1.00 82.75 354 GLY A CA 1
ATOM 2543 C C . GLY A 1 354 ? -60.688 -43.157 125.054 1.00 82.75 354 GLY A C 1
ATOM 2544 O O . GLY A 1 354 ? -61.239 -43.848 124.198 1.00 82.75 354 GLY A O 1
ATOM 2545 N N . GLY A 1 355 ? -60.437 -43.611 126.289 1.00 80.56 355 GLY A N 1
ATOM 2546 C CA . GLY A 1 355 ? -60.743 -44.974 126.771 1.00 80.56 355 GLY A CA 1
ATOM 2547 C C . GLY A 1 355 ? -62.233 -45.357 126.843 1.00 80.56 355 GLY A C 1
ATOM 2548 O O . GLY A 1 355 ? -63.041 -44.989 125.995 1.00 80.56 355 GLY A O 1
ATOM 2549 N N . CYS A 1 356 ? -62.635 -46.148 127.846 1.00 75.94 356 CYS A N 1
ATOM 2550 C CA . CYS A 1 356 ? -64.049 -46.499 128.018 1.00 75.94 356 CYS A CA 1
ATOM 2551 C C . CYS A 1 356 ? -64.897 -45.249 128.304 1.00 75.94 356 CYS A C 1
ATOM 2553 O O . CYS A 1 356 ? -64.470 -44.392 129.064 1.00 75.94 356 CYS A O 1
ATOM 2555 N N . LEU A 1 357 ? -66.100 -45.156 127.719 1.00 80.62 357 LEU A N 1
ATOM 2556 C CA . LEU A 1 357 ? -67.049 -44.055 127.979 1.00 80.62 357 LEU A CA 1
ATOM 2557 C C . LEU A 1 357 ? -66.490 -42.659 127.605 1.00 80.62 357 LEU A C 1
ATOM 2559 O O . LEU A 1 357 ? -66.800 -41.653 128.242 1.00 80.62 357 LEU A O 1
ATOM 2563 N N . SER A 1 358 ? -65.657 -42.607 126.562 1.00 85.38 358 SER A N 1
ATOM 2564 C CA . SER A 1 358 ? -64.976 -41.403 126.086 1.00 85.38 358 SER A CA 1
ATOM 2565 C C . SER A 1 358 ? -65.762 -40.611 125.041 1.00 85.38 358 SER A C 1
ATOM 2567 O O . SER A 1 358 ? -66.638 -41.137 124.351 1.00 85.38 358 SER A O 1
ATOM 2569 N N . GLY A 1 359 ? -65.418 -39.327 124.923 1.00 88.25 359 GLY A N 1
ATOM 2570 C CA . GLY A 1 359 ? -65.891 -38.465 123.847 1.00 88.25 359 GLY A CA 1
ATOM 2571 C C . GLY A 1 359 ? -65.268 -38.842 122.504 1.00 88.25 359 GLY A C 1
ATOM 2572 O O . GLY A 1 359 ? -64.165 -39.393 122.440 1.00 88.25 359 GLY A O 1
ATOM 2573 N N . GLY A 1 360 ? -65.975 -38.537 121.417 1.00 91.00 360 GLY A N 1
ATOM 2574 C CA . GLY A 1 360 ? -65.477 -38.773 120.061 1.00 91.00 360 GLY A CA 1
ATOM 2575 C C . GLY A 1 360 ? -64.289 -37.870 119.716 1.00 91.00 360 GLY A C 1
ATOM 2576 O O . GLY A 1 360 ? -64.258 -36.704 120.105 1.00 91.00 360 GLY A O 1
ATOM 2577 N N . GLY A 1 361 ? -63.311 -38.389 118.969 1.00 92.56 361 GLY A N 1
ATOM 2578 C CA . GLY A 1 361 ? -62.249 -37.562 118.388 1.00 92.56 361 GLY A CA 1
ATOM 2579 C C . GLY A 1 361 ? -62.808 -36.604 117.333 1.00 92.56 361 GLY A C 1
ATOM 2580 O O . GLY A 1 361 ? -63.675 -36.989 116.550 1.00 92.56 361 GLY A O 1
ATOM 2581 N N . GLY A 1 362 ? -62.336 -35.359 117.325 1.00 94.25 362 GLY A N 1
ATOM 2582 C CA . GLY A 1 362 ? -62.724 -34.353 116.339 1.00 94.25 362 GLY A CA 1
ATOM 2583 C C . GLY A 1 362 ? -62.153 -34.650 114.952 1.00 94.25 362 GLY A C 1
ATOM 2584 O O . GLY A 1 362 ? -61.080 -35.251 114.814 1.00 94.25 362 GLY A O 1
ATOM 2585 N N . ALA A 1 363 ? -62.853 -34.207 113.909 1.00 93.88 363 ALA A N 1
ATOM 2586 C CA . ALA A 1 363 ? -62.339 -34.219 112.546 1.00 93.88 363 ALA A CA 1
ATOM 2587 C C . ALA A 1 363 ? -61.100 -33.317 112.406 1.00 93.88 363 ALA A C 1
ATOM 2589 O O . ALA A 1 363 ? -60.893 -32.367 113.167 1.00 93.88 363 ALA A O 1
ATOM 2590 N N . GLY A 1 364 ? -60.259 -33.612 111.414 1.00 94.38 364 GLY A N 1
ATOM 2591 C CA . GLY A 1 364 ? -59.174 -32.713 111.045 1.00 94.38 364 GLY A CA 1
ATOM 2592 C C . GLY A 1 364 ? -59.712 -31.384 110.526 1.00 94.38 364 GLY A C 1
ATOM 2593 O O . GLY A 1 364 ? -60.830 -31.312 110.024 1.00 94.38 364 GLY A O 1
ATOM 2594 N N . GLY A 1 365 ? -58.911 -30.332 110.647 1.00 95.12 365 GLY A N 1
ATOM 2595 C CA . GLY A 1 365 ? -59.245 -29.025 110.106 1.00 95.12 365 GLY A CA 1
ATOM 2596 C C . GLY A 1 365 ? -59.456 -29.111 108.601 1.00 95.12 365 GLY A C 1
ATOM 2597 O O . GLY A 1 365 ? -58.641 -29.706 107.896 1.00 95.12 365 GLY A O 1
ATOM 2598 N N . TYR A 1 366 ? -60.543 -28.522 108.126 1.00 94.06 366 TYR A N 1
ATOM 2599 C CA . TYR A 1 366 ? -60.901 -28.421 106.721 1.00 94.06 366 TYR A CA 1
ATOM 2600 C C . TYR A 1 366 ? -60.716 -26.962 106.285 1.00 94.06 366 TYR A C 1
ATOM 2602 O O . TYR A 1 366 ? -61.322 -26.062 106.868 1.00 94.06 366 TYR A O 1
ATOM 2610 N N . ARG A 1 367 ? -59.860 -26.723 105.286 1.00 94.06 367 ARG A N 1
ATOM 2611 C CA . ARG A 1 367 ? -59.621 -25.395 104.700 1.00 94.06 367 ARG A CA 1
ATOM 2612 C C . ARG A 1 367 ? -59.776 -25.441 103.192 1.00 94.06 367 ARG A C 1
ATOM 2614 O O . ARG A 1 367 ? -59.130 -26.273 102.556 1.00 94.06 367 ARG A O 1
ATOM 2621 N N . SER A 1 368 ? -60.592 -24.554 102.632 1.00 93.06 368 SER A N 1
ATOM 2622 C CA . SER A 1 368 ? -60.871 -24.504 101.193 1.00 93.06 368 SER A CA 1
ATOM 2623 C C . SER A 1 368 ? -60.892 -23.071 100.680 1.00 93.06 368 SER A C 1
ATOM 2625 O O . SER A 1 368 ? -61.418 -22.184 101.354 1.00 93.06 368 SER A O 1
ATOM 2627 N N . SER A 1 369 ? -60.341 -22.853 99.485 1.00 93.44 369 SER A N 1
ATOM 2628 C CA . SER A 1 369 ? -60.449 -21.580 98.761 1.00 93.44 369 SER A CA 1
ATOM 2629 C C . SER A 1 369 ? -61.410 -21.621 97.578 1.00 93.44 369 SER A C 1
ATOM 2631 O O . SER A 1 369 ? -61.579 -20.621 96.884 1.00 93.44 369 SER A O 1
ATOM 2633 N N . TYR A 1 370 ? -62.031 -22.769 97.309 1.00 91.31 370 TYR A N 1
ATOM 2634 C CA . TYR A 1 370 ? -62.930 -22.880 96.172 1.00 91.31 370 TYR A CA 1
ATOM 2635 C C . TYR A 1 370 ? -64.189 -22.051 96.444 1.00 91.31 370 TYR A C 1
ATOM 2637 O O . TYR A 1 370 ? -64.934 -22.344 97.376 1.00 91.31 370 TYR A O 1
ATOM 2645 N N . ASN A 1 371 ? -64.433 -21.026 95.618 1.00 77.94 371 ASN A N 1
ATOM 2646 C CA . ASN A 1 371 ? -65.408 -19.933 95.824 1.00 77.94 371 ASN A CA 1
ATOM 2647 C C . ASN A 1 371 ? -66.881 -20.344 96.066 1.00 77.94 371 ASN A C 1
ATOM 2649 O O . ASN A 1 371 ? -67.743 -19.483 96.238 1.00 77.94 371 ASN A O 1
ATOM 2653 N N . SER A 1 372 ? -67.196 -21.638 96.047 1.00 79.44 372 SER A N 1
ATOM 2654 C CA . SER A 1 372 ? -68.534 -22.185 96.295 1.00 79.44 372 SER A CA 1
ATOM 2655 C C . SER A 1 372 ? -68.590 -23.202 97.442 1.00 79.44 372 SER A C 1
ATOM 2657 O O . SER A 1 372 ? -69.633 -23.817 97.659 1.00 79.44 372 SER A O 1
ATOM 2659 N N . GLU A 1 373 ? -67.503 -23.355 98.202 1.00 88.00 373 GLU A N 1
ATOM 2660 C CA . GLU A 1 373 ? -67.392 -24.298 99.313 1.00 88.00 373 GLU A CA 1
ATOM 2661 C C . GLU A 1 373 ? -66.884 -23.584 100.574 1.00 88.00 373 GLU A C 1
ATOM 2663 O O . GLU A 1 373 ? -65.842 -22.928 100.563 1.00 88.00 373 GLU A O 1
ATOM 2668 N N . THR A 1 374 ? -67.645 -23.659 101.667 1.00 89.69 374 THR A N 1
ATOM 2669 C CA . THR A 1 374 ? -67.284 -23.038 102.952 1.00 89.69 374 THR A CA 1
ATOM 2670 C C . THR A 1 374 ? -66.087 -23.737 103.572 1.00 89.69 374 THR A C 1
ATOM 2672 O O . THR A 1 374 ? -66.066 -24.963 103.595 1.00 89.69 374 THR A O 1
ATOM 2675 N N . SER A 1 375 ? -65.158 -22.982 104.159 1.00 91.81 375 SER A N 1
ATOM 2676 C CA . SER A 1 375 ? -64.121 -23.542 105.028 1.00 91.81 375 SER A CA 1
ATOM 2677 C C . SER A 1 375 ? -64.726 -24.115 106.324 1.00 91.81 375 SER A C 1
ATOM 2679 O O . SER A 1 375 ? -65.908 -23.924 106.629 1.00 91.81 375 SER A O 1
ATOM 2681 N N . GLY A 1 376 ? -63.931 -24.851 107.099 1.00 92.12 376 GLY A N 1
ATOM 2682 C CA . GLY A 1 376 ? -64.428 -25.624 108.233 1.00 92.12 376 GLY A CA 1
ATOM 2683 C C . GLY A 1 376 ? -64.960 -24.727 109.352 1.00 92.12 376 GLY A C 1
ATOM 2684 O O . GLY A 1 376 ? -64.573 -23.563 109.482 1.00 92.12 376 GLY A O 1
ATOM 2685 N N . GLY A 1 377 ? -65.893 -25.245 110.153 1.00 88.12 377 GLY A N 1
ATOM 2686 C CA . GLY A 1 377 ? -66.578 -24.439 111.171 1.00 88.12 377 GLY A CA 1
ATOM 2687 C C . GLY A 1 377 ? -67.586 -23.431 110.596 1.00 88.12 377 GLY A C 1
ATOM 2688 O O . GLY A 1 377 ? -68.019 -22.526 111.307 1.00 88.12 377 GLY A O 1
ATOM 2689 N N . GLY A 1 378 ? -67.953 -23.561 109.314 1.00 87.12 378 GLY A N 1
ATOM 2690 C CA . GLY A 1 378 ? -68.919 -22.689 108.637 1.00 87.12 378 GLY A CA 1
ATOM 2691 C C . GLY A 1 378 ? -68.347 -21.343 108.193 1.00 87.12 378 GLY A C 1
ATOM 2692 O O . GLY A 1 378 ? -69.106 -20.403 107.951 1.00 87.12 378 GLY A O 1
ATOM 2693 N N . ALA A 1 379 ? -67.021 -21.225 108.108 1.00 89.44 379 ALA A N 1
ATOM 2694 C CA . ALA A 1 379 ? -66.366 -20.018 107.626 1.00 89.44 379 ALA A CA 1
ATOM 2695 C C . ALA A 1 379 ? -66.500 -19.863 106.101 1.00 89.44 379 ALA A C 1
ATOM 2697 O O . ALA A 1 379 ? -66.707 -20.827 105.364 1.00 89.44 379 ALA A O 1
ATOM 2698 N N . SER A 1 380 ? -66.362 -18.633 105.608 1.00 90.75 380 SER A N 1
ATOM 2699 C CA . SER A 1 380 ? -66.308 -18.364 104.167 1.00 90.75 380 SER A CA 1
ATOM 2700 C C . SER A 1 380 ? -65.121 -19.070 103.504 1.00 90.75 380 SER A C 1
ATOM 2702 O O . SER A 1 380 ? -64.116 -19.338 104.165 1.00 90.75 380 SER A O 1
ATOM 2704 N N . SER A 1 381 ? -65.223 -19.325 102.197 1.00 90.81 381 SER A N 1
ATOM 2705 C CA . SER A 1 381 ? -64.093 -19.769 101.374 1.00 90.81 381 SER A CA 1
ATOM 2706 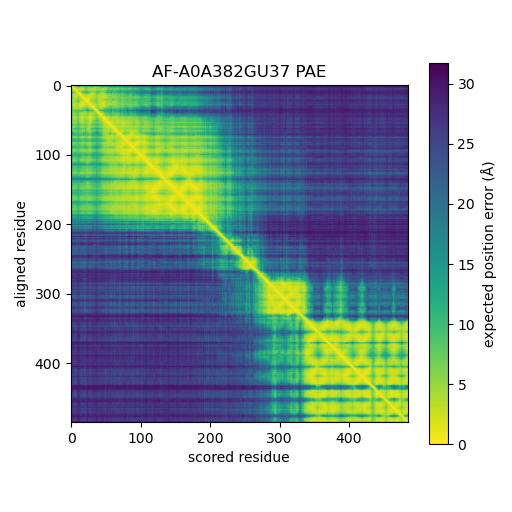C C . SER A 1 381 ? -62.910 -18.809 101.525 1.00 90.81 381 SER A C 1
ATOM 2708 O O . SER A 1 381 ? -63.086 -17.590 101.618 1.00 90.81 381 SER A O 1
ATOM 2710 N N . GLU A 1 382 ? -61.706 -19.362 101.572 1.00 92.50 382 GLU A N 1
ATOM 2711 C CA . GLU A 1 382 ? -60.467 -18.591 101.582 1.00 92.50 382 GLU A CA 1
ATOM 2712 C C . GLU A 1 382 ? -60.103 -18.088 100.176 1.00 92.50 382 GLU A C 1
ATOM 2714 O O . GLU A 1 382 ? -60.697 -18.487 99.179 1.00 92.50 382 GLU A O 1
ATOM 2719 N N . SER A 1 383 ? -59.113 -17.202 100.075 1.00 90.69 383 SER A N 1
ATOM 2720 C CA . SER A 1 383 ? -58.611 -16.746 98.774 1.00 90.69 383 SER A CA 1
ATOM 2721 C C . SER A 1 383 ? -57.708 -17.795 98.122 1.00 90.69 383 SER A C 1
ATOM 2723 O O . SER A 1 383 ? -56.926 -18.454 98.809 1.00 90.69 383 SER A O 1
ATOM 2725 N N . ALA A 1 384 ? -57.762 -17.892 96.791 1.00 88.81 384 ALA A N 1
ATOM 2726 C CA . ALA A 1 384 ? -56.818 -18.674 95.995 1.00 88.81 384 ALA A CA 1
ATOM 2727 C C . ALA A 1 384 ? -55.358 -18.282 96.290 1.00 88.81 384 ALA A C 1
ATOM 2729 O O . ALA A 1 384 ? -55.054 -17.133 96.631 1.00 88.81 384 ALA A O 1
ATOM 2730 N N . VAL A 1 385 ? -54.444 -19.238 96.128 1.00 88.50 385 VAL A N 1
ATOM 2731 C CA . VAL A 1 385 ? -53.007 -19.040 96.356 1.00 88.50 385 VAL A CA 1
ATOM 2732 C C . VAL A 1 385 ? -52.294 -18.921 95.017 1.00 88.50 385 VAL A C 1
ATOM 2734 O O . VAL A 1 385 ? -52.515 -19.726 94.115 1.00 88.50 385 VAL A O 1
ATOM 2737 N N . THR A 1 386 ? -51.402 -17.942 94.888 1.00 85.88 386 THR A N 1
ATOM 2738 C CA . THR A 1 386 ? -50.526 -17.833 93.718 1.00 85.88 386 THR A CA 1
ATOM 2739 C C . THR A 1 386 ? -49.345 -18.791 93.860 1.00 85.88 386 THR A C 1
ATOM 2741 O O . THR A 1 386 ? -48.555 -18.682 94.802 1.00 85.88 386 THR A O 1
ATOM 2744 N N . VAL A 1 387 ? -49.208 -19.719 92.914 1.00 83.62 387 VAL A N 1
ATOM 2745 C CA . VAL A 1 387 ? -48.032 -20.578 92.765 1.00 83.62 387 VAL A CA 1
ATOM 2746 C C . VAL A 1 387 ? -47.167 -20.098 91.610 1.00 83.62 387 VAL A C 1
ATOM 2748 O O . VAL A 1 387 ? -47.642 -19.876 90.497 1.00 83.62 387 VAL A O 1
ATOM 2751 N N . THR A 1 388 ? -45.876 -19.950 91.868 1.00 81.38 388 THR A N 1
ATOM 2752 C CA . THR A 1 388 ? -44.913 -19.493 90.869 1.00 81.38 388 THR A CA 1
ATOM 2753 C C . THR A 1 388 ? -44.198 -20.703 90.271 1.00 81.38 388 THR A C 1
ATOM 2755 O O . THR A 1 388 ? -43.712 -21.554 91.029 1.00 81.38 388 THR A O 1
ATOM 2758 N N . PRO A 1 389 ? -44.087 -20.802 88.933 1.00 74.94 389 PRO A N 1
ATOM 2759 C CA . PRO A 1 389 ? -43.251 -21.809 88.287 1.00 74.94 389 PRO A CA 1
ATOM 2760 C C . PRO A 1 389 ? -41.840 -21.851 88.887 1.00 74.94 389 PRO A C 1
ATOM 2762 O O . PRO A 1 389 ? -41.303 -20.832 89.321 1.00 74.94 389 PRO A O 1
ATOM 2765 N N . SER A 1 390 ? -41.239 -23.041 88.940 1.00 73.88 390 SER A N 1
ATOM 2766 C CA . SER A 1 390 ? -39.890 -23.264 89.493 1.00 73.88 390 SER A CA 1
ATOM 2767 C C . SER A 1 390 ? -39.712 -22.942 90.989 1.00 73.88 390 SER A C 1
ATOM 2769 O O . SER A 1 390 ? -38.595 -23.026 91.497 1.00 73.88 390 SER A O 1
ATOM 2771 N N . THR A 1 391 ? -40.792 -22.644 91.724 1.00 80.50 391 THR A N 1
ATOM 2772 C CA . THR A 1 391 ? -40.791 -22.590 93.196 1.00 80.50 391 THR A CA 1
ATOM 2773 C C . THR A 1 391 ? -41.210 -23.945 93.767 1.00 80.50 391 THR A C 1
ATOM 2775 O O . THR A 1 391 ? -42.199 -24.536 93.338 1.00 80.50 391 THR A O 1
ATOM 2778 N N . GLN A 1 392 ? -40.456 -24.466 94.738 1.00 82.44 392 GLN A N 1
ATOM 2779 C CA . GLN A 1 392 ? -40.787 -25.726 95.406 1.00 82.44 392 GLN A CA 1
ATOM 2780 C C . GLN A 1 392 ? -41.831 -25.490 96.509 1.00 82.44 392 GLN A C 1
ATOM 2782 O O . GLN A 1 392 ? -41.593 -24.712 97.430 1.00 82.44 392 GLN A O 1
ATOM 2787 N N . TYR A 1 393 ? -42.961 -26.201 96.444 1.00 87.31 393 TYR A N 1
ATOM 2788 C CA . TYR A 1 393 ? -44.009 -26.182 97.470 1.00 87.31 393 TYR A CA 1
ATOM 2789 C C . TYR A 1 393 ? -44.068 -27.535 98.189 1.00 87.31 393 TYR A C 1
ATOM 2791 O O . TYR A 1 393 ? -44.293 -28.569 97.562 1.00 87.31 393 TYR A O 1
ATOM 2799 N N . THR A 1 394 ? -43.862 -27.536 99.507 1.00 86.50 394 THR A N 1
ATOM 2800 C CA . THR A 1 394 ? -43.933 -28.753 100.331 1.00 86.50 394 THR A CA 1
ATOM 2801 C C . THR A 1 394 ? -45.386 -29.123 100.625 1.00 86.50 394 THR A C 1
ATOM 2803 O O . THR A 1 394 ? -46.180 -28.262 101.014 1.00 86.50 394 THR A O 1
ATOM 2806 N N . ILE A 1 395 ? -45.713 -30.411 100.477 1.00 92.19 395 ILE A N 1
ATOM 2807 C CA . ILE A 1 395 ? -47.017 -30.989 100.820 1.00 92.19 395 ILE A CA 1
ATOM 2808 C C . ILE A 1 395 ? -46.826 -32.002 101.949 1.00 92.19 395 ILE A C 1
ATOM 2810 O O . ILE A 1 395 ? -46.089 -32.976 101.793 1.00 92.19 395 ILE A O 1
ATOM 2814 N N . THR A 1 396 ? -47.521 -31.793 103.064 1.00 93.56 396 THR A N 1
ATOM 2815 C CA . THR A 1 396 ? -47.553 -32.717 104.204 1.00 93.56 396 THR A CA 1
ATOM 2816 C C . THR A 1 396 ? -48.978 -33.208 104.399 1.00 93.56 396 THR A C 1
ATOM 2818 O O . THR A 1 396 ? -49.891 -32.394 104.519 1.00 93.56 396 THR A O 1
ATOM 2821 N N . VAL A 1 397 ? -49.177 -34.524 104.467 1.00 94.06 397 VAL A N 1
ATOM 2822 C CA . VAL A 1 397 ? -50.479 -35.126 104.786 1.00 94.06 397 VAL A CA 1
ATOM 2823 C C . VAL A 1 397 ? -50.475 -35.558 106.247 1.00 94.06 397 VAL A C 1
ATOM 2825 O O . VAL A 1 397 ? -49.647 -36.372 106.659 1.00 94.06 397 VAL A O 1
ATOM 2828 N N . GLY A 1 398 ? -51.391 -35.001 107.033 1.00 94.31 398 GLY A N 1
ATOM 2829 C CA . GLY A 1 398 ? -51.543 -35.318 108.444 1.00 94.31 398 GLY A CA 1
ATOM 2830 C C . GLY A 1 398 ? -52.124 -36.713 108.667 1.00 94.31 398 GLY A C 1
ATOM 2831 O O . GLY A 1 398 ? -53.182 -37.046 108.138 1.00 94.31 398 GLY A O 1
ATOM 2832 N N . GLY A 1 399 ? -51.450 -37.530 109.479 1.00 94.19 399 GLY A N 1
ATOM 2833 C CA . GLY A 1 399 ? -51.980 -38.809 109.957 1.00 94.19 399 GLY A CA 1
ATOM 2834 C C . GLY A 1 399 ? -53.078 -38.640 111.014 1.00 94.19 399 GLY A C 1
ATOM 2835 O O . GLY A 1 399 ? -53.151 -37.613 111.691 1.00 94.19 399 GLY A O 1
ATOM 2836 N N . GLY A 1 400 ? -53.924 -39.661 111.166 1.00 93.69 400 GLY A N 1
ATOM 2837 C CA . GLY A 1 400 ? -54.934 -39.703 112.224 1.00 93.69 400 GLY A CA 1
ATOM 2838 C C . GLY A 1 400 ? -54.324 -39.869 113.621 1.00 93.69 400 GLY A C 1
ATOM 2839 O O . GLY A 1 400 ? -53.249 -40.449 113.772 1.00 93.69 400 GLY A O 1
ATOM 2840 N N . GLY A 1 401 ? -55.016 -39.363 114.638 1.00 92.50 401 GLY A N 1
ATOM 2841 C CA . GLY A 1 401 ? -54.659 -39.539 116.042 1.00 92.50 401 GLY A CA 1
ATOM 2842 C C . GLY A 1 401 ? -55.016 -40.936 116.554 1.00 92.50 401 GLY A C 1
ATOM 2843 O O . GLY A 1 401 ? -56.038 -41.511 116.177 1.00 92.50 401 GLY A O 1
ATOM 2844 N N . SER A 1 402 ? -54.178 -41.483 117.433 1.00 92.50 402 SER A N 1
ATOM 2845 C CA . SER A 1 402 ? -54.425 -42.771 118.089 1.00 92.50 402 SER A CA 1
ATOM 2846 C C . SER A 1 402 ? -55.501 -42.653 119.168 1.00 92.50 402 SER A C 1
ATOM 2848 O O . SER A 1 402 ? -55.549 -41.675 119.917 1.00 92.50 402 SER A O 1
ATOM 2850 N N . GLY A 1 403 ? -56.354 -43.672 119.287 1.00 87.12 403 GLY A N 1
ATOM 2851 C CA . GLY A 1 403 ? -57.233 -43.812 120.448 1.00 87.12 403 GLY A CA 1
ATOM 2852 C C . GLY A 1 403 ? -56.448 -44.210 121.700 1.00 87.12 403 GLY A C 1
ATOM 2853 O O . GLY A 1 403 ? -55.396 -44.843 121.597 1.00 87.12 403 GLY A O 1
ATOM 2854 N N . ASN A 1 404 ? -56.955 -43.863 122.882 1.00 83.44 404 ASN A N 1
ATOM 2855 C CA . ASN A 1 404 ? -56.319 -44.227 124.150 1.00 83.44 404 ASN A CA 1
ATOM 2856 C C . ASN A 1 404 ? -57.069 -45.375 124.848 1.00 83.44 404 ASN A C 1
ATOM 2858 O O . ASN A 1 404 ? -58.288 -45.463 124.763 1.00 83.44 404 ASN A O 1
ATOM 2862 N N . THR A 1 405 ? -56.353 -46.263 125.541 1.00 75.38 405 THR A N 1
ATOM 2863 C CA . THR A 1 405 ? -56.931 -47.380 126.310 1.00 75.38 405 THR A CA 1
ATOM 2864 C C . THR A 1 405 ? -57.098 -47.079 127.801 1.00 75.38 405 THR A C 1
ATOM 2866 O O . THR A 1 405 ? -57.772 -47.838 128.493 1.00 75.38 405 THR A O 1
ATOM 2869 N N . SER A 1 406 ? -56.475 -46.015 128.321 1.00 69.31 406 SER A N 1
ATOM 2870 C CA . SER A 1 406 ? -56.666 -45.537 129.697 1.00 69.31 406 SER A CA 1
ATOM 2871 C C . SER A 1 406 ? -57.726 -44.433 129.753 1.00 69.31 406 SER A C 1
ATOM 2873 O O . SER A 1 406 ? -58.201 -43.966 128.720 1.00 69.31 406 SER A O 1
ATOM 2875 N N . ASN A 1 407 ? -58.092 -43.976 130.955 1.00 76.62 407 ASN A N 1
ATOM 2876 C CA . ASN A 1 407 ? -59.087 -42.909 131.169 1.00 76.62 407 ASN A CA 1
ATOM 2877 C C . ASN A 1 407 ? -58.641 -41.516 130.652 1.00 76.62 407 ASN A C 1
ATOM 2879 O O . ASN A 1 407 ? -59.175 -40.499 131.086 1.00 76.62 407 ASN A O 1
ATOM 2883 N N . ASN A 1 408 ? -57.660 -41.469 129.748 1.00 83.69 408 ASN A N 1
ATOM 2884 C CA . ASN A 1 408 ? -57.073 -40.285 129.141 1.00 83.69 408 ASN A CA 1
ATOM 2885 C C . ASN A 1 408 ? -57.775 -39.958 127.818 1.00 83.69 408 ASN A C 1
ATOM 2887 O O . ASN A 1 408 ? -58.368 -40.828 127.173 1.00 83.69 408 ASN A O 1
ATOM 2891 N N . ALA A 1 409 ? -57.647 -38.707 127.385 1.00 86.69 409 ALA A N 1
ATOM 2892 C CA . ALA A 1 409 ? -58.093 -38.304 126.063 1.00 86.69 409 ALA A CA 1
ATOM 2893 C C . ALA A 1 409 ? -57.278 -38.963 124.938 1.00 86.69 409 ALA A C 1
ATOM 2895 O O . ALA A 1 409 ? -56.092 -39.272 125.110 1.00 86.69 409 ALA A O 1
ATOM 2896 N N . GLY A 1 410 ? -57.918 -39.136 123.780 1.00 90.44 410 GLY A N 1
ATOM 2897 C CA . GLY A 1 410 ? -57.256 -39.590 122.557 1.00 90.44 410 GLY A CA 1
ATOM 2898 C C . GLY A 1 410 ? -56.166 -38.621 122.089 1.00 90.44 410 GLY A C 1
ATOM 2899 O O . GLY A 1 410 ? -56.071 -37.476 122.548 1.00 90.44 410 GLY A O 1
ATOM 2900 N N . ASP A 1 411 ? -55.308 -39.072 121.183 1.00 93.06 411 ASP A N 1
ATOM 2901 C CA . ASP A 1 411 ? -54.301 -38.206 120.576 1.00 93.06 411 ASP A CA 1
ATOM 2902 C C . ASP A 1 411 ? -54.909 -37.336 119.480 1.00 93.06 411 ASP A C 1
ATOM 2904 O O . ASP A 1 411 ? -55.854 -37.732 118.790 1.00 93.06 411 ASP A O 1
ATOM 2908 N N . ASN A 1 412 ? -54.349 -36.136 119.328 1.00 93.81 412 ASN A N 1
ATOM 2909 C CA . ASN A 1 412 ? -54.715 -35.258 118.229 1.00 93.81 412 ASN A CA 1
ATOM 2910 C C . ASN A 1 412 ? -54.279 -35.881 116.902 1.00 93.81 412 ASN A C 1
ATOM 2912 O O . ASN A 1 412 ? -53.261 -36.576 116.830 1.00 93.81 412 ASN A O 1
ATOM 2916 N N . GLY A 1 413 ? -55.022 -35.580 115.842 1.00 95.19 413 GLY A N 1
ATOM 2917 C CA . GLY A 1 413 ? -54.513 -35.787 114.493 1.00 95.19 413 GLY A CA 1
ATOM 2918 C C . GLY A 1 413 ? -53.276 -34.925 114.230 1.00 95.19 413 GLY A C 1
ATOM 2919 O O . GLY A 1 413 ? -52.998 -33.957 114.942 1.00 95.19 413 GLY A O 1
ATOM 2920 N N . SER A 1 414 ? -52.531 -35.255 113.181 1.00 96.88 414 SER A N 1
ATOM 2921 C CA . SER A 1 414 ? -51.443 -34.407 112.685 1.00 96.88 414 SER A CA 1
ATOM 2922 C C . SER A 1 414 ? -51.954 -33.396 111.658 1.00 96.88 414 SER A C 1
ATOM 2924 O O . SER A 1 414 ? -52.963 -33.621 110.986 1.00 96.88 414 SER A O 1
ATOM 2926 N N . ASN A 1 415 ? -51.233 -32.286 111.514 1.00 97.00 415 ASN A N 1
ATOM 2927 C CA . ASN A 1 415 ? -51.569 -31.232 110.560 1.00 97.00 415 ASN A CA 1
ATOM 2928 C C . ASN A 1 415 ? -51.330 -31.683 109.111 1.00 97.00 415 ASN A C 1
ATOM 2930 O O . ASN A 1 415 ? -50.359 -32.390 108.838 1.00 97.00 415 ASN A O 1
ATOM 2934 N N . SER A 1 416 ? -52.155 -31.191 108.186 1.00 96.56 416 SER A N 1
ATOM 2935 C CA . SER A 1 416 ? -51.850 -31.203 106.749 1.00 96.56 416 SER A CA 1
ATOM 2936 C C . SER A 1 416 ? -51.385 -29.814 106.312 1.00 96.56 416 SER A C 1
ATOM 2938 O O . SER A 1 416 ? -51.914 -28.808 106.789 1.00 96.56 416 SER A O 1
ATOM 2940 N N . ILE A 1 417 ? -50.386 -29.745 105.430 1.00 94.56 417 ILE A N 1
ATOM 2941 C CA . ILE A 1 417 ? -49.749 -28.492 105.001 1.00 94.56 417 ILE A CA 1
ATOM 2942 C C . ILE A 1 417 ? -49.646 -28.459 103.475 1.00 94.56 417 ILE A C 1
ATOM 2944 O O . ILE A 1 417 ? -49.137 -29.405 102.878 1.00 94.56 417 ILE A O 1
ATOM 2948 N N . PHE A 1 418 ? -50.078 -27.354 102.866 1.00 92.44 418 PHE A N 1
ATOM 2949 C CA . PHE A 1 418 ? -49.799 -26.989 101.475 1.00 92.44 418 PHE A CA 1
ATOM 2950 C C . PHE A 1 418 ? -49.131 -25.607 101.449 1.00 92.44 418 PHE A C 1
ATOM 2952 O O . PHE A 1 418 ? -49.783 -24.592 101.701 1.00 92.44 418 PHE A O 1
ATOM 2959 N N . GLY A 1 419 ? -47.822 -25.546 101.184 1.00 88.62 419 GLY A N 1
ATOM 2960 C CA . GLY A 1 419 ? -47.080 -24.278 101.217 1.00 88.62 419 GLY A CA 1
ATOM 2961 C C . GLY A 1 419 ? -47.156 -23.600 102.595 1.00 88.62 419 GLY A C 1
ATOM 2962 O O . GLY A 1 419 ? -46.676 -24.152 103.581 1.00 88.62 419 GLY A O 1
ATOM 2963 N N . SER A 1 420 ? -47.762 -22.409 102.669 1.00 87.38 420 SER A N 1
ATOM 2964 C CA . SER A 1 420 ? -48.024 -21.682 103.926 1.00 87.38 420 SER A CA 1
ATOM 2965 C C . SER A 1 420 ? -49.378 -22.016 104.574 1.00 87.38 420 SER A C 1
ATOM 2967 O O . SER A 1 420 ? -49.639 -21.604 105.707 1.00 87.38 420 SER A O 1
ATOM 2969 N N . ILE A 1 421 ? -50.246 -22.768 103.892 1.00 92.12 421 ILE A N 1
ATOM 2970 C CA . ILE A 1 421 ? -51.570 -23.153 104.387 1.00 92.12 421 ILE A CA 1
ATOM 2971 C C . ILE A 1 421 ? -51.430 -24.379 105.286 1.00 92.12 421 ILE A C 1
ATOM 2973 O O . ILE A 1 421 ? -51.018 -25.444 104.837 1.00 92.12 421 ILE A O 1
ATOM 2977 N N . THR A 1 422 ? -51.790 -24.235 106.562 1.00 93.94 422 THR A N 1
ATOM 2978 C CA . THR A 1 422 ? -51.794 -25.330 107.544 1.00 93.94 422 THR A CA 1
ATOM 2979 C C . THR A 1 422 ? -53.214 -25.591 108.029 1.00 93.94 422 THR A C 1
ATOM 2981 O O . THR A 1 422 ? -53.841 -24.696 108.607 1.00 93.94 422 THR A O 1
ATOM 2984 N N . SER A 1 423 ? -53.692 -26.817 107.833 1.00 95.50 423 SER A N 1
ATOM 2985 C CA . SER A 1 423 ? -54.891 -27.335 108.488 1.00 95.50 423 SER A CA 1
ATOM 2986 C C . SER A 1 423 ? -54.479 -28.150 109.709 1.00 95.50 423 SER A C 1
ATOM 2988 O O . SER A 1 423 ? -53.652 -29.058 109.609 1.00 95.50 423 SER A O 1
ATOM 2990 N N . LEU A 1 424 ? -55.024 -27.808 110.871 1.00 96.19 424 LEU A N 1
ATOM 2991 C CA . LEU A 1 424 ? -54.692 -28.399 112.159 1.00 96.19 424 LEU A CA 1
ATOM 2992 C C . LEU A 1 424 ? -55.350 -29.765 112.316 1.00 96.19 424 LEU A C 1
ATOM 2994 O O . LEU A 1 424 ? -56.522 -29.927 111.988 1.00 96.19 424 LEU A O 1
ATOM 2998 N N . GLY A 1 425 ? -54.623 -30.740 112.854 1.00 96.19 425 GLY A N 1
ATOM 2999 C CA . GLY A 1 425 ? -55.190 -32.051 113.162 1.00 96.19 425 GLY A CA 1
ATOM 3000 C C . GLY A 1 425 ? -56.356 -31.972 114.150 1.00 96.19 425 GLY A C 1
ATOM 3001 O O . GLY A 1 425 ? -56.466 -31.022 114.926 1.00 96.19 425 GLY A O 1
ATOM 3002 N N . GLY A 1 426 ? -57.253 -32.954 114.101 1.00 96.19 426 GLY A N 1
ATOM 3003 C CA . GLY A 1 426 ? -58.438 -32.992 114.954 1.00 96.19 426 GLY A CA 1
ATOM 3004 C C . GLY A 1 426 ? -58.087 -33.107 116.434 1.00 96.19 426 GLY A C 1
ATOM 3005 O O . GLY A 1 426 ? -57.054 -33.675 116.796 1.00 96.19 426 GLY A O 1
ATOM 3006 N N . GLY A 1 427 ? -58.960 -32.586 117.288 1.00 94.25 427 GLY A N 1
ATOM 3007 C CA . GLY A 1 427 ? -58.825 -32.628 118.736 1.00 94.25 427 GLY A CA 1
ATOM 3008 C C . GLY A 1 427 ? -59.210 -33.985 119.329 1.00 94.25 427 GLY A C 1
ATOM 3009 O O . GLY A 1 427 ? -60.289 -34.504 119.052 1.00 94.25 427 GLY A O 1
ATOM 3010 N N . GLY A 1 428 ? -58.340 -34.585 120.139 1.00 93.00 428 GLY A N 1
ATOM 3011 C CA . GLY A 1 428 ? -58.588 -35.871 120.798 1.00 93.00 428 GLY A CA 1
ATOM 3012 C C . GLY A 1 428 ? -59.803 -35.844 121.730 1.00 93.00 428 GLY A C 1
ATOM 3013 O O . GLY A 1 428 ? -59.973 -34.909 122.512 1.00 93.00 428 GLY A O 1
ATOM 3014 N N . GLY A 1 429 ? -60.647 -36.875 121.663 1.00 91.00 429 GLY A N 1
ATOM 3015 C CA . GLY A 1 429 ? -61.860 -36.973 122.482 1.00 91.00 429 GLY A CA 1
ATOM 3016 C C . GLY A 1 429 ? -61.550 -37.222 123.961 1.00 91.00 429 GLY A C 1
ATOM 3017 O O . GLY A 1 429 ? -60.595 -37.933 124.276 1.00 91.00 429 GLY A O 1
ATOM 3018 N N . GLY A 1 430 ? -62.326 -36.629 124.872 1.00 88.69 430 GLY A N 1
ATOM 3019 C CA . GLY A 1 430 ? -62.066 -36.656 126.318 1.00 88.69 430 GLY A CA 1
ATOM 3020 C C . GLY A 1 430 ? -62.210 -38.044 126.953 1.00 88.69 430 GLY A C 1
ATOM 3021 O O . GLY A 1 430 ? -63.035 -38.846 126.522 1.00 88.69 430 GLY A O 1
ATOM 3022 N N . GLY A 1 431 ? -61.416 -38.334 127.989 1.00 84.94 431 GLY A N 1
ATOM 3023 C CA . GLY A 1 431 ? -61.461 -39.601 128.736 1.00 84.94 431 GLY A CA 1
ATOM 3024 C C . GLY A 1 431 ? -62.467 -39.630 129.903 1.00 84.94 431 GLY A C 1
ATOM 3025 O O . GLY A 1 431 ? -63.070 -38.617 130.241 1.00 84.94 431 GLY A O 1
ATOM 3026 N N . ASP A 1 432 ? -62.625 -40.804 130.529 1.00 76.25 432 ASP A N 1
ATOM 3027 C CA . ASP A 1 432 ? -63.629 -41.131 131.572 1.00 76.25 432 ASP A CA 1
ATOM 3028 C C . ASP A 1 432 ? -63.437 -40.397 132.922 1.00 76.25 432 ASP A C 1
ATOM 3030 O O . ASP A 1 432 ? -64.355 -40.280 133.724 1.00 76.25 432 ASP A O 1
ATOM 3034 N N . SER A 1 433 ? -62.226 -39.922 133.244 1.00 63.75 433 SER A N 1
ATOM 3035 C CA . SER A 1 433 ? -61.884 -39.466 134.613 1.00 63.75 433 SER A CA 1
ATOM 3036 C C . SER A 1 433 ? -61.788 -37.958 134.802 1.00 63.75 433 SER A C 1
ATOM 3038 O O . SER A 1 433 ? -61.251 -37.495 135.810 1.00 63.75 433 SER A O 1
ATOM 3040 N N . ALA A 1 434 ? -62.284 -37.178 133.855 1.00 52.94 434 ALA A N 1
ATOM 3041 C CA . ALA A 1 434 ? -62.039 -35.754 133.872 1.00 52.94 434 ALA A CA 1
ATOM 3042 C C . ALA A 1 434 ? -63.212 -34.990 134.523 1.00 52.94 434 ALA A C 1
ATOM 3044 O O . ALA A 1 434 ? -64.380 -35.172 134.178 1.00 52.94 434 ALA A O 1
ATOM 3045 N N . SER A 1 435 ? -62.884 -34.157 135.520 1.00 56.59 435 SER A N 1
ATOM 3046 C CA . SER A 1 435 ? -63.783 -33.175 136.155 1.00 56.59 435 SER A CA 1
ATOM 3047 C C . SER A 1 435 ? -64.588 -32.373 135.113 1.00 56.59 435 SER A C 1
ATOM 3049 O O . SER A 1 435 ? -64.147 -32.291 133.968 1.00 56.59 435 SER A O 1
ATOM 3051 N N . PRO A 1 436 ? -65.738 -31.755 135.470 1.00 52.62 436 PRO A N 1
ATOM 3052 C CA . PRO A 1 436 ? -66.531 -30.945 134.531 1.00 52.62 436 PRO A CA 1
ATOM 3053 C C . PRO A 1 436 ? -65.648 -30.000 133.703 1.00 52.62 436 PRO A C 1
ATOM 3055 O O . PRO A 1 436 ? -65.031 -29.097 134.263 1.00 52.62 436 PRO A O 1
ATOM 3058 N N . GLY A 1 437 ? -65.572 -30.257 132.390 1.00 55.28 437 GLY A N 1
ATOM 3059 C CA . GLY A 1 437 ? -64.64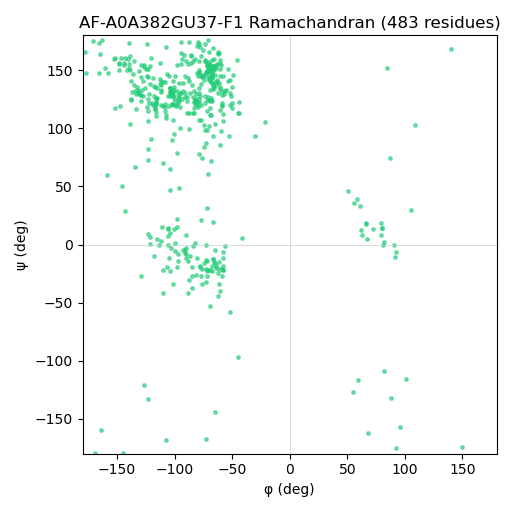1 -29.611 131.446 1.00 55.28 437 GLY A CA 1
ATOM 3060 C C . GLY A 1 437 ? -63.462 -30.490 130.993 1.00 55.28 437 GLY A C 1
ATOM 3061 O O . GLY A 1 437 ? -62.374 -29.973 130.771 1.00 55.28 437 GLY A O 1
ATOM 3062 N N . GLY A 1 438 ? -63.654 -31.811 130.936 1.00 57.94 438 GLY A N 1
ATOM 3063 C CA . GLY A 1 438 ? -62.582 -32.803 130.888 1.00 57.94 438 GLY A CA 1
ATOM 3064 C C . GLY A 1 438 ? -61.624 -32.790 129.689 1.00 57.94 438 GLY A C 1
ATOM 3065 O O . GLY A 1 438 ? -61.949 -32.187 128.682 1.00 57.94 438 GLY A O 1
ATOM 3066 N N . ASP A 1 439 ? -60.483 -33.498 129.808 1.00 77.06 439 ASP A N 1
ATOM 3067 C CA . ASP A 1 439 ? -59.257 -33.595 128.964 1.00 77.06 439 ASP A CA 1
ATOM 3068 C C . ASP A 1 439 ? -59.377 -33.659 127.421 1.00 77.06 439 ASP A C 1
ATOM 3070 O O . ASP A 1 439 ? -58.374 -33.886 126.737 1.00 77.06 439 ASP A O 1
ATOM 3074 N N . CYS A 1 440 ? -60.568 -33.514 126.842 1.00 85.06 440 CYS A N 1
A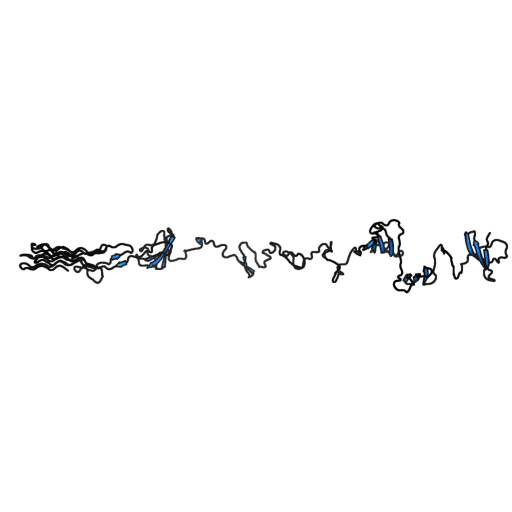TOM 3075 C CA . CYS A 1 440 ? -60.740 -33.326 125.411 1.00 85.06 440 CYS A CA 1
ATOM 3076 C C . CYS A 1 440 ? -59.820 -32.207 124.903 1.00 85.06 440 CYS A C 1
ATOM 3078 O O . CYS A 1 440 ? -59.634 -31.162 125.530 1.00 85.06 440 CYS A O 1
ATOM 3080 N N . LYS A 1 441 ? -59.171 -32.469 123.773 1.00 91.06 441 LYS A N 1
ATOM 3081 C CA . LYS A 1 441 ? -58.154 -31.586 123.212 1.00 91.06 441 LYS A CA 1
ATOM 3082 C C . LYS A 1 441 ? -58.774 -30.757 122.098 1.00 91.06 441 LYS A C 1
ATOM 3084 O O . LYS A 1 441 ? -59.611 -31.241 121.338 1.00 91.06 441 LYS A O 1
ATOM 3089 N N . SER A 1 442 ? -58.329 -29.514 121.977 1.00 92.75 442 SER A N 1
ATOM 3090 C CA . SER A 1 442 ? -58.618 -28.683 120.810 1.00 92.75 442 SER A CA 1
ATOM 3091 C C . SER A 1 442 ? -57.839 -29.177 119.590 1.00 92.75 442 SER A C 1
ATOM 3093 O O . SER A 1 442 ? -56.769 -29.784 119.715 1.00 92.75 442 SER A O 1
ATOM 3095 N N . GLY A 1 443 ? -58.367 -28.881 118.410 1.00 92.69 443 GLY A N 1
ATOM 3096 C CA . GLY A 1 443 ? -57.746 -29.174 117.123 1.00 92.69 443 GLY A CA 1
ATOM 3097 C C . GLY A 1 443 ? -58.408 -28.370 116.009 1.00 92.69 443 GLY A C 1
ATOM 3098 O O . GLY A 1 443 ? -59.060 -27.361 116.286 1.00 92.69 443 GLY A O 1
ATOM 3099 N N . GLY A 1 444 ? -58.252 -28.815 114.761 1.00 94.50 444 GLY A N 1
ATOM 3100 C CA . GLY A 1 444 ? -59.004 -28.276 113.626 1.00 94.50 444 GLY A CA 1
ATOM 3101 C C . GLY A 1 444 ? -60.502 -28.283 113.924 1.00 94.50 444 GLY A C 1
ATOM 3102 O O . GLY A 1 444 ? -61.095 -27.213 114.031 1.00 94.50 444 GLY A O 1
ATOM 3103 N N . SER A 1 445 ? -61.052 -29.464 114.220 1.00 95.31 445 SER A N 1
ATOM 3104 C CA . SER A 1 445 ? -62.309 -29.610 114.967 1.00 95.31 445 SER A CA 1
ATOM 3105 C C . SER A 1 445 ? -62.037 -30.108 116.387 1.00 95.31 445 SER A C 1
ATOM 3107 O O . SER A 1 445 ? -61.087 -30.861 116.620 1.00 95.31 445 SER A O 1
ATOM 3109 N N . GLY A 1 446 ? -62.847 -29.677 117.350 1.00 94.19 446 GLY A N 1
ATOM 3110 C CA . GLY A 1 446 ? -62.659 -30.004 118.761 1.00 94.19 446 GLY A CA 1
ATOM 3111 C C . GLY A 1 446 ? -63.058 -31.438 119.118 1.00 94.19 446 GLY A C 1
ATOM 3112 O O . GLY A 1 446 ? -64.001 -31.994 118.555 1.00 94.19 446 GLY A O 1
ATOM 3113 N N . GLY A 1 447 ? -62.346 -32.057 120.062 1.00 93.12 447 GLY A N 1
ATOM 3114 C CA . GLY A 1 447 ? -62.727 -33.357 120.615 1.00 93.12 447 GLY A CA 1
ATOM 3115 C C . GLY A 1 447 ? -63.982 -33.270 121.485 1.00 93.12 447 GLY A C 1
ATOM 3116 O O . GLY A 1 447 ? -64.173 -32.302 122.219 1.00 93.12 447 GLY A O 1
ATOM 3117 N N . GLY A 1 448 ? -64.833 -34.292 121.429 1.00 92.12 448 GLY A N 1
ATOM 3118 C CA . GLY A 1 448 ? -66.029 -34.387 122.261 1.00 92.12 448 GLY A CA 1
ATOM 3119 C C . GLY A 1 448 ? -65.694 -34.566 123.738 1.00 92.12 448 GLY A C 1
ATOM 3120 O O . GLY A 1 448 ? -64.667 -35.160 124.092 1.00 92.12 448 GLY A O 1
ATOM 3121 N N . ALA A 1 449 ? -66.570 -34.077 124.611 1.00 89.38 449 ALA A N 1
ATOM 3122 C CA . ALA A 1 449 ? -66.412 -34.235 126.050 1.00 89.38 449 ALA A CA 1
ATOM 3123 C C . ALA A 1 449 ? -66.475 -35.715 126.469 1.00 89.38 449 ALA A C 1
ATOM 3125 O O . ALA A 1 449 ? -67.340 -36.466 126.013 1.00 89.38 449 ALA A O 1
ATOM 3126 N N . GLY A 1 450 ? -65.583 -36.127 127.374 1.00 85.00 450 GLY A N 1
ATOM 3127 C CA . GLY A 1 450 ? -65.690 -37.416 128.066 1.00 85.00 450 GLY A CA 1
ATOM 3128 C C . GLY A 1 450 ? -66.835 -37.430 129.086 1.00 85.00 450 GLY A C 1
ATOM 3129 O O . GLY A 1 450 ? -67.490 -36.409 129.307 1.00 85.00 450 GLY A O 1
ATOM 3130 N N . GLN A 1 451 ? -67.082 -38.575 129.725 1.00 80.62 451 GLN A N 1
ATOM 3131 C CA . GLN A 1 451 ? -68.122 -38.701 130.748 1.00 80.62 451 GLN A CA 1
ATOM 3132 C C . GLN A 1 451 ? -67.894 -37.718 131.919 1.00 80.62 451 GLN A C 1
ATOM 3134 O O . GLN A 1 451 ? -67.042 -37.927 132.777 1.00 80.62 451 GLN A O 1
ATOM 3139 N N . GLY A 1 452 ? -68.702 -36.658 132.000 1.00 65.06 452 GLY A N 1
ATOM 3140 C CA . GLY A 1 452 ? -68.709 -35.737 133.138 1.00 65.06 452 GLY A CA 1
ATOM 3141 C C . GLY A 1 452 ? -69.584 -36.293 134.257 1.00 65.06 452 GLY A C 1
ATOM 3142 O O . GLY A 1 452 ? -70.788 -36.393 134.073 1.00 65.06 452 GLY A O 1
ATOM 3143 N N . GLY A 1 453 ? -69.008 -36.668 135.405 1.00 66.38 453 GLY A N 1
ATOM 3144 C CA . GLY A 1 453 ? -69.722 -37.305 136.528 1.00 66.38 453 GLY A CA 1
ATOM 3145 C C . GLY A 1 453 ? -71.077 -36.666 136.916 1.00 66.38 453 GLY A C 1
ATOM 3146 O O . GLY A 1 453 ? -72.119 -36.989 136.353 1.00 66.38 453 GLY A O 1
ATOM 3147 N N . ASN A 1 454 ? -71.103 -35.795 137.933 1.00 64.25 454 ASN A N 1
ATOM 3148 C CA . ASN A 1 454 ? -72.343 -35.151 138.423 1.00 64.25 454 ASN A CA 1
ATOM 3149 C C . ASN A 1 454 ? -72.541 -33.729 137.843 1.00 64.25 454 ASN A C 1
ATOM 3151 O O . ASN A 1 454 ? -73.209 -32.887 138.440 1.00 64.25 454 ASN A O 1
ATOM 3155 N N . SER A 1 455 ? -71.902 -33.424 136.711 1.00 67.31 455 SER A N 1
ATOM 3156 C CA . SER A 1 455 ? -71.805 -32.075 136.134 1.00 67.31 455 SER A CA 1
ATOM 3157 C C . SER A 1 455 ? -71.518 -32.146 134.633 1.00 67.31 455 SER A C 1
ATOM 3159 O O . SER A 1 455 ? -70.802 -33.047 134.203 1.00 67.31 455 SER A O 1
ATOM 3161 N N . THR A 1 456 ? -72.032 -31.188 133.858 1.00 74.81 456 THR A N 1
ATOM 3162 C CA . THR A 1 456 ? -71.808 -31.077 132.406 1.00 74.81 456 THR A CA 1
ATOM 3163 C C . THR A 1 456 ? -70.320 -30.944 132.097 1.00 74.81 456 THR A C 1
ATOM 3165 O O . THR A 1 456 ? -69.654 -30.080 132.673 1.00 74.81 456 THR A O 1
ATOM 3168 N N . ALA A 1 457 ? -69.807 -31.770 131.187 1.00 82.88 457 ALA A N 1
ATOM 3169 C CA . ALA A 1 457 ? -68.481 -31.580 130.607 1.00 82.88 457 ALA A CA 1
ATOM 3170 C C . ALA A 1 457 ? -68.640 -30.975 129.211 1.00 82.88 457 ALA A C 1
ATOM 3172 O O . ALA A 1 457 ? -69.432 -31.477 128.417 1.00 82.88 457 ALA A O 1
ATOM 3173 N N . THR A 1 458 ? -67.919 -29.890 128.940 1.00 86.44 458 THR A N 1
ATOM 3174 C CA . THR A 1 458 ? -67.976 -29.188 127.656 1.00 86.44 458 THR A CA 1
ATOM 3175 C C . THR A 1 458 ? -66.997 -29.794 126.662 1.00 86.44 458 THR A C 1
ATOM 3177 O O . THR A 1 458 ? -65.889 -30.161 127.062 1.00 86.44 458 THR A O 1
ATOM 3180 N N . GLY A 1 459 ? -67.384 -29.911 125.394 1.00 87.75 459 GLY A N 1
ATOM 3181 C CA . GLY A 1 459 ? -66.465 -30.334 124.339 1.00 87.75 459 GLY A CA 1
ATOM 3182 C C . GLY A 1 459 ? -65.359 -29.303 124.107 1.00 87.75 459 GLY A C 1
ATOM 3183 O O . GLY A 1 459 ? -65.466 -28.137 124.496 1.00 87.75 459 GLY A O 1
ATOM 3184 N N . ALA A 1 460 ? -64.258 -29.731 123.494 1.00 91.75 460 ALA A N 1
ATOM 3185 C CA . ALA A 1 460 ? -63.163 -28.824 123.189 1.00 91.75 460 ALA A CA 1
ATOM 3186 C C . ALA A 1 460 ? -63.554 -27.894 122.037 1.00 91.75 460 ALA A C 1
ATOM 3188 O O . ALA A 1 460 ? -64.261 -28.289 121.111 1.00 91.75 460 ALA A O 1
ATOM 3189 N N . ALA A 1 461 ? -63.030 -26.670 122.051 1.00 92.69 461 ALA A N 1
ATOM 3190 C CA . ALA A 1 461 ? -63.219 -25.740 120.946 1.00 92.69 461 ALA A CA 1
ATOM 3191 C C . ALA A 1 461 ? -62.546 -26.254 119.658 1.00 92.69 461 ALA A C 1
ATOM 3193 O O . ALA A 1 461 ? -61.421 -26.772 119.696 1.00 92.69 461 ALA A O 1
ATOM 3194 N N . GLY A 1 462 ? -63.226 -26.069 118.525 1.00 91.00 462 GLY A N 1
ATOM 3195 C CA . GLY A 1 462 ? -62.617 -26.135 117.197 1.00 91.00 462 GLY A CA 1
ATOM 3196 C C . GLY A 1 462 ? -61.825 -24.864 116.891 1.00 91.00 462 GLY A C 1
ATOM 3197 O O . GLY A 1 462 ? -61.996 -23.827 117.540 1.00 91.00 462 GLY A O 1
ATOM 3198 N N . THR A 1 463 ? -60.942 -24.930 115.899 1.00 94.44 463 THR A N 1
ATOM 3199 C CA . THR A 1 463 ? -60.209 -23.747 115.438 1.00 94.44 463 THR A CA 1
ATOM 3200 C C . THR A 1 463 ? -61.064 -22.982 114.434 1.00 94.44 463 THR A C 1
ATOM 3202 O O . THR A 1 463 ? -61.509 -23.546 113.434 1.00 94.44 463 THR A O 1
ATOM 3205 N N . SER A 1 464 ? -61.263 -21.682 114.679 1.00 91.81 464 SER A N 1
ATOM 3206 C CA . SER A 1 464 ? -62.011 -20.802 113.774 1.00 91.81 464 SER A CA 1
ATOM 3207 C C . SER A 1 464 ? -61.485 -20.906 112.339 1.00 91.81 464 SER A C 1
ATOM 3209 O O . SER A 1 464 ? -60.276 -20.833 112.107 1.00 91.81 464 SER A O 1
ATOM 3211 N N . GLY A 1 465 ? -62.394 -21.103 111.385 1.00 89.06 465 GLY A N 1
ATOM 3212 C CA . GLY A 1 465 ? -62.064 -21.290 109.973 1.00 89.06 465 GLY A CA 1
ATOM 3213 C C . GLY A 1 465 ? -61.624 -22.699 109.578 1.00 89.06 465 GLY A C 1
ATOM 3214 O O . GLY A 1 465 ? -61.331 -22.905 108.403 1.00 89.06 465 GLY A O 1
ATOM 3215 N N . GLN A 1 466 ? -61.564 -23.654 110.516 1.00 93.12 466 GLN A N 1
ATOM 3216 C CA . GLN A 1 466 ? -61.123 -25.026 110.242 1.00 93.12 466 GLN A CA 1
ATOM 3217 C C . GLN A 1 466 ? -62.067 -26.123 110.731 1.00 93.12 466 GLN A C 1
ATOM 3219 O O . GLN A 1 466 ? -62.062 -27.204 110.146 1.00 93.12 466 GLN A O 1
ATOM 3224 N N . GLY A 1 467 ? -62.865 -25.891 111.771 1.00 93.69 467 GLY A N 1
ATOM 3225 C CA . GLY A 1 467 ? -63.758 -26.923 112.293 1.00 93.69 467 GLY A CA 1
ATOM 3226 C C . GLY A 1 467 ? -64.628 -26.454 113.451 1.00 93.69 467 GLY A C 1
ATOM 3227 O O . GLY A 1 467 ? -64.388 -25.400 114.044 1.00 93.69 467 GLY A O 1
ATOM 3228 N N . TYR A 1 468 ? -65.657 -27.243 113.757 1.00 93.88 468 TYR A N 1
ATOM 3229 C CA . TYR A 1 468 ? -66.593 -26.969 114.848 1.00 93.88 468 TYR A CA 1
ATOM 3230 C C . TYR A 1 468 ? -66.087 -27.496 116.199 1.00 93.88 468 TYR A C 1
ATOM 3232 O O . TYR A 1 468 ? -65.161 -28.309 116.278 1.00 93.88 468 TYR A O 1
ATOM 3240 N N . GLU A 1 469 ? -66.688 -27.004 117.281 1.00 93.75 469 GLU A N 1
ATOM 3241 C CA . GLU A 1 469 ? -66.458 -27.517 118.632 1.00 93.75 469 GLU A CA 1
ATOM 3242 C C . GLU A 1 469 ? -66.991 -28.944 118.810 1.00 93.75 469 GLU A C 1
ATOM 3244 O O . GLU A 1 469 ? -67.912 -29.382 118.117 1.00 93.75 469 GLU A O 1
ATOM 3249 N N . GLY A 1 470 ? -66.372 -29.685 119.728 1.00 92.38 470 GLY A N 1
ATOM 3250 C CA . GLY A 1 470 ? -66.869 -30.987 120.150 1.00 92.38 470 GLY A CA 1
ATOM 3251 C C . GLY A 1 470 ? -68.170 -30.852 120.935 1.00 92.38 470 GLY A C 1
ATOM 3252 O O . GLY A 1 470 ? -68.420 -29.842 121.584 1.00 92.38 470 GLY A O 1
ATOM 3253 N N . GLY A 1 471 ? -68.996 -31.892 120.903 1.00 91.38 471 GLY A N 1
ATOM 3254 C CA . GLY A 1 471 ? -70.226 -31.940 121.679 1.00 91.38 471 GLY A CA 1
ATOM 3255 C C . GLY A 1 471 ? -69.966 -32.062 123.181 1.00 91.38 471 GLY A C 1
ATOM 3256 O O . GLY A 1 471 ? -68.990 -32.677 123.621 1.00 91.38 471 GLY A O 1
ATOM 3257 N N . ASP A 1 472 ? -70.899 -31.527 123.959 1.00 89.75 472 ASP A N 1
ATOM 3258 C CA . ASP A 1 472 ? -70.915 -31.634 125.415 1.00 89.75 472 ASP A CA 1
ATOM 3259 C C . ASP A 1 472 ? -71.438 -33.002 125.885 1.00 89.75 472 ASP A C 1
ATOM 3261 O O . ASP A 1 472 ? -72.201 -33.683 125.194 1.00 89.75 472 ASP A O 1
ATOM 3265 N N . ALA A 1 473 ? -71.077 -33.387 127.109 1.00 85.88 473 ALA A N 1
ATOM 3266 C CA . ALA A 1 473 ? -71.635 -34.534 127.815 1.00 85.88 473 ALA A CA 1
ATOM 3267 C C . ALA A 1 473 ? -72.631 -34.074 128.895 1.00 85.88 473 ALA A C 1
ATOM 3269 O O . ALA A 1 473 ? -72.356 -33.158 129.678 1.00 85.88 473 ALA A O 1
ATOM 3270 N N . THR A 1 474 ? -73.793 -34.731 128.966 1.00 80.44 474 THR A N 1
ATOM 3271 C CA . THR A 1 474 ? -74.843 -34.406 129.945 1.00 80.44 474 THR A CA 1
ATOM 3272 C C . THR A 1 474 ? -74.543 -34.964 131.346 1.00 80.44 474 THR A C 1
ATOM 3274 O O . THR A 1 474 ? -73.940 -36.032 131.444 1.00 80.44 474 THR A O 1
ATOM 3277 N N . PRO A 1 475 ? -74.996 -34.315 132.440 1.00 74.12 475 PRO A N 1
ATOM 3278 C CA . PRO A 1 475 ? -74.775 -34.809 133.802 1.00 74.12 475 PRO A CA 1
ATOM 3279 C C . PRO A 1 475 ? -75.532 -36.117 134.089 1.00 74.12 475 PRO A C 1
ATOM 3281 O O . PRO A 1 475 ? -76.651 -36.307 133.611 1.00 74.12 475 PRO A O 1
ATOM 3284 N N . ASN A 1 476 ? -74.991 -36.955 134.982 1.00 64.69 476 ASN A N 1
ATOM 3285 C CA . ASN A 1 476 ? -75.682 -38.091 135.620 1.00 64.69 476 ASN A CA 1
ATOM 3286 C C . ASN A 1 476 ? -76.102 -39.270 134.723 1.00 64.69 476 ASN A C 1
ATOM 3288 O O . ASN A 1 476 ? -76.905 -40.107 135.146 1.00 64.69 476 ASN A O 1
ATOM 3292 N N . GLN A 1 477 ? -75.526 -39.406 133.528 1.00 62.75 477 GLN A N 1
ATOM 3293 C CA . GLN A 1 477 ? -75.645 -40.610 132.697 1.00 62.75 477 GLN A CA 1
ATOM 3294 C C . GLN A 1 477 ? -74.278 -40.998 132.117 1.00 62.75 477 GLN A C 1
ATOM 3296 O O . GLN A 1 477 ? -73.384 -40.164 132.013 1.00 62.75 477 GLN A O 1
ATOM 3301 N N . ARG A 1 478 ? -74.105 -42.271 131.728 1.00 73.38 478 ARG A N 1
ATOM 3302 C CA . ARG A 1 478 ? -72.935 -42.753 130.963 1.00 73.38 478 ARG A CA 1
ATOM 3303 C C . ARG A 1 478 ? -72.987 -42.223 129.519 1.00 73.38 478 ARG A C 1
ATOM 3305 O O . ARG A 1 478 ? -73.128 -42.998 128.577 1.00 73.38 478 ARG A O 1
ATOM 3312 N N . SER A 1 479 ? -72.973 -40.902 129.368 1.00 81.12 479 SER A N 1
ATOM 3313 C CA . SER A 1 479 ? -73.042 -40.180 128.098 1.00 81.12 479 SER A CA 1
ATOM 3314 C C . SER A 1 479 ? -71.728 -39.464 127.828 1.00 81.12 479 SER A C 1
ATOM 3316 O O . SER A 1 479 ? -71.143 -38.901 128.751 1.00 81.12 479 SER A O 1
ATOM 3318 N N . ALA A 1 480 ? -71.320 -39.435 126.565 1.00 86.00 480 ALA A N 1
ATOM 3319 C CA . ALA A 1 480 ? -70.173 -38.678 126.090 1.00 86.00 480 ALA A CA 1
ATOM 3320 C C . ALA A 1 480 ? -70.576 -37.831 124.877 1.00 86.00 480 ALA A C 1
ATOM 3322 O O . ALA A 1 480 ? -71.542 -38.158 124.179 1.00 86.00 480 ALA A O 1
ATOM 3323 N N . GLY A 1 481 ? -69.849 -36.742 124.651 1.00 87.88 481 GLY A N 1
ATOM 3324 C CA . GLY A 1 481 ? -70.057 -35.850 123.520 1.00 87.88 481 GLY A CA 1
ATOM 3325 C C . GLY A 1 481 ? -69.451 -36.392 122.225 1.00 87.88 481 GLY A C 1
ATOM 3326 O O . GLY A 1 481 ? -68.416 -37.065 122.232 1.00 87.88 481 GLY A O 1
ATOM 3327 N N . GLY A 1 482 ? -70.086 -36.095 121.090 1.00 89.38 482 GLY A N 1
ATOM 3328 C CA . GLY A 1 482 ? -69.517 -36.377 119.767 1.00 89.38 482 GLY A CA 1
ATOM 3329 C C . GLY A 1 482 ? -68.307 -35.487 119.466 1.00 89.38 482 GLY A C 1
ATOM 3330 O O . GLY A 1 482 ? -68.197 -34.395 120.013 1.00 89.38 482 GLY A O 1
ATOM 3331 N N . GLY A 1 483 ? -67.398 -35.935 118.600 1.00 90.00 483 GLY A N 1
ATOM 3332 C CA . GLY A 1 483 ? -66.348 -35.058 118.072 1.00 90.00 483 GLY A CA 1
ATOM 3333 C C . GLY A 1 483 ? -66.937 -33.991 117.148 1.00 90.00 483 GLY A C 1
ATOM 3334 O O . GLY A 1 483 ? -67.941 -34.248 116.482 1.00 90.00 483 GLY A O 1
ATOM 3335 N N . GLY A 1 484 ? -66.321 -32.811 117.107 1.00 89.50 484 GLY A N 1
ATOM 3336 C CA . GLY A 1 484 ? -66.680 -31.766 116.152 1.00 89.50 484 GLY A CA 1
ATOM 3337 C C . GLY A 1 484 ? -66.322 -32.192 114.728 1.00 89.50 484 GLY A C 1
ATOM 3338 O O . GLY A 1 484 ? -65.306 -32.867 114.521 1.00 89.50 484 GLY A O 1
ATOM 3339 N N . ALA A 1 485 ? -67.147 -31.806 113.759 1.00 83.06 485 ALA A N 1
ATOM 3340 C CA . ALA A 1 485 ? -66.919 -32.019 112.333 1.00 83.06 485 ALA A CA 1
ATOM 3341 C C . ALA A 1 485 ? -67.407 -30.808 111.552 1.00 83.06 485 ALA A C 1
ATOM 3343 O O . ALA A 1 485 ? -68.557 -30.401 111.829 1.00 83.06 485 ALA A O 1
#

Foldseek 3Di:
DKDWDWADPDPDFIWIFIQDPVVRDTFIAGAPDPVPDPDDGDRPDTDDDDDPDDDDPDDDDDPDDDDDPDAFDWDFDDPVSQWMWTQHPVPGIDIDGPDPDPPDGRDDDQADPDPKAAFFDWGDKDFDADLPPPVDQQNGAGAWMWTWTAHGIDDPPDRWTKIFTWHDDRHHTDGQWIQTSVRDIDGPDDPPVPPDDDPVVDDVVPPPPPPPPPPPVPPDDFQFDDDPPDTDDGPVCRCDPVVVPAPDDDDPQWDADPVSDTDRPPPPDPPPDPVNDDPVPVPFEAEEQDDDALQNAGPAFQRWYANPNPRWIWTWHARDHSATWIDTPDPDDDTHGGWDFDKDWFFFAWWAFEAPLWFATAGWFIATQDQVDAGAPRHGHDHTDTGDPPDDWDWDHWHYWAYYHDQAWTGFICWTDTRPDITWTIWTIHGAPAEAQGRTGEICWTTKYGAHEQYKHFTAQHDPRTWGTWAIFDYDDSGITYTTD

Mean predicted aligned error: 18.56 Å